Protein 8XDX (pdb70)

Secondary structure (DSSP, 8-state):
-PPP---GGGSPP-EEE---TT--TTHHHHHHHHHHHHHHHT--EEEPPP-SEETTGGG--S-SEEETT-SS-S-BTTBSS-SS--HHHHHHHHHHHHHHT-EEEEEE--SEE---SEEEEETTTEEEEEEB--HHHHHH--HHHHGGG-----BSGGGEEEETTEEPTT------SS-S--SSEEE-TTSHHHHHHHHHHHHIIIIII---EEEETTGGGS-HHHHHHHHHHHHHTSSS--EEEE---SS-HHHHHHHH--TTEEEE-TTTHHHHHHHHTT---TT---SGGGSTTGGGEEEES--TTTS-TT-TT-PPP--S-HHHHHHHHHH-SSSEEEEEHIIIIIT--HHHHHHHHHHHHHT--S-EEE-TT--SSEEEEEE--BTTBTT--EEEEEE-----SEEEEEEE-S-TT-EEEETTSSS-SEEE--TTSEEEEEEE-STTT-EEEEEE--

Solvent-accessible surface area: 17572 Å² total; per-residue (Å²): 128,151,80,13,134,14,66,112,167,114,37,23,34,0,0,3,1,0,0,39,78,77,8,43,82,30,1,1,69,90,0,44,82,46,0,38,57,3,25,110,58,3,4,27,0,0,3,0,1,4,1,4,0,2,64,81,5,54,166,8,8,3,30,18,2,1,0,2,2,0,0,1,65,32,107,12,52,79,23,59,26,8,44,2,8,47,45,125,62,0,49,106,0,6,55,20,1,93,150,62,54,4,77,3,2,2,1,0,2,1,3,4,4,44,16,14,51,32,80,35,124,0,91,84,66,17,117,8,134,0,61,8,96,2,74,0,25,118,51,30,8,38,117,168,79,34,34,170,6,82,47,126,21,104,3,41,44,43,0,0,3,0,15,118,113,109,68,2,52,88,39,139,52,13,73,26,76,77,100,32,20,70,69,14,19,4,4,8,6,48,49,111,50,0,45,7,1,0,38,0,0,0,32,10,0,21,86,68,4,28,5,27,0,0,2,0,14,14,0,3,23,4,9,5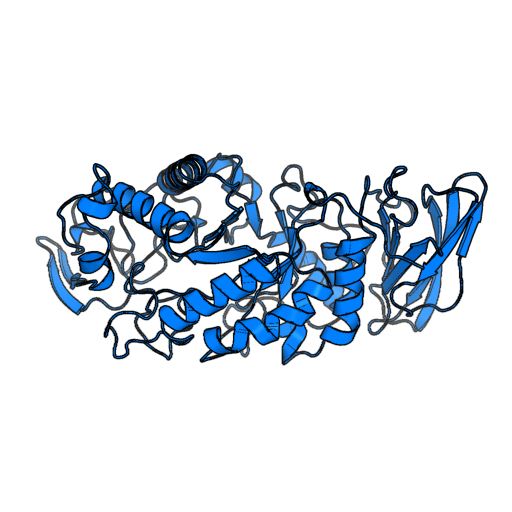,58,6,0,54,74,0,0,47,43,0,17,204,37,13,110,129,109,6,12,0,1,0,14,0,82,18,105,77,2,44,17,1,13,90,42,0,103,14,104,36,3,41,0,4,0,16,50,0,10,120,22,0,40,37,1,11,76,22,78,11,49,0,86,164,28,35,18,6,1,42,32,186,45,75,87,61,0,0,1,4,0,3,6,3,11,1,6,43,84,78,49,79,127,63,36,88,57,6,115,62,9,16,24,0,0,0,0,1,1,0,0,6,69,50,10,13,0,2,0,0,0,31,0,29,71,84,95,48,21,23,102,54,0,26,77,0,0,19,0,8,50,33,10,0,9,12,65,21,56,103,40,125,28,26,53,98,8,2,3,0,10,4,10,55,7,57,115,120,13,114,24,3,0,1,0,1,0,0,0,0,29,99,157,37,52,106,61,62,23,84,3,43,1,71,34,66,116,31,45,1,68,8,38,26,58,40,7,105,50,79,11,95,10,79,80,133,0,87,7,60,0,20,0,19,1,24,51,75,54,0,4,0,0,1,0,15,94,112

InterPro domains:
  IPR006046 Alpha amylase [PR00110] (132-143)
  IPR006046 Alpha amylase [PR00110] (242-253)
  IPR006046 Alpha amylase [PR00110] (330-342)
  IPR006047 Glycosyl hydrolase family 13, catalytic domain [PF00128] (70-385)
  IPR006047 Glycosyl hydrolase family 13, catalytic domain [SM00642] (44-395)
  IPR013780 Glycosyl hydrolase, all-beta [G3DSA:2.60.40.1180] (402-492)
  IPR013783 Immunoglobulin-like fold [G3DSA:2.60.40.10] (493-581)
  IPR013784 Carbohydrate-binding-like fold [SSF49452] (501-575)
  IPR015237 Alpha-amylase C-terminal, prokaryotic [PF09154] (442-489)
  IPR017853 Glycoside hydrolase superfamily [SSF51445] (42-379)

Radius of gyration: 23.75 Å; Cα contacts (8 Å, |Δi|>4): 1101; chains: 1; bounding box: 56×43×73 Å

B-factor: mean 13.72, std 6.31, range [5.95, 37.26]

Nearest PDB structures (foldseek):
  8xc9-assembly1_B  TM=1.000E+00  e=1.778E-98  Alkalimonas delamerensis
  3bcf-assembly1_A  TM=9.339E-01  e=2.684E-58  Halothermothrix orenii H 168
  8jjm-assembly2_B  TM=8.736E-01  e=1.154E-43  Vibrio alginolyticus
  1mxg-assembly1_A  TM=8.152E-01  e=3.024E-30  Pyrococcus woesei
  3qgv-assembly1_A  TM=8.073E-01  e=5.417E-30  Pyrococcus woesei

Organism: Alkalimonas amylolytica (NCBI:txid152573)

Structure (mmCIF, N/CA/C/O backbone):
data_8XDX
#
_entry.id   8XDX
#
_cell.length_a   49.469
_cell.length_b   71.433
_cell.length_c   146.535
_cell.angle_alpha   90.00
_cell.angle_beta   90.00
_cell.angle_gamma   90.00
#
_symmetry.space_group_name_H-M   'P 21 21 21'
#
loop_
_entity.id
_entity.type
_entity.pdbx_description
1 polymer AmyA
2 non-polymer 2-[3-(2-HYDROXY-1,1-DIHYDROXYMETHYL-ETHYLAMINO)-PROPYLAMINO]-2-HYDROXYMETHYL-PROPANE-1,3-DIOL
3 non-polymer 2-AMINO-2-HYDROXYMETHYL-PROPANE-1,3-DIOL
4 water water
#
loop_
_atom_site.group_PDB
_atom_site.id
_atom_site.type_symbol
_atom_site.label_atom_id
_atom_site.label_alt_id
_atom_site.label_comp_id
_atom_site.label_asym_id
_atom_site.label_entity_id
_atom_site.label_seq_id
_atom_site.pdbx_PDB_ins_code
_atom_site.Cartn_x
_atom_site.Cartn_y
_atom_site.Cartn_z
_atom_site.occupancy
_atom_site.B_iso_or_equiv
_atom_site.auth_seq_id
_atom_site.auth_comp_id
_atom_site.auth_asym_id
_atom_site.auth_atom_id
_atom_site.pdbx_PDB_model_num
ATOM 1 N N . SER A 1 32 ? -2.120 27.180 3.328 1.00 26.37 32 SER A N 1
ATOM 2 C CA . SER A 1 32 ? -1.590 28.272 2.521 1.00 27.96 32 SER A CA 1
ATOM 3 C C . SER A 1 32 ? -2.138 28.188 1.106 1.00 27.64 32 SER A C 1
ATOM 4 O O . SER A 1 32 ? -2.732 27.182 0.718 1.00 27.63 32 SER A O 1
ATOM 7 N N . GLU A 1 33 ? -1.935 29.244 0.329 1.00 27.82 33 GLU A N 1
ATOM 8 C CA . GLU A 1 33 ? -2.517 29.305 -1.000 1.00 27.89 33 GLU A CA 1
ATOM 9 C C . GLU A 1 33 ? -1.635 28.593 -2.021 1.00 28.34 33 GLU A C 1
ATOM 10 O O . GLU A 1 33 ? -0.410 28.524 -1.883 1.00 28.04 33 GLU A O 1
ATOM 16 N N . LEU A 1 34 ? -2.282 28.057 -3.051 1.00 28.79 34 LEU A N 1
ATOM 17 C CA . LEU A 1 34 ? -1.567 27.444 -4.155 1.00 25.38 34 LEU A CA 1
ATOM 18 C C . LEU A 1 34 ? -0.783 28.512 -4.915 1.00 20.70 34 LEU A C 1
ATOM 19 O O . LEU A 1 34 ? -1.151 29.692 -4.899 1.00 22.44 34 LEU A O 1
ATOM 24 N N . PRO A 1 35 ? 0.298 28.126 -5.595 1.00 18.35 35 PRO A N 1
ATOM 25 C CA . PRO A 1 35 ? 0.976 29.076 -6.484 1.00 17.33 35 PRO A CA 1
ATOM 26 C C . PRO A 1 35 ? -0.002 29.633 -7.504 1.00 17.93 35 PRO A C 1
ATOM 27 O O . PRO A 1 35 ? -0.798 28.897 -8.091 1.00 17.07 35 PRO A O 1
ATOM 31 N N . GLN A 1 36 ? 0.055 30.948 -7.700 1.00 16.86 36 GLN A N 1
ATOM 32 C CA . GLN A 1 36 ? -0.842 31.656 -8.608 1.00 16.52 36 GLN A CA 1
ATOM 33 C C . GLN A 1 36 ? -0.100 31.887 -9.918 1.00 17.04 36 GLN A C 1
ATOM 34 O O . GLN A 1 36 ? 0.763 32.762 -10.018 1.00 17.41 36 GLN A O 1
ATOM 40 N N . ILE A 1 37 ? -0.434 31.085 -10.923 1.00 14.39 37 ILE A N 1
ATOM 41 C CA . ILE A 1 37 ? 0.224 31.143 -12.221 1.00 15.33 37 ILE A CA 1
ATOM 42 C C . ILE A 1 37 ? -0.491 32.180 -13.078 1.00 16.58 37 ILE A C 1
ATOM 43 O O . ILE A 1 37 ? -1.727 32.152 -13.160 1.00 16.40 37 ILE A O 1
ATOM 48 N N . PRO A 1 38 ? 0.220 33.108 -13.716 1.00 16.39 38 PRO A N 1
ATOM 49 C CA . PRO A 1 38 ? -0.433 34.033 -14.653 1.00 19.06 38 PRO A CA 1
ATOM 50 C C . PRO A 1 38 ? -1.238 33.254 -15.675 1.00 18.98 38 PRO A C 1
ATOM 51 O O . PRO A 1 38 ? -0.761 32.237 -16.201 1.00 18.59 38 PRO A O 1
ATOM 55 N N . PRO A 1 39 ? -2.471 33.685 -15.961 1.00 18.35 39 PRO A N 1
ATOM 56 C CA . PRO A 1 39 ? -3.403 32.820 -16.708 1.00 19.51 39 PRO A CA 1
ATOM 57 C C . PRO A 1 39 ? -2.884 32.320 -18.043 1.00 21.87 39 PRO A C 1
ATOM 58 O O . PRO A 1 39 ? -3.149 31.166 -18.402 1.00 19.08 39 PRO A O 1
ATOM 62 N N . GLN A 1 40 ? -2.157 33.142 -18.795 1.00 18.54 40 GLN A N 1
ATOM 63 C CA . GLN A 1 40 ? -1.678 32.696 -20.096 1.00 21.53 40 GLN A CA 1
ATOM 64 C C . GLN A 1 40 ? -0.413 31.849 -20.010 1.00 19.36 40 GLN A C 1
ATOM 65 O O . GLN A 1 40 ? 0.043 31.346 -21.042 1.00 22.00 40 GLN A O 1
ATOM 71 N N . GLN A 1 41 ? 0.150 31.669 -18.812 1.00 18.25 41 GLN A N 1
ATOM 72 C CA . GLN A 1 41 ? 1.274 30.765 -18.594 1.00 16.86 41 GLN A CA 1
ATOM 73 C C . GLN A 1 41 ? 0.854 29.404 -18.047 1.00 13.87 41 GLN A C 1
ATOM 74 O O . GLN A 1 41 ? 1.701 28.508 -17.945 1.00 14.54 41 GLN A O 1
ATOM 80 N N . VAL A 1 42 ? -0.416 29.233 -17.674 1.00 12.15 42 VAL A N 1
ATOM 81 C CA . VAL A 1 42 ? -0.871 27.951 -17.142 1.00 11.41 42 VAL A CA 1
ATOM 82 C C . VAL A 1 42 ? -0.599 26.830 -18.142 1.00 10.98 42 VAL A C 1
ATOM 83 O O . VAL A 1 42 ? -0.839 26.970 -19.349 1.00 11.63 42 VAL A O 1
ATOM 87 N N . ASN A 1 43 ? -0.082 25.707 -17.639 1.00 9.69 43 ASN A N 1
ATOM 88 C CA . ASN A 1 43 ? 0.162 24.546 -18.487 1.00 9.23 43 ASN A CA 1
ATOM 89 C C . ASN A 1 43 ? -1.142 24.026 -19.088 1.00 8.69 43 ASN A C 1
ATOM 90 O O . ASN A 1 43 ? -2.173 23.963 -18.415 1.00 9.85 43 ASN A O 1
ATOM 95 N N . ASN A 1 44 ? -1.094 23.644 -20.361 1.00 9.19 44 ASN A N 1
ATOM 96 C CA . ASN A 1 44 ? -2.201 22.920 -20.973 1.00 8.64 44 ASN A CA 1
ATOM 97 C C . ASN A 1 44 ? -2.099 21.450 -20.574 1.00 8.46 44 ASN A C 1
ATOM 98 O O . ASN A 1 44 ? -1.031 20.839 -20.687 1.00 8.97 44 ASN A O 1
ATOM 103 N N . THR A 1 45 ? -3.196 20.895 -20.074 1.00 8.10 45 THR A N 1
ATOM 104 C CA . THR A 1 45 ? -3.291 19.473 -19.762 1.00 7.81 45 THR A CA 1
ATOM 105 C C . THR A 1 45 ? -4.568 18.959 -20.400 1.00 8.23 45 THR A C 1
ATOM 106 O O . THR A 1 45 ? -5.663 19.434 -20.074 1.00 8.21 45 THR A O 1
ATOM 110 N N . MET A 1 46 ? -4.426 18.007 -21.313 1.00 8.09 46 MET A N 1
ATOM 111 C CA . MET A 1 46 ? -5.536 17.488 -22.093 1.00 8.44 46 MET A CA 1
ATOM 112 C C . MET A 1 46 ? -6.063 16.186 -21.487 1.00 8.00 46 MET A C 1
ATOM 113 O O . MET A 1 46 ? -5.306 15.386 -20.928 1.00 8.23 46 MET A O 1
ATOM 118 N N . TYR A 1 47 ? -7.375 15.990 -21.587 1.00 7.83 47 TYR A N 1
ATOM 119 C CA . TYR A 1 47 ? -8.032 14.766 -21.145 1.00 7.41 47 TYR A CA 1
ATOM 120 C C . TYR A 1 47 ? -8.736 14.165 -22.352 1.00 7.13 47 TYR A C 1
ATOM 121 O O . TYR A 1 47 ? -9.536 14.846 -23.007 1.00 7.79 47 TYR A O 1
ATOM 130 N N . GLN A 1 48 ? -8.421 12.908 -22.665 1.00 7.14 48 GLN A N 1
ATOM 131 C CA . GLN A 1 48 ? -9.151 12.191 -23.708 1.00 7.99 48 GLN A CA 1
ATOM 132 C C . GLN A 1 48 ? -10.420 11.663 -23.066 1.00 7.73 48 GLN A C 1
ATOM 133 O O . GLN A 1 48 ? -10.366 10.713 -22.277 1.00 7.59 48 GLN A O 1
ATOM 139 N N . ALA A 1 49 ? -11.560 12.264 -23.409 1.00 7.08 49 ALA A N 1
ATOM 140 C CA . ALA A 1 49 ? -12.818 12.056 -22.686 1.00 7.84 49 ALA A CA 1
ATOM 141 C C . ALA A 1 49 ? -13.608 10.858 -23.196 1.00 8.15 49 ALA A C 1
ATOM 142 O O . ALA A 1 49 ? -14.846 10.909 -23.261 1.00 10.00 49 ALA A O 1
ATOM 144 N N . PHE A 1 50 ? -12.930 9.780 -23.586 1.00 8.05 50 PHE A N 1
ATOM 145 C CA . PHE A 1 50 ? -13.582 8.571 -24.066 1.00 7.59 50 PHE A CA 1
ATOM 146 C C . PHE A 1 50 ? -12.542 7.467 -24.174 1.00 8.63 50 PHE A C 1
ATOM 147 O O . PHE A 1 50 ? -11.341 7.685 -23.989 1.00 8.76 50 PHE A O 1
ATOM 155 N N . TYR A 1 51 ? -13.040 6.270 -24.448 1.00 9.60 51 TYR A N 1
ATOM 156 C CA . TYR A 1 51 ? -12.242 5.133 -24.874 1.00 9.09 51 TYR A CA 1
ATOM 157 C C . TYR A 1 51 ? -13.159 4.303 -25.765 1.00 9.33 51 TYR A C 1
ATOM 158 O O . TYR A 1 51 ? -14.294 4.709 -26.041 1.00 9.72 51 TYR A O 1
ATOM 167 N N . TRP A 1 52 ? -12.673 3.157 -26.250 1.00 9.35 52 TRP A N 1
ATOM 168 C CA . TRP A 1 52 ? -13.456 2.445 -27.260 1.00 9.85 52 TRP A CA 1
ATOM 169 C C . TRP A 1 52 ? -14.805 2.004 -26.705 1.00 10.29 52 TRP A C 1
ATOM 170 O O . TRP A 1 52 ? -14.881 1.380 -25.644 1.00 10.60 52 TRP A O 1
ATOM 181 N N . ASP A 1 53 ? -15.875 2.353 -27.428 1.00 9.95 53 ASP A N 1
ATOM 182 C CA . ASP A 1 53 ? -17.265 2.043 -27.093 1.00 10.63 53 ASP A CA 1
ATOM 183 C C . ASP A 1 53 ? -17.758 2.715 -25.817 1.00 10.12 53 ASP A C 1
ATOM 184 O O . ASP A 1 53 ? -18.890 2.448 -25.382 1.00 10.83 53 ASP A O 1
ATOM 189 N N . ALA A 1 54 ? -16.967 3.598 -25.219 1.00 10.13 54 ALA A N 1
ATOM 190 C CA . ALA A 1 54 ? -17.326 4.180 -23.936 1.00 10.08 54 ALA A CA 1
ATOM 191 C C . ALA A 1 54 ? -18.354 5.298 -24.084 1.00 8.59 54 ALA A C 1
ATOM 192 O O . ALA A 1 54 ? -18.474 5.942 -25.132 1.00 9.65 54 ALA A O 1
ATOM 194 N N . TYR A 1 55 ? -19.096 5.515 -23.012 1.00 9.74 55 TYR A N 1
ATOM 195 C CA . TYR A 1 55 ? -19.910 6.702 -22.769 1.00 9.55 55 TYR A CA 1
ATOM 196 C C . TYR A 1 55 ? -20.973 6.978 -23.831 1.00 9.13 55 TYR A C 1
ATOM 197 O O . TYR A 1 55 ? -21.081 8.116 -24.313 1.00 8.99 55 TYR A O 1
ATOM 206 N N . PRO A 1 56 ? -21.834 6.019 -24.170 1.00 9.49 56 PRO A N 1
ATOM 207 C CA . PRO A 1 56 ? -23.039 6.408 -24.908 1.00 9.71 56 PRO A CA 1
ATOM 208 C C . PRO A 1 56 ? -23.783 7.460 -24.093 1.00 10.25 56 PRO A C 1
ATOM 209 O O . PRO A 1 56 ? -23.826 7.399 -22.864 1.00 9.81 56 PRO A O 1
ATOM 213 N N . GLY A 1 57 ? -24.314 8.471 -24.774 1.00 8.70 57 GLY A N 1
ATOM 214 C CA . GLY A 1 57 ? -24.938 9.573 -24.063 1.00 9.36 57 GLY A CA 1
ATOM 215 C C . GLY A 1 57 ? -23.969 10.537 -23.409 1.00 9.50 57 GLY A C 1
ATOM 216 O O . GLY A 1 57 ? -24.362 11.282 -22.503 1.00 9.32 57 GLY A O 1
ATOM 217 N N . LEU A 1 58 ? -22.715 10.567 -23.868 1.00 8.04 58 LEU A N 1
ATOM 218 C CA . LEU A 1 58 ? -21.693 11.394 -23.230 1.00 8.46 58 LEU A CA 1
ATOM 219 C C . LEU A 1 58 ? -22.101 12.858 -23.080 1.00 8.42 58 LEU A C 1
ATOM 220 O O . LEU A 1 58 ? -21.809 13.474 -22.049 1.00 8.48 58 LEU A O 1
ATOM 225 N N . TRP A 1 59 ? -22.723 13.459 -24.101 1.00 8.43 59 TRP A N 1
ATOM 226 C CA . TRP A 1 59 ? -22.875 14.915 -24.062 1.00 8.59 59 TRP A CA 1
ATOM 227 C C . TRP A 1 59 ? -23.629 15.381 -22.818 1.00 8.89 59 TRP A C 1
ATOM 228 O O . TRP A 1 59 ? -23.222 16.357 -22.173 1.00 9.52 59 TRP A O 1
ATOM 239 N N . ALA A 1 60 ? -24.719 14.694 -22.456 1.00 9.21 60 ALA A N 1
ATOM 240 C CA . ALA A 1 60 ? -25.483 15.098 -21.274 1.00 10.06 60 ALA A CA 1
ATOM 241 C C . ALA A 1 60 ? -24.709 14.880 -19.980 1.00 9.33 60 ALA A C 1
ATOM 242 O O . ALA A 1 60 ? -24.989 15.546 -18.976 1.00 10.57 60 ALA A O 1
ATOM 244 N N . ASN A 1 61 ? -23.758 13.956 -19.975 1.00 9.27 61 ASN A N 1
ATOM 245 C CA . ASN A 1 61 ? -22.963 13.661 -18.796 1.00 9.12 61 ASN A CA 1
ATOM 246 C C . ASN A 1 61 ? -21.661 14.447 -18.737 1.00 10.07 61 ASN A C 1
ATOM 247 O O . ASN A 1 61 ? -20.990 14.439 -17.698 1.00 9.17 61 ASN A O 1
ATOM 252 N N . LEU A 1 62 ? -21.293 15.129 -19.812 1.00 9.85 62 LEU A N 1
ATOM 253 C CA . LEU A 1 62 ? -19.982 15.758 -19.896 1.00 9.44 62 LEU A CA 1
ATOM 254 C C . LEU A 1 62 ? -19.791 16.907 -18.907 1.00 10.37 62 LEU A C 1
ATOM 255 O O . LEU A 1 62 ? -18.713 17.006 -18.307 1.00 11.11 62 LEU A O 1
ATOM 260 N N . PRO A 1 63 ? -20.776 17.788 -18.695 1.00 10.46 63 PRO A N 1
ATOM 261 C CA . PRO A 1 63 ? -20.573 18.855 -17.692 1.00 11.90 63 PRO A CA 1
ATOM 262 C C . PRO A 1 63 ? -20.204 18.334 -16.312 1.00 10.55 63 PRO A C 1
ATOM 263 O O . PRO A 1 63 ? -19.280 18.868 -15.678 1.00 11.17 63 PRO A O 1
ATOM 267 N N . ALA A 1 64 ? -20.893 17.301 -15.821 1.00 10.08 64 ALA A N 1
ATOM 268 C CA . ALA A 1 64 ? -20.584 16.795 -14.486 1.00 10.41 64 ALA A CA 1
ATOM 269 C C . ALA A 1 64 ? -19.247 16.064 -14.464 1.00 10.62 64 ALA A C 1
ATOM 270 O O . ALA A 1 64 ? -18.514 16.128 -13.469 1.00 11.19 64 ALA A O 1
ATOM 272 N N . MET A 1 65 ? -18.906 15.369 -15.549 1.00 10.23 65 MET A N 1
ATOM 273 C CA . MET A 1 65 ? -17.598 14.731 -15.634 1.00 10.54 65 MET A CA 1
ATOM 274 C C . MET A 1 65 ? -16.490 15.772 -15.614 1.00 9.77 65 MET A C 1
ATOM 275 O O . MET A 1 65 ? -15.450 15.583 -14.965 1.00 10.74 65 MET A O 1
ATOM 280 N N . ALA A 1 66 ? -16.700 16.889 -16.302 1.00 9.06 66 ALA A N 1
ATOM 281 C CA . ALA A 1 66 ? -15.629 17.856 -16.503 1.00 8.99 66 ALA A CA 1
ATOM 282 C C . ALA A 1 66 ? -15.398 18.763 -15.299 1.00 8.89 66 ALA A C 1
ATOM 283 O O . ALA A 1 66 ? -14.280 19.265 -15.124 1.00 9.65 66 ALA A O 1
ATOM 285 N N . ALA A 1 67 ? -16.420 19.001 -14.474 1.00 9.16 67 ALA A N 1
ATOM 286 C CA . ALA A 1 67 ? -16.268 19.951 -13.370 1.00 9.52 67 ALA A CA 1
ATOM 287 C C . ALA A 1 67 ? -15.118 19.607 -12.429 1.00 8.81 67 ALA A C 1
ATOM 288 O O . ALA A 1 67 ? -14.264 20.479 -12.189 1.00 9.11 67 ALA A O 1
ATOM 290 N N . PRO A 1 68 ? -15.005 18.393 -11.887 1.00 7.90 68 PRO A N 1
ATOM 291 C CA . PRO A 1 68 ? -13.851 18.120 -11.024 1.00 8.98 68 PRO A CA 1
ATOM 292 C C . PRO A 1 68 ? -12.542 18.067 -11.784 1.00 7.76 68 PRO A C 1
ATOM 293 O O . PRO A 1 68 ? -11.499 18.439 -11.225 1.00 8.48 68 PRO A O 1
ATOM 297 N N . LEU A 1 69 ? -12.563 17.623 -13.048 1.00 7.70 69 LEU A N 1
ATOM 298 C CA . LEU A 1 69 ? -11.344 17.631 -13.856 1.00 8.16 69 LEU A CA 1
ATOM 299 C C . LEU A 1 69 ? -10.783 19.045 -14.010 1.00 8.60 69 LEU A C 1
ATOM 300 O O . LEU A 1 69 ? -9.568 19.253 -13.901 1.00 8.31 69 LEU A O 1
ATOM 305 N N . ALA A 1 70 ? -11.648 20.034 -14.240 1.00 8.18 70 ALA A N 1
ATOM 306 C CA . ALA A 1 70 ? -11.190 21.420 -14.279 1.00 8.75 70 ALA A CA 1
ATOM 307 C C . ALA A 1 70 ? -10.549 21.825 -12.956 1.00 8.58 70 ALA A C 1
ATOM 308 O O . ALA A 1 70 ? -9.525 22.515 -12.941 1.00 8.81 70 ALA A O 1
ATOM 310 N N . GLU A 1 71 ? -11.133 21.406 -11.831 1.00 7.93 71 GLU A N 1
ATOM 311 C CA . GLU A 1 71 ? -10.555 21.761 -10.538 1.00 9.11 71 GLU A CA 1
ATOM 312 C C . GLU A 1 71 ? -9.153 21.189 -10.385 1.00 8.20 71 GLU A C 1
ATOM 313 O O . GLU A 1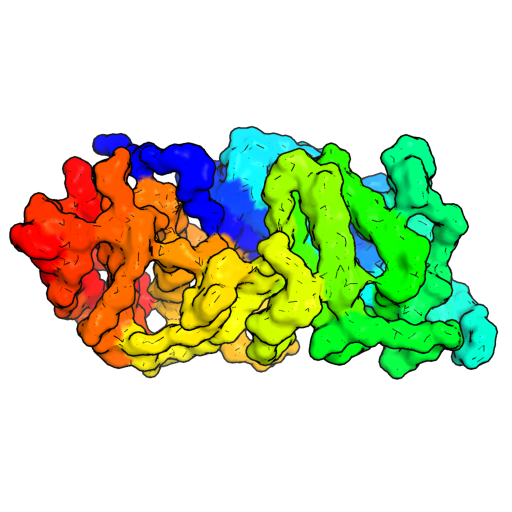 71 ? -8.267 21.846 -9.828 1.00 9.63 71 GLU A O 1
ATOM 319 N N . ARG A 1 72 ? -8.939 19.954 -10.845 1.00 7.26 72 ARG A N 1
ATOM 320 C CA . ARG A 1 72 ? -7.628 19.333 -10.705 1.00 7.72 72 ARG A CA 1
ATOM 321 C C . ARG A 1 72 ? -6.591 19.995 -11.597 1.00 8.98 72 ARG A C 1
ATOM 322 O O . ARG A 1 72 ? -5.396 19.956 -11.279 1.00 9.37 72 ARG A O 1
ATOM 330 N N . GLY A 1 73 ? -7.017 20.576 -12.717 1.00 7.83 73 GLY A N 1
ATOM 331 C CA . GLY A 1 73 ? -6.094 21.227 -13.622 1.00 7.86 73 GLY A CA 1
ATOM 332 C C . GLY A 1 73 ? -6.208 20.855 -15.088 1.00 7.23 73 GLY A C 1
ATOM 333 O O . GLY A 1 73 ? -5.393 21.323 -15.887 1.00 8.72 73 GLY A O 1
ATOM 334 N N . ILE A 1 74 ? -7.189 20.024 -15.469 1.00 8.11 74 ILE A N 1
ATOM 335 C CA . ILE A 1 74 ? -7.437 19.783 -16.889 1.00 8.19 74 ILE A CA 1
ATOM 336 C C . ILE A 1 74 ? -7.889 21.083 -17.534 1.00 7.83 74 ILE A C 1
ATOM 337 O O . ILE A 1 74 ? -8.782 21.770 -17.020 1.00 8.96 74 ILE A O 1
ATOM 342 N N . THR A 1 75 ? -7.281 21.425 -18.680 1.00 7.37 75 THR A N 1
ATOM 343 C CA . THR A 1 75 ? -7.617 22.643 -19.406 1.00 7.88 75 THR A CA 1
ATOM 344 C C . THR A 1 75 ? -8.185 22.395 -20.798 1.00 9.21 75 THR A C 1
ATOM 345 O O . THR A 1 75 ? -8.730 23.328 -21.404 1.00 8.66 75 THR A O 1
ATOM 349 N N . SER A 1 76 ? -8.088 21.174 -21.314 1.00 8.14 76 SER A N 1
ATOM 350 C CA . SER A 1 76 ? -8.623 20.872 -22.628 1.00 7.62 76 SER A CA 1
ATOM 351 C C . SER A 1 76 ? -9.126 19.443 -22.625 1.00 7.61 76 SER A C 1
ATOM 352 O O . SER A 1 76 ? -8.628 18.590 -21.878 1.00 7.59 76 SER A O 1
ATOM 355 N N . MET A 1 77 ? -10.124 19.185 -23.462 1.00 8.61 77 MET A N 1
ATOM 356 C CA . MET A 1 77 ? -10.691 17.854 -23.581 1.00 8.37 77 MET A CA 1
ATOM 357 C C . MET A 1 77 ? -10.811 17.473 -25.044 1.00 9.22 77 MET A C 1
ATOM 358 O O . MET A 1 77 ? -11.399 18.212 -25.846 1.00 10.27 77 MET A O 1
ATOM 363 N N . TRP A 1 78 ? -10.245 16.321 -25.380 1.00 7.95 78 TRP A N 1
ATOM 364 C CA . TRP A 1 78 ? -10.429 15.699 -26.680 1.00 8.01 78 TRP A CA 1
ATOM 365 C C . TRP A 1 78 ? -11.702 14.859 -26.608 1.00 7.91 78 TRP A C 1
ATOM 366 O O . TRP A 1 78 ? -11.775 13.874 -25.862 1.00 8.08 78 TRP A O 1
ATOM 377 N N . LEU A 1 79 ? -12.732 15.296 -27.332 1.00 7.65 79 LEU A N 1
ATOM 378 C CA . LEU A 1 79 ? -14.031 14.638 -27.330 1.00 8.19 79 LEU A CA 1
ATOM 379 C C . LEU A 1 79 ? -14.076 13.598 -28.444 1.00 8.27 79 LEU A C 1
ATOM 380 O O . LEU A 1 79 ? -13.367 13.731 -29.449 1.00 7.88 79 LEU A O 1
ATOM 385 N N . PRO A 1 80 ? -14.875 12.540 -28.301 1.00 8.24 80 PRO A N 1
ATOM 386 C CA . PRO A 1 80 ? -14.953 11.532 -29.365 1.00 8.54 80 PRO A CA 1
ATOM 387 C C . PRO A 1 80 ? -15.482 12.158 -30.642 1.00 7.49 80 PRO A C 1
ATOM 388 O O . PRO A 1 80 ? -16.186 13.180 -30.597 1.00 7.82 80 PRO A O 1
ATOM 392 N N . PRO A 1 81 ? -15.163 11.582 -31.798 1.00 8.24 81 PRO A N 1
ATOM 393 C CA . PRO A 1 81 ? -15.675 12.125 -33.069 1.00 8.51 81 PRO A CA 1
ATOM 394 C C . PRO A 1 81 ? -17.180 12.342 -32.990 1.00 8.47 81 PRO A C 1
ATOM 395 O O . PRO A 1 81 ? -17.930 11.433 -32.637 1.00 10.31 81 PRO A O 1
ATOM 399 N N . ALA A 1 82 ? -17.623 13.559 -33.307 1.00 8.03 82 ALA A N 1
ATOM 400 C CA . ALA A 1 82 ? -18.969 14.001 -32.962 1.00 8.42 82 ALA A CA 1
ATOM 401 C C . ALA A 1 82 ? -19.930 14.018 -34.142 1.00 8.60 82 ALA A C 1
ATOM 402 O O . ALA A 1 82 ? -21.113 14.333 -33.952 1.00 9.08 82 ALA A O 1
ATOM 404 N N . ALA A 1 83 ? -19.457 13.717 -35.345 1.00 8.18 83 ALA A N 1
ATOM 405 C CA . ALA A 1 83 ? -20.303 13.692 -36.523 1.00 7.61 83 ALA A CA 1
ATOM 406 C C . ALA A 1 83 ? -20.931 12.311 -36.713 1.00 7.99 83 ALA A C 1
ATOM 407 O O . ALA A 1 83 ? -20.416 11.289 -36.251 1.00 9.56 83 ALA A O 1
ATOM 409 N N . LYS A 1 84 ? -22.051 12.300 -37.432 1.00 8.27 84 LYS A N 1
ATOM 410 C CA . LYS A 1 84 ? -22.811 11.078 -37.671 1.00 8.13 84 LYS A CA 1
ATOM 411 C C . LYS A 1 84 ? -21.976 10.022 -38.389 1.00 8.54 84 LYS A C 1
ATOM 412 O O . LYS A 1 84 ? -21.372 10.288 -39.434 1.00 8.78 84 LYS A O 1
ATOM 418 N N . GLY A 1 85 ? -21.971 8.810 -37.840 1.00 8.25 85 GLY A N 1
ATOM 419 C CA . GLY A 1 85 ? -21.270 7.698 -38.450 1.00 10.30 85 GLY A CA 1
ATOM 420 C C . GLY A 1 85 ? -22.205 6.688 -39.088 1.00 9.40 85 GLY A C 1
ATOM 421 O O . GLY A 1 85 ? -23.408 6.667 -38.804 1.00 10.02 85 GLY A O 1
ATOM 422 N N . MET A 1 86 ? -21.636 5.833 -39.942 1.00 9.57 86 MET A N 1
ATOM 423 C CA . MET A 1 86 ? -22.435 4.873 -40.701 1.00 9.81 86 MET A CA 1
ATOM 424 C C . MET A 1 86 ? -23.268 3.980 -39.790 1.00 11.15 86 MET A C 1
ATOM 425 O O . MET A 1 86 ? -24.408 3.631 -40.123 1.00 12.21 86 MET A O 1
ATOM 430 N N . ASN A 1 87 ? -22.721 3.597 -38.640 1.00 11.20 87 ASN A N 1
ATOM 431 C CA . ASN A 1 87 ? -23.395 2.668 -37.742 1.00 10.77 87 ASN A CA 1
ATOM 432 C C . ASN A 1 87 ? -24.268 3.359 -36.695 1.00 10.64 87 ASN A C 1
ATOM 433 O O . ASN A 1 87 ? -24.647 2.725 -35.702 1.00 11.80 87 ASN A O 1
ATOM 438 N N . GLY A 1 88 ? -24.615 4.627 -36.906 1.00 10.22 88 GLY A N 1
ATOM 439 C CA . GLY A 1 88 ? -25.616 5.262 -36.058 1.00 10.81 88 GLY A CA 1
ATOM 440 C C . GLY A 1 88 ? -25.169 5.352 -34.610 1.00 10.12 88 GLY A C 1
ATOM 441 O O . GLY A 1 88 ? -24.032 5.738 -34.311 1.00 10.20 88 GLY A O 1
ATOM 442 N N . THR A 1 89 ? -26.072 5.001 -33.683 1.00 10.25 89 THR A N 1
ATOM 443 C CA . THR A 1 89 ? -25.734 5.081 -32.263 1.00 9.63 89 THR A CA 1
ATOM 444 C C . THR A 1 89 ? -24.735 4.019 -31.836 1.00 9.42 89 THR A C 1
ATOM 445 O O . THR A 1 89 ? -24.224 4.097 -30.715 1.00 10.49 89 THR A O 1
ATOM 449 N N . PHE A 1 90 ? -24.449 3.041 -32.691 1.00 10.37 90 PHE A N 1
ATOM 450 C CA . PHE A 1 90 ? -23.451 2.020 -32.411 1.00 11.35 90 PHE A CA 1
ATOM 451 C C . PHE A 1 90 ? -22.063 2.430 -32.883 1.00 11.97 90 PHE A C 1
ATOM 452 O O . PHE A 1 90 ? -21.096 1.692 -32.655 1.00 14.82 90 PHE A O 1
ATOM 460 N N . SER A 1 91 ? -21.942 3.591 -33.519 1.00 10.97 91 SER A N 1
ATOM 461 C CA . SER A 1 91 ? -20.669 4.077 -34.039 1.00 10.48 91 SER A CA 1
ATOM 462 C C . SER A 1 91 ? -19.899 4.847 -32.970 1.00 10.09 91 SER A C 1
ATOM 463 O O . SER A 1 91 ? -20.419 5.806 -32.395 1.00 9.40 91 SER A O 1
ATOM 466 N N . VAL A 1 92 ? -18.643 4.456 -32.737 1.00 9.47 92 VAL A N 1
ATOM 467 C CA . VAL A 1 92 ? -17.746 5.311 -31.959 1.00 9.04 92 VAL A CA 1
ATOM 468 C C . VAL A 1 92 ? -17.551 6.654 -32.654 1.00 9.56 92 VAL A C 1
ATOM 469 O O . VAL A 1 92 ? -17.293 7.671 -31.998 1.00 10.01 92 VAL A O 1
ATOM 473 N N . GLY A 1 93 ? -17.672 6.685 -33.981 1.00 9.56 93 GLY A N 1
ATOM 474 C CA . GLY A 1 93 ? -17.589 7.913 -34.756 1.00 9.93 93 GLY A CA 1
ATOM 475 C C . GLY A 1 93 ? -16.536 7.917 -35.843 1.00 9.82 93 GLY A C 1
ATOM 476 O O . GLY A 1 93 ? -16.467 8.890 -36.607 1.00 11.06 93 GLY A O 1
ATOM 477 N N . TYR A 1 94 ? -15.716 6.879 -35.983 1.00 10.34 94 TYR A N 1
ATOM 478 C CA . TYR A 1 94 ? -14.641 6.917 -36.962 1.00 10.47 94 TYR A CA 1
ATOM 479 C C . TYR A 1 94 ? -15.069 6.451 -38.346 1.00 10.28 94 TYR A C 1
ATOM 480 O O . TYR A 1 94 ? -14.335 6.677 -39.316 1.00 11.88 94 TYR A O 1
ATOM 489 N N . ASP A 1 95 ? -16.244 5.846 -38.455 1.00 9.86 95 ASP A N 1
ATOM 490 C CA . ASP A 1 95 ? -16.831 5.461 -39.738 1.00 9.71 95 ASP A CA 1
ATOM 491 C C . ASP A 1 95 ? -17.736 6.586 -40.249 1.00 9.53 95 ASP A C 1
ATOM 492 O O . ASP A 1 95 ? -18.926 6.408 -40.494 1.00 11.06 95 ASP A O 1
ATOM 497 N N . VAL A 1 96 ? -17.144 7.768 -40.412 1.00 8.92 96 VAL A N 1
ATOM 498 C CA . VAL A 1 96 ? -17.927 8.991 -40.547 1.00 9.07 96 VAL A CA 1
ATOM 499 C C . VAL A 1 96 ? -18.735 8.999 -41.843 1.00 9.19 96 VAL A C 1
ATOM 500 O O . VAL A 1 96 ? -18.241 8.642 -42.926 1.00 9.31 96 VAL A O 1
ATOM 504 N N . TYR A 1 97 ? -19.986 9.440 -41.729 1.00 9.21 97 TYR A N 1
ATOM 505 C CA . TYR A 1 97 ? -20.902 9.602 -42.849 1.00 8.52 97 TYR A CA 1
ATOM 506 C C . TYR A 1 97 ? -21.040 11.064 -43.280 1.00 9.38 97 TYR A C 1
ATOM 507 O O . TYR A 1 97 ? -20.786 11.384 -44.444 1.00 9.27 97 TYR A O 1
ATOM 516 N N . ASP A 1 98 ? -21.394 11.972 -42.358 1.00 8.57 98 ASP A N 1
ATOM 517 C CA . ASP A 1 98 ? -21.711 13.366 -42.694 1.00 8.49 98 ASP A CA 1
ATOM 518 C C . ASP A 1 98 ? -21.076 14.275 -41.647 1.00 8.95 98 ASP A C 1
ATOM 519 O O . ASP A 1 98 ? -21.548 14.336 -40.505 1.00 8.23 98 ASP A O 1
ATOM 524 N N . LEU A 1 99 ? -20.007 14.984 -42.037 1.00 8.58 99 LEU A N 1
ATOM 525 C CA . LEU A 1 99 ? -19.301 15.858 -41.101 1.00 8.22 99 LEU A CA 1
ATOM 526 C C . LEU A 1 99 ? -20.153 17.027 -40.623 1.00 8.30 99 LEU A C 1
ATOM 527 O O . LEU A 1 99 ? -19.839 17.617 -39.583 1.00 8.64 99 LEU A O 1
ATOM 532 N N . TRP A 1 100 ? -21.209 17.377 -41.355 1.00 8.13 100 TRP A N 1
ATOM 533 C CA . TRP A 1 100 ? -22.064 18.503 -41.002 1.00 8.96 100 TRP A CA 1
ATOM 534 C C . TRP A 1 100 ? -23.270 18.092 -40.157 1.00 8.26 100 TRP A C 1
ATOM 535 O O . TRP A 1 100 ? -24.122 18.945 -39.857 1.00 8.77 100 TRP A O 1
ATOM 546 N N . ASP A 1 101 ? -23.369 16.809 -39.786 1.00 8.05 101 ASP A N 1
ATOM 547 C CA . ASP A 1 101 ? -24.446 16.269 -38.950 1.00 8.65 101 ASP A CA 1
ATOM 548 C C . ASP A 1 101 ? -23.843 15.887 -37.601 1.00 7.39 101 ASP A C 1
ATOM 549 O O . ASP A 1 101 ? -23.288 14.797 -37.443 1.00 8.62 101 ASP A O 1
ATOM 554 N N . LEU A 1 102 ? -23.992 16.770 -36.619 1.00 8.14 102 LEU A N 1
ATOM 555 C CA . LEU A 1 102 ? -23.475 16.540 -35.272 1.00 8.17 102 LEU A CA 1
ATOM 556 C C . LEU A 1 102 ? -24.540 15.960 -34.352 1.00 8.88 102 LEU A C 1
ATOM 557 O O . LEU A 1 102 ? -24.556 16.250 -33.151 1.00 10.38 102 LEU A O 1
ATOM 562 N N . GLY A 1 103 ? -25.420 15.120 -34.889 1.00 9.70 103 GLY A N 1
ATOM 563 C CA . GLY A 1 103 ? -26.556 14.633 -34.130 1.00 10.78 103 GLY A CA 1
ATOM 564 C C . GLY A 1 103 ? -27.803 15.454 -34.329 1.00 9.97 103 GLY A C 1
ATOM 565 O O . GLY A 1 103 ? -28.618 15.559 -33.405 1.00 10.52 103 GLY A O 1
ATOM 566 N N . GLU A 1 104 ? -27.971 16.038 -35.516 1.00 10.48 104 GLU A N 1
ATOM 567 C CA . GLU A 1 104 ? -29.030 16.985 -35.826 1.00 11.38 104 GLU A CA 1
ATOM 568 C C . GLU A 1 104 ? -30.017 16.484 -36.878 1.00 11.71 104 GLU A C 1
ATOM 569 O O . GLU A 1 104 ? -31.140 17.001 -36.940 1.00 14.91 104 GLU A O 1
ATOM 575 N N . PHE A 1 105 ? -29.652 15.486 -37.682 1.00 10.71 105 PHE A N 1
ATOM 576 C CA . PHE A 1 105 ? -30.468 15.040 -38.802 1.00 11.81 105 PHE A CA 1
ATOM 577 C C . PHE A 1 105 ? -30.693 13.537 -38.711 1.00 11.24 105 PHE A C 1
ATOM 578 O O . PHE A 1 105 ? -29.851 12.797 -38.197 1.00 10.96 105 PHE A O 1
ATOM 586 N N . ASN A 1 106 ? -31.850 13.088 -39.206 1.00 10.36 106 ASN A N 1
ATOM 587 C CA . ASN A 1 106 ? -32.204 11.671 -39.196 1.00 11.10 106 ASN A CA 1
ATOM 588 C C . ASN A 1 106 ? -31.495 10.990 -40.359 1.00 11.53 106 ASN A C 1
ATOM 589 O O . ASN A 1 106 ? -31.981 10.956 -41.493 1.00 12.71 106 ASN A O 1
ATOM 594 N N . GLN A 1 107 ? -30.315 10.447 -40.071 1.00 9.99 107 GLN A N 1
ATOM 595 C CA . GLN A 1 107 ? -29.498 9.775 -41.069 1.00 10.45 107 GLN A CA 1
ATOM 596 C C . GLN A 1 107 ? -28.810 8.600 -40.406 1.00 10.10 107 GLN A C 1
ATOM 597 O O . GLN A 1 107 ? -28.413 8.689 -39.239 1.00 10.61 107 GLN A O 1
ATOM 603 N N . LYS A 1 108 ? -28.657 7.508 -41.157 1.00 10.89 108 LYS A N 1
ATOM 604 C CA . LYS A 1 108 ? -28.009 6.297 -40.658 1.00 11.65 108 LYS A CA 1
ATOM 605 C C . LYS A 1 108 ? -28.792 5.673 -39.507 1.00 11.58 108 LYS A C 1
ATOM 606 O O . LYS A 1 108 ? -28.214 5.038 -38.619 1.00 13.20 108 LYS A O 1
ATOM 612 N N . GLY A 1 109 ? -30.112 5.870 -39.511 1.00 11.68 109 GLY A N 1
ATOM 613 C CA . GLY A 1 109 ? -31.003 5.196 -38.585 1.00 13.21 109 GLY A CA 1
ATOM 614 C C . GLY A 1 109 ? -31.234 5.898 -37.269 1.00 13.67 109 GLY A C 1
ATOM 615 O O . GLY A 1 109 ? -31.845 5.306 -36.372 1.00 13.61 109 GLY A O 1
ATOM 616 N N . THR A 1 110 ? -30.782 7.142 -37.126 1.00 10.87 110 THR A N 1
ATOM 617 C CA . THR A 1 110 ? -30.877 7.852 -35.860 1.00 10.69 110 THR A CA 1
ATOM 618 C C . THR A 1 110 ? -30.685 9.337 -36.128 1.00 10.91 110 THR A C 1
ATOM 619 O O . THR A 1 110 ? -30.028 9.723 -37.096 1.00 10.87 110 THR A O 1
ATOM 623 N N . THR A 1 111 ? -31.259 10.170 -35.262 1.00 10.05 111 THR A N 1
ATOM 624 C CA . THR A 1 111 ? -30.923 11.590 -35.277 1.00 11.61 111 THR A CA 1
ATOM 625 C C . THR A 1 111 ? -29.692 11.873 -34.414 1.00 10.52 111 THR A C 1
ATOM 626 O O . THR A 1 111 ? -28.674 12.366 -34.915 1.00 10.69 111 THR A O 1
ATOM 630 N N . ALA A 1 112 ? -29.762 11.551 -33.122 1.00 10.08 112 ALA A N 1
ATOM 631 C CA . ALA A 1 112 ? -28.596 11.649 -32.252 1.00 9.01 112 ALA A CA 1
ATOM 632 C C . ALA A 1 112 ? -27.466 10.756 -32.759 1.00 8.78 112 ALA A C 1
ATOM 633 O O . ALA A 1 112 ? -27.697 9.725 -33.393 1.00 9.60 112 ALA A O 1
ATOM 635 N N . THR A 1 113 ? -26.225 11.154 -32.468 1.00 8.64 113 THR A N 1
ATOM 636 C CA . THR A 1 113 ? -25.096 10.237 -32.589 1.00 8.76 113 THR A CA 1
ATOM 637 C C . THR A 1 113 ? -25.098 9.323 -31.368 1.00 9.08 113 THR A C 1
ATOM 638 O O . THR A 1 113 ? -26.004 9.371 -30.530 1.00 9.43 113 THR A O 1
ATOM 642 N N . ARG A 1 114 ? -24.061 8.494 -31.238 1.00 8.19 114 ARG A N 1
ATOM 643 C CA . ARG A 1 114 ? -23.913 7.690 -30.029 1.00 8.36 114 ARG A CA 1
ATOM 644 C C . ARG A 1 114 ? -23.863 8.564 -28.781 1.00 8.18 114 ARG A C 1
ATOM 645 O O . ARG A 1 114 ? -24.273 8.126 -27.697 1.00 8.69 114 ARG A O 1
ATOM 653 N N . TYR A 1 115 ? -23.369 9.798 -28.912 1.00 8.24 115 TYR A N 1
ATOM 654 C CA . TYR A 1 115 ? -23.110 10.646 -27.759 1.00 8.08 115 TYR A CA 1
ATOM 655 C C . TYR A 1 115 ? -24.264 11.569 -27.415 1.00 8.99 115 TYR A C 1
ATOM 656 O O . TYR A 1 115 ? -24.338 12.042 -26.274 1.00 9.09 115 TYR A O 1
ATOM 665 N N . GLY A 1 116 ? -25.166 11.815 -28.349 1.00 9.81 116 GLY A N 1
ATOM 666 C CA . GLY A 1 116 ? -26.346 12.605 -28.094 1.00 9.80 116 GLY A CA 1
ATOM 667 C C . GLY A 1 116 ? -26.703 13.440 -29.299 1.00 10.28 116 GLY A C 1
ATOM 668 O O . GLY A 1 116 ? -26.174 13.253 -30.398 1.00 10.76 116 GLY A O 1
ATOM 669 N N . THR A 1 117 ? -27.629 14.371 -29.079 1.00 10.11 117 THR A N 1
ATOM 670 C CA . THR A 1 117 ? -28.062 15.301 -30.110 1.00 10.08 117 THR A CA 1
ATOM 671 C C . THR A 1 117 ? -27.101 16.478 -30.186 1.00 10.65 117 THR A C 1
ATOM 672 O O . THR A 1 117 ? -26.283 16.712 -29.289 1.00 11.22 117 THR A O 1
ATOM 676 N N . ARG A 1 118 ? -27.209 17.238 -31.277 1.00 10.33 118 ARG A N 1
ATOM 677 C CA . ARG A 1 118 ? -26.401 18.442 -31.387 1.00 11.55 118 ARG A CA 1
ATOM 678 C C . ARG A 1 118 ? -26.732 19.420 -30.270 1.00 10.75 118 ARG A C 1
ATOM 679 O O . ARG A 1 118 ? -25.838 20.081 -29.735 1.00 11.54 118 ARG A O 1
ATOM 687 N N . GLN A 1 119 ? -28.010 19.528 -29.903 1.00 11.17 119 GLN A N 1
ATOM 688 C CA . GLN A 1 119 ? -28.368 20.442 -28.824 1.00 12.25 119 GLN A CA 1
ATOM 689 C C . GLN A 1 119 ? -27.659 20.066 -27.532 1.00 10.66 119 GLN A C 1
ATOM 690 O O . GLN A 1 119 ? -27.151 20.940 -26.815 1.00 12.05 119 GLN A O 1
ATOM 696 N N . GLN A 1 120 ? -27.596 18.768 -27.229 1.00 10.54 120 GLN A N 1
ATOM 697 C CA . GLN A 1 120 ? -26.877 18.332 -26.038 1.00 10.04 120 GLN A CA 1
ATOM 698 C C . GLN A 1 120 ? -25.388 18.638 -26.141 1.00 8.55 120 GLN A C 1
ATOM 699 O O . GLN A 1 120 ? -24.761 19.021 -25.145 1.00 10.03 120 GLN A O 1
ATOM 705 N N . LEU A 1 121 ? -24.806 18.482 -27.336 1.00 9.18 121 LEU A N 1
ATOM 706 C CA . LEU A 1 121 ? -23.403 18.841 -27.525 1.00 8.42 121 LEU A CA 1
ATOM 707 C C . LEU A 1 121 ? -23.187 20.335 -27.304 1.00 9.74 121 LEU A C 1
ATOM 708 O O . LEU A 1 121 ? -22.222 20.740 -26.644 1.00 9.27 121 LEU A O 1
ATOM 713 N N . GLN A 1 122 ? -24.079 21.169 -27.848 1.00 10.12 122 GLN A N 1
ATOM 714 C CA . GLN A 1 122 ? -23.953 22.609 -27.644 1.00 10.76 122 GLN A CA 1
ATOM 715 C C . GLN A 1 122 ? -24.033 22.966 -26.167 1.00 10.38 122 GLN A C 1
ATOM 716 O O . GLN A 1 122 ? -23.275 23.818 -25.688 1.00 11.76 122 GLN A O 1
ATOM 722 N N . GLN A 1 123 ? -24.942 22.323 -25.429 1.00 11.17 123 GLN A N 1
ATOM 723 C CA . GLN A 1 123 ? -25.024 22.548 -23.990 1.00 12.31 123 GLN A CA 1
ATOM 724 C C . GLN A 1 123 ? -23.722 22.155 -23.306 1.00 11.19 123 GLN A C 1
ATOM 725 O O . GLN A 1 123 ? -23.238 22.861 -22.410 1.00 11.99 123 GLN A O 1
ATOM 731 N N . ALA A 1 124 ? -23.134 21.030 -23.721 1.00 9.82 124 ALA A N 1
ATOM 732 C CA . ALA A 1 124 ? -21.876 20.595 -23.125 1.00 10.11 124 ALA A CA 1
ATOM 733 C C . ALA A 1 124 ? -20.762 21.595 -23.406 1.00 10.02 124 ALA A C 1
ATOM 734 O O . ALA A 1 124 ? -19.974 21.926 -22.510 1.00 9.44 124 ALA A O 1
ATOM 736 N N . LEU A 1 125 ? -20.690 22.105 -24.642 1.00 9.66 125 LEU A N 1
ATOM 737 C CA . LEU A 1 125 ? -19.640 23.063 -24.985 1.00 9.80 125 LEU A CA 1
ATOM 738 C C . LEU A 1 125 ? -19.760 24.335 -24.158 1.00 10.28 125 LEU A C 1
ATOM 739 O O . LEU A 1 125 ? -18.751 24.877 -23.693 1.00 10.99 125 LEU A O 1
ATOM 744 N N . SER A 1 126 ? -20.989 24.824 -23.955 1.00 11.76 126 SER A N 1
ATOM 745 C CA . SER A 1 126 ? -21.185 26.006 -23.120 1.00 12.45 126 SER A CA 1
ATOM 746 C C . SER A 1 126 ? -20.732 25.746 -21.692 1.00 12.30 126 SER A C 1
ATOM 747 O O . SER A 1 126 ? -20.097 26.605 -21.067 1.00 12.94 126 SER A O 1
ATOM 750 N N . ALA A 1 127 ? -21.043 24.560 -21.164 1.00 11.67 127 ALA A N 1
ATOM 751 C CA . ALA A 1 127 ? -20.602 24.208 -19.819 1.00 11.99 127 ALA A CA 1
ATOM 752 C C . ALA A 1 127 ? -19.080 24.141 -19.739 1.00 12.20 127 ALA A C 1
ATOM 753 O O . ALA A 1 127 ? -18.477 24.635 -18.776 1.00 11.87 127 ALA A O 1
ATOM 755 N N . LEU A 1 128 ? -18.438 23.536 -20.744 1.00 9.53 128 LEU A N 1
ATOM 756 C CA . LEU A 1 128 ? -16.980 23.486 -20.750 1.00 10.30 128 LEU A CA 1
ATOM 757 C C . LEU A 1 128 ? -16.382 24.885 -20.800 1.00 10.67 128 LEU A C 1
ATOM 758 O O . LEU A 1 128 ? -15.396 25.167 -20.107 1.00 11.14 128 LEU A O 1
ATOM 763 N N . ASP A 1 129 ? -16.958 25.770 -21.623 1.00 10.80 129 ASP A N 1
ATOM 764 C CA . ASP A 1 129 ? -16.508 27.159 -21.672 1.00 12.07 129 ASP A CA 1
ATOM 765 C C . ASP A 1 129 ? -16.537 27.785 -20.286 1.00 11.56 129 ASP A C 1
ATOM 766 O O . ASP A 1 129 ? -15.588 28.456 -19.874 1.00 13.28 129 ASP A O 1
ATOM 771 N N . GLN A 1 130 ? -17.628 27.569 -19.549 1.00 12.31 130 GLN A N 1
ATOM 772 C CA . GLN A 1 130 ? -17.746 28.155 -18.218 1.00 12.74 130 GLN A CA 1
ATOM 773 C C . GLN A 1 130 ? -16.722 27.577 -17.251 1.00 12.64 130 GLN A C 1
ATOM 774 O O . GLN A 1 130 ? -16.318 28.257 -16.301 1.00 14.41 130 GLN A O 1
ATOM 780 N N . LEU A 1 131 ? -16.294 26.336 -17.468 1.00 11.48 131 LEU A N 1
ATOM 781 C CA . LEU A 1 131 ? -15.276 25.712 -16.636 1.00 11.23 131 LEU A CA 1
ATOM 782 C C . LEU A 1 131 ? -13.864 26.085 -17.058 1.00 12.11 131 LEU A C 1
ATOM 783 O O . LEU A 1 131 ? -12.914 25.708 -16.363 1.00 14.40 131 LEU A O 1
ATOM 788 N N . GLY A 1 132 ? -13.700 26.796 -18.173 1.00 11.65 132 GLY A N 1
ATOM 789 C CA . GLY A 1 132 ? -12.376 27.087 -18.686 1.00 13.37 132 GLY A CA 1
ATOM 790 C C . GLY A 1 132 ? -11.712 25.943 -19.423 1.00 13.46 132 GLY A C 1
ATOM 791 O O . GLY A 1 132 ? -10.480 25.899 -19.491 1.00 15.52 132 GLY A O 1
ATOM 792 N N . ILE A 1 133 ? -12.487 25.008 -19.969 1.00 10.41 133 ILE A N 1
ATOM 793 C CA . ILE A 1 133 ? -11.957 23.856 -20.690 1.00 10.58 133 ILE A CA 1
ATOM 794 C C . ILE A 1 133 ? -12.229 24.048 -22.177 1.00 11.00 133 ILE A C 1
ATOM 795 O O . ILE A 1 133 ? -13.378 24.257 -22.587 1.00 11.39 133 ILE A O 1
ATOM 800 N N . GLN A 1 134 ? -11.171 23.983 -22.977 1.00 9.53 134 GLN A N 1
ATOM 801 C CA . GLN A 1 134 ? -11.295 23.997 -24.427 1.00 10.37 134 GLN A CA 1
ATOM 802 C C . GLN A 1 134 ? -11.612 22.594 -24.928 1.00 9.68 134 GLN A C 1
ATOM 803 O O . GLN A 1 134 ? -11.069 21.607 -24.432 1.00 10.37 134 GLN A O 1
ATOM 809 N N . ALA A 1 135 ? -12.494 22.505 -25.919 1.00 9.02 135 ALA A N 1
ATOM 810 C CA . ALA A 1 135 ? -12.905 21.226 -26.481 1.00 8.69 135 ALA A CA 1
ATOM 811 C C . ALA A 1 135 ? -12.297 21.045 -27.866 1.00 10.00 135 ALA A C 1
ATOM 812 O O . ALA A 1 135 ? -12.337 21.963 -28.698 1.00 9.87 135 ALA A O 1
ATOM 814 N N . TYR A 1 136 ? -11.759 19.861 -28.122 1.00 8.91 136 TYR A N 1
ATOM 815 C CA . TYR A 1 136 ? -11.146 19.549 -29.404 1.00 9.04 136 TYR A CA 1
ATOM 816 C C . TYR A 1 136 ? -11.983 18.520 -30.153 1.00 8.34 136 TYR A C 1
ATOM 817 O O . TYR A 1 136 ? -12.427 17.519 -29.577 1.00 9.13 136 TYR A O 1
ATOM 826 N N . PHE A 1 137 ? -12.188 18.784 -31.447 1.00 8.72 137 PHE A N 1
ATOM 827 C CA . PHE A 1 137 ? -13.018 17.971 -32.328 1.00 8.43 137 PHE A CA 1
ATOM 828 C C . PHE A 1 137 ? -12.155 16.913 -33.006 1.00 7.96 137 PHE A C 1
ATOM 829 O O . PHE A 1 137 ? -11.122 17.239 -33.602 1.00 8.65 137 PHE A O 1
ATOM 837 N N . ASP A 1 138 ? -12.586 15.652 -32.930 1.00 7.88 138 ASP A N 1
ATOM 838 C CA . ASP A 1 138 ? -11.875 14.537 -33.552 1.00 8.15 138 ASP A CA 1
ATOM 839 C C . ASP A 1 138 ? -12.401 14.418 -34.983 1.00 9.55 138 ASP A C 1
ATOM 840 O O . ASP A 1 138 ? -13.474 13.855 -35.219 1.00 9.22 138 ASP A O 1
ATOM 845 N N . VAL A 1 139 ? -11.658 14.974 -35.945 1.00 9.06 139 VAL A N 1
ATOM 846 C CA . VAL A 1 139 ? -12.111 15.066 -37.333 1.00 9.51 139 VAL A CA 1
ATOM 847 C C . VAL A 1 139 ? -11.554 13.904 -38.138 1.00 10.23 139 VAL A C 1
ATOM 848 O O . VAL A 1 139 ? -10.339 13.657 -38.136 1.00 9.82 139 VAL A O 1
ATOM 852 N N . VAL A 1 140 ? -12.442 13.217 -38.852 1.00 10.07 140 VAL A N 1
ATOM 853 C CA . VAL A 1 140 ? -12.103 12.119 -39.743 1.00 10.09 140 VAL A CA 1
ATOM 854 C C . VAL A 1 140 ? -12.228 12.661 -41.165 1.00 9.86 140 VAL A C 1
ATOM 855 O O . VAL A 1 140 ? -13.333 12.738 -41.721 1.00 9.76 140 VAL A O 1
ATOM 859 N N . PHE A 1 141 ? -11.098 13.054 -41.752 1.00 10.02 141 PHE A N 1
ATOM 860 C CA . PHE A 1 141 ? -11.073 13.547 -43.125 1.00 9.00 141 PHE A CA 1
ATOM 861 C C . PHE A 1 141 ? -10.801 12.455 -44.154 1.00 9.66 141 PHE A C 1
ATOM 862 O O . PHE A 1 141 ? -11.132 12.633 -45.331 1.00 9.94 141 PHE A O 1
ATOM 870 N N . ASN A 1 142 ? -10.179 11.343 -43.769 1.00 10.00 142 ASN A N 1
ATOM 871 C CA . ASN A 1 142 ? -9.560 10.497 -44.786 1.00 9.36 142 ASN A CA 1
ATOM 872 C C . ASN A 1 142 ? -10.580 9.856 -45.724 1.00 9.82 142 ASN A C 1
ATOM 873 O O . ASN A 1 142 ? -10.342 9.746 -46.936 1.00 10.15 142 ASN A O 1
ATOM 878 N N . HIS A 1 143 ? -11.713 9.417 -45.187 1.00 10.04 143 HIS A N 1
ATOM 879 C CA . HIS A 1 143 ? -12.658 8.622 -45.957 1.00 10.20 143 HIS A CA 1
ATOM 880 C C . HIS A 1 143 ? -14.072 8.915 -45.480 1.00 10.04 143 HIS A C 1
ATOM 881 O O . HIS A 1 143 ? -14.288 9.552 -44.443 1.00 10.91 143 HIS A O 1
ATOM 888 N N . ARG A 1 144 ? -15.038 8.410 -46.242 1.00 9.02 144 ARG A N 1
ATOM 889 C CA . ARG A 1 144 ? -16.422 8.334 -45.809 1.00 9.50 144 ARG A CA 1
ATOM 890 C C . ARG A 1 144 ? -16.889 6.888 -45.857 1.00 9.96 144 ARG A C 1
ATOM 891 O O . ARG A 1 144 ? -16.362 6.064 -46.619 1.00 10.35 144 ARG A O 1
ATOM 899 N N . MET A 1 145 ? -17.885 6.599 -45.029 1.00 9.06 145 MET A N 1
ATOM 900 C CA A MET A 1 145 ? -18.545 5.305 -45.006 0.55 10.69 145 MET A CA 1
ATOM 901 C CA B MET A 1 145 ? -18.545 5.306 -45.016 0.45 10.70 145 MET A CA 1
ATOM 902 C C . MET A 1 145 ? -20.050 5.509 -44.978 1.00 10.94 145 MET A C 1
ATOM 903 O O . MET A 1 145 ? -20.547 6.511 -44.458 1.00 11.12 145 MET A O 1
ATOM 912 N N . GLY A 1 146 ? -20.769 4.548 -45.549 1.00 11.06 146 GLY A N 1
ATOM 913 C CA . GLY A 1 146 ? -22.218 4.551 -45.474 1.00 11.53 146 GLY A CA 1
ATOM 914 C C . GLY A 1 146 ? -22.940 5.276 -46.590 1.00 11.03 146 GLY A C 1
ATOM 915 O O . GLY A 1 146 ? -23.968 5.909 -46.343 1.00 11.50 146 GLY A O 1
ATOM 916 N N . ALA A 1 147 ? -22.436 5.182 -47.823 1.00 12.01 147 ALA A N 1
ATOM 917 C CA . ALA A 1 147 ? -23.107 5.802 -48.958 1.00 11.29 147 ALA A CA 1
ATOM 918 C C . ALA A 1 147 ? -24.564 5.368 -49.009 1.00 13.86 147 ALA A C 1
ATOM 919 O O . ALA A 1 147 ? -24.900 4.227 -48.685 1.00 14.20 147 ALA A O 1
ATOM 921 N N . ASP A 1 148 ? -25.429 6.290 -49.421 1.00 13.97 148 ASP A N 1
ATOM 922 C CA . ASP A 1 148 ? -26.856 5.998 -49.465 1.00 15.28 148 ASP A CA 1
ATOM 923 C C . ASP A 1 148 ? -27.244 5.148 -50.662 1.00 15.73 148 ASP A C 1
ATOM 924 O O . ASP A 1 148 ? -28.257 4.440 -50.603 1.00 19.71 148 ASP A O 1
ATOM 929 N N . ALA A 1 149 ? -26.470 5.190 -51.743 1.00 15.60 149 ALA A N 1
ATOM 930 C CA . ALA A 1 149 ? -26.854 4.467 -52.946 1.00 15.46 149 ALA A CA 1
ATOM 931 C C . ALA A 1 149 ? -25.620 4.177 -53.784 1.00 19.49 149 ALA A C 1
ATOM 932 O O . ALA A 1 149 ? -24.590 4.851 -53.673 1.00 16.58 149 ALA A O 1
ATOM 934 N N . GLN A 1 150 ? -25.756 3.169 -54.641 1.00 18.98 150 GLN A N 1
ATOM 935 C CA . GLN A 1 150 ? -24.728 2.815 -55.598 1.00 17.53 150 GLN A CA 1
ATOM 936 C C . GLN A 1 150 ? -24.860 3.672 -56.847 1.00 17.45 150 GLN A C 1
ATOM 937 O O . GLN A 1 150 ? -25.950 4.129 -57.203 1.00 20.99 150 GLN A O 1
ATOM 943 N N . GLU A 1 151 ? -23.729 3.889 -57.511 1.00 16.93 151 GLU A N 1
ATOM 944 C CA . GLU A 1 151 ? -23.679 4.536 -58.810 1.00 20.06 151 GLU A CA 1
ATOM 945 C C . GLU A 1 151 ? -22.894 3.646 -59.755 1.00 18.89 151 GLU A C 1
ATOM 946 O O . GLU A 1 151 ? -22.003 2.906 -59.333 1.00 18.37 151 GLU A O 1
ATOM 952 N N . HIS A 1 152 ? -23.198 3.752 -61.044 1.00 19.40 152 HIS A N 1
ATOM 953 C CA . HIS A 1 152 ? -22.333 3.192 -62.070 1.00 20.00 152 HIS A CA 1
ATOM 954 C C . HIS A 1 152 ? -21.356 4.277 -62.506 1.00 19.20 152 HIS A C 1
ATOM 955 O O . HIS A 1 152 ? -21.759 5.295 -63.078 1.00 21.87 152 HIS A O 1
ATOM 962 N N . ILE A 1 153 ? -20.077 4.065 -62.224 1.00 17.46 153 ILE A N 1
ATOM 963 C CA . ILE A 1 153 ? -19.023 4.995 -62.614 1.00 18.08 153 ILE A CA 1
ATOM 964 C C . ILE A 1 153 ? -18.610 4.654 -64.045 1.00 20.46 153 ILE A C 1
ATOM 965 O O . ILE A 1 153 ? -18.141 3.529 -64.287 1.00 17.18 153 ILE A O 1
ATOM 970 N N . PRO A 1 154 ? -18.772 5.566 -65.004 1.00 20.47 154 PRO A N 1
ATOM 971 C CA . PRO A 1 154 ? -18.410 5.253 -66.394 1.00 20.70 154 PRO A CA 1
ATOM 972 C C . PRO A 1 154 ? -16.947 4.849 -66.515 1.00 20.75 154 PRO A C 1
ATOM 973 O O . PRO A 1 154 ? -16.047 5.543 -66.037 1.00 21.80 154 PRO A O 1
ATOM 977 N N . GLY A 1 155 ? -16.719 3.707 -67.154 1.00 21.77 155 GLY A N 1
ATOM 978 C CA . GLY A 1 155 ? -15.380 3.179 -67.309 1.00 22.82 155 GLY A CA 1
ATOM 979 C C . GLY A 1 155 ? -14.833 2.459 -66.100 1.00 21.51 155 GLY A C 1
ATOM 980 O O . GLY A 1 155 ? -13.651 2.094 -66.100 1.00 26.46 155 GLY A O 1
ATOM 981 N N . PHE A 1 156 ? -15.653 2.231 -65.073 1.00 19.19 156 PHE A N 1
ATOM 982 C CA . PHE A 1 156 ? -15.164 1.616 -63.846 1.00 17.38 156 PHE A CA 1
ATOM 983 C C . PHE A 1 156 ? -16.119 0.546 -63.337 1.00 19.32 156 PHE A C 1
ATOM 984 O O . PHE A 1 156 ? -15.687 -0.564 -63.002 1.00 21.61 156 PHE A O 1
ATOM 992 N N . GLY A 1 157 ? -17.402 0.878 -63.239 1.00 16.82 157 GLY A N 1
ATOM 993 C CA . GLY A 1 157 ? -18.400 -0.040 -62.730 1.00 18.88 157 GLY A CA 1
ATOM 994 C C . GLY A 1 157 ? -19.083 0.505 -61.491 1.00 18.57 157 GLY A C 1
ATOM 995 O O . GLY A 1 157 ? -18.988 1.693 -61.160 1.00 17.49 157 GLY A O 1
ATOM 996 N N . LEU A 1 158 ? -19.771 -0.391 -60.786 1.00 18.13 158 LEU A N 1
ATOM 997 C CA . LEU A 1 158 ? -20.576 0.005 -59.635 1.00 18.70 158 LEU A CA 1
ATOM 998 C C . LEU A 1 158 ? -19.696 0.363 -58.443 1.00 20.86 158 LEU A C 1
ATOM 999 O O . LEU A 1 158 ? -18.648 -0.249 -58.210 1.00 20.25 158 LEU A O 1
ATOM 1004 N N . ALA A 1 159 ? -20.145 1.354 -57.674 1.00 18.62 159 ALA A N 1
ATOM 1005 C CA . ALA A 1 159 ? -19.467 1.761 -56.452 1.00 17.37 159 ALA A CA 1
ATOM 1006 C C . ALA A 1 159 ? -20.486 2.381 -55.509 1.00 15.87 159 ALA A C 1
ATOM 1007 O O . ALA A 1 159 ? -21.504 2.921 -55.944 1.00 17.08 159 ALA A O 1
ATOM 1009 N N . TRP A 1 160 ? -20.201 2.307 -54.207 1.00 16.69 160 TRP A N 1
ATOM 1010 C CA . TRP A 1 160 ? -21.084 2.889 -53.192 1.00 14.36 160 TRP A CA 1
ATOM 1011 C C . TRP A 1 160 ? -20.602 4.310 -52.913 1.00 13.53 160 TRP A C 1
ATOM 1012 O O . TRP A 1 160 ? -19.847 4.579 -51.974 1.00 14.85 160 TRP A O 1
ATOM 1023 N N . THR A 1 161 ? -21.067 5.242 -53.752 1.00 12.45 161 THR A N 1
ATOM 1024 C CA . THR A 1 161 ? -20.501 6.581 -53.779 1.00 12.87 161 THR A CA 1
ATOM 1025 C C . THR A 1 161 ? -21.511 7.717 -53.713 1.00 12.38 161 THR A C 1
ATOM 1026 O O . THR A 1 161 ? -21.095 8.880 -53.693 1.00 12.96 161 THR A O 1
ATOM 1030 N N . GLU A 1 162 ? -22.812 7.441 -53.701 1.00 13.28 162 GLU A N 1
ATOM 1031 C CA . GLU A 1 162 ? -23.799 8.514 -53.641 1.00 12.60 162 GLU A CA 1
ATOM 1032 C C . GLU A 1 162 ? -24.111 8.830 -52.181 1.00 12.62 162 GLU A C 1
ATOM 1033 O O . GLU A 1 162 ? -24.709 8.015 -51.474 1.00 13.93 162 GLU A O 1
ATOM 1039 N N . TYR A 1 163 ? -23.716 10.021 -51.740 1.00 11.68 163 TYR A N 1
ATOM 1040 C CA . TYR A 1 163 ? -23.903 10.475 -50.365 1.00 11.25 163 TYR A CA 1
ATOM 1041 C C . TYR A 1 163 ? -24.840 11.674 -50.368 1.00 12.38 163 TYR A C 1
ATOM 1042 O O . TYR A 1 163 ? -24.539 12.695 -50.993 1.00 13.93 163 TYR A O 1
ATOM 1051 N N . HIS A 1 164 ? -25.942 11.571 -49.625 1.00 11.54 164 HIS A N 1
ATOM 1052 C CA . HIS A 1 164 ? -26.964 12.617 -49.615 1.00 11.98 164 HIS A CA 1
ATOM 1053 C C . HIS A 1 164 ? -26.607 13.779 -48.689 1.00 10.73 164 HIS A C 1
ATOM 1054 O O . HIS A 1 164 ? -26.761 14.945 -49.067 1.00 13.15 164 HIS A O 1
ATOM 1061 N N . LEU A 1 165 ? -26.178 13.485 -47.456 1.00 10.93 165 LEU A N 1
ATOM 1062 C CA . LEU A 1 165 ? -25.562 14.465 -46.550 1.00 11.45 165 LEU A CA 1
ATOM 1063 C C . LEU A 1 165 ? -26.511 15.624 -46.217 1.00 10.54 165 LEU A C 1
ATOM 1064 O O . LEU A 1 165 ? -26.314 16.772 -46.627 1.00 11.18 165 LEU A O 1
ATOM 1069 N N . GLN A 1 166 ? -27.526 15.300 -45.409 1.00 10.66 166 GLN A N 1
ATOM 1070 C CA . GLN A 1 166 ? -28.518 16.306 -45.024 1.00 12.14 166 GLN A CA 1
ATOM 1071 C C . GLN A 1 166 ? -27.911 17.471 -44.250 1.00 11.71 166 GLN A C 1
ATOM 1072 O O . GLN A 1 166 ? -28.405 18.599 -44.349 1.00 12.34 166 GLN A O 1
ATOM 1078 N N . GLY A 1 167 ? -26.879 17.226 -43.438 1.00 11.56 167 GLY A N 1
ATOM 1079 C CA . GLY A 1 167 ? -26.277 18.326 -42.696 1.00 12.19 167 GLY A CA 1
ATOM 1080 C C . GLY A 1 167 ? -25.603 19.324 -43.612 1.00 10.83 167 GLY A C 1
ATOM 1081 O O . GLY A 1 167 ? -25.640 20.536 -43.383 1.00 10.50 167 GLY A O 1
ATOM 1082 N N . ARG A 1 168 ? -24.982 18.820 -44.670 1.00 11.47 168 ARG A N 1
ATOM 1083 C CA . ARG A 1 168 ? -24.386 19.670 -45.684 1.00 12.83 168 ARG A CA 1
ATOM 1084 C C . ARG A 1 168 ? -25.444 20.514 -46.390 1.00 13.54 168 ARG A C 1
ATOM 1085 O O . ARG A 1 168 ? -25.253 21.717 -46.604 1.00 12.48 168 ARG A O 1
ATOM 1093 N N . GLN A 1 169 ? -26.582 19.907 -46.741 1.00 14.49 169 GLN A N 1
ATOM 1094 C CA . GLN A 1 169 ? -27.664 20.665 -47.366 1.00 14.40 169 GLN A CA 1
ATOM 1095 C C . GLN A 1 169 ? -28.105 21.828 -46.487 1.00 14.37 169 GLN A C 1
ATOM 1096 O O . GLN A 1 169 ? -28.372 22.928 -46.985 1.00 15.35 169 GLN A O 1
ATOM 1102 N N . ALA A 1 170 ? -28.168 21.608 -45.171 1.00 12.45 170 ALA A N 1
ATOM 1103 C CA . ALA A 1 170 ? -28.659 22.632 -44.253 1.00 12.41 170 ALA A CA 1
ATOM 1104 C C . ALA A 1 170 ? -27.624 23.716 -43.976 1.00 12.41 170 ALA A C 1
ATOM 1105 O O . ALA A 1 170 ? -27.973 24.897 -43.876 1.00 14.97 170 ALA A O 1
ATOM 1107 N N . HIS A 1 171 ? -26.350 23.342 -43.823 1.00 10.24 171 HIS A N 1
ATOM 1108 C CA . HIS A 1 171 ? -25.356 24.265 -43.290 1.00 10.73 171 HIS A CA 1
ATOM 1109 C C . HIS A 1 171 ? -24.323 24.742 -44.293 1.00 10.07 171 HIS A C 1
ATOM 1110 O O . HIS A 1 171 ? -23.734 25.802 -44.079 1.00 10.78 171 HIS A O 1
ATOM 1117 N N . TYR A 1 172 ? -24.056 23.988 -45.352 1.00 9.27 172 TYR A N 1
ATOM 1118 C CA . TYR A 1 172 ? -23.072 24.415 -46.349 1.00 10.02 172 TYR A CA 1
ATOM 1119 C C . TYR A 1 172 ? -23.819 25.198 -47.423 1.00 10.18 172 TYR A C 1
ATOM 1120 O O . TYR A 1 172 ? -24.282 24.642 -48.421 1.00 10.14 172 TYR A O 1
ATOM 1129 N N . THR A 1 173 ? -23.936 26.511 -47.208 1.00 10.81 173 THR A N 1
ATOM 1130 C CA . THR A 1 173 ? -24.701 27.407 -48.066 1.00 10.39 173 THR A CA 1
ATOM 1131 C C . THR A 1 173 ? -23.886 28.660 -48.369 1.00 10.68 173 THR A C 1
ATOM 1132 O O . THR A 1 173 ? -22.966 29.024 -47.634 1.00 9.69 173 THR A O 1
ATOM 1136 N N . GLN A 1 174 ? -24.255 29.344 -49.457 1.00 10.95 174 GLN A N 1
ATOM 1137 C CA . GLN A 1 174 ? -23.624 30.624 -49.763 1.00 11.15 174 GLN A CA 1
ATOM 1138 C C . GLN A 1 174 ? -23.967 31.677 -48.717 1.00 10.32 174 GLN A C 1
ATOM 1139 O O . GLN A 1 174 ? -23.130 32.522 -48.384 1.00 11.14 174 GLN A O 1
ATOM 1145 N N . GLN A 1 175 ? -25.190 31.632 -48.188 1.00 11.05 175 GLN A N 1
ATOM 1146 C CA . GLN A 1 175 ? -25.589 32.557 -47.130 1.00 10.99 175 GLN A CA 1
ATOM 1147 C C . GLN A 1 175 ? -24.623 32.499 -45.952 1.00 10.81 175 GLN A C 1
ATOM 1148 O O . GLN A 1 175 ? -24.292 33.532 -45.358 1.00 11.58 175 GLN A O 1
ATOM 1154 N N . ASN A 1 176 ? -24.137 31.301 -45.616 1.00 10.56 176 ASN A N 1
ATOM 1155 C CA . ASN A 1 176 ? -23.189 31.169 -44.513 1.00 11.56 176 ASN A CA 1
ATOM 1156 C C . ASN A 1 176 ? -21.757 31.480 -44.929 1.00 11.53 176 ASN A C 1
ATOM 1157 O O . ASN A 1 176 ? -21.039 32.167 -44.196 1.00 13.26 176 ASN A O 1
ATOM 1162 N N . TRP A 1 177 ? -21.316 30.988 -46.094 1.00 9.46 177 TRP A N 1
ATOM 1163 C CA . TRP A 1 177 ? -19.887 30.875 -46.378 1.00 9.19 177 TRP A CA 1
ATOM 1164 C C . TRP A 1 177 ? -19.388 31.704 -47.552 1.00 9.65 177 TRP A C 1
ATOM 1165 O O . TRP A 1 177 ? -18.185 31.665 -47.834 1.00 9.99 177 TRP A O 1
ATOM 1176 N N . GLY A 1 178 ? -20.259 32.450 -48.231 1.00 10.13 178 GLY A N 1
ATOM 1177 C CA . GLY A 1 178 ? -19.803 33.304 -49.318 1.00 9.82 178 GLY A CA 1
ATOM 1178 C C . GLY A 1 178 ? -19.047 32.509 -50.367 1.00 9.53 178 GLY A C 1
ATOM 1179 O O . GLY A 1 178 ? -19.503 31.460 -50.833 1.00 10.67 178 GLY A O 1
ATOM 1180 N N . TYR A 1 179 ? -17.856 32.999 -50.725 1.00 9.59 179 TYR A N 1
ATOM 1181 C CA . TYR A 1 179 ? -17.124 32.423 -51.848 1.00 9.48 179 TYR A CA 1
ATOM 1182 C C . TYR A 1 179 ? -16.659 30.993 -51.597 1.00 8.89 179 TYR A C 1
ATOM 1183 O O . TYR A 1 179 ? -16.306 30.304 -52.556 1.00 9.59 179 TYR A O 1
ATOM 1192 N N . LEU A 1 180 ? -16.644 30.531 -50.341 1.00 8.49 180 LEU A N 1
ATOM 1193 C CA . LEU A 1 180 ? -16.282 29.145 -50.068 1.00 8.04 180 LEU A CA 1
ATOM 1194 C C . LEU A 1 180 ? -17.363 28.159 -50.482 1.00 8.88 180 LEU A C 1
ATOM 1195 O O . LEU A 1 180 ? -17.087 26.953 -50.530 1.00 9.05 180 LEU A O 1
ATOM 1200 N N . TRP A 1 181 ? -18.572 28.630 -50.789 1.00 9.43 181 TRP A N 1
ATOM 1201 C CA . TRP A 1 181 ? -19.647 27.734 -51.181 1.00 8.91 181 TRP A CA 1
ATOM 1202 C C . TRP A 1 181 ? -19.577 27.412 -52.667 1.00 9.91 181 TRP A C 1
ATOM 1203 O O . TRP A 1 181 ? -19.428 28.307 -53.509 1.00 11.48 181 TRP A O 1
ATOM 1214 N N . HIS A 1 182 ? -19.707 26.123 -52.978 1.00 10.04 182 HIS A N 1
ATOM 1215 C CA . HIS A 1 182 ? -19.823 25.626 -54.340 1.00 9.84 182 HIS A CA 1
ATOM 1216 C C . HIS A 1 182 ? -21.006 24.678 -54.415 1.00 12.53 182 HIS A C 1
ATOM 1217 O O . HIS A 1 182 ? -21.261 23.914 -53.480 1.00 10.82 182 HIS A O 1
ATOM 1224 N N . ASP A 1 183 ? -21.727 24.739 -55.533 1.00 12.36 183 ASP A N 1
ATOM 1225 C CA . ASP A 1 183 ? -22.880 23.876 -55.789 1.00 12.64 183 ASP A CA 1
ATOM 1226 C C . ASP A 1 183 ? -22.353 22.584 -56.401 1.00 12.72 183 ASP A C 1
ATOM 1227 O O . ASP A 1 183 ? -22.026 22.539 -57.587 1.00 13.92 183 ASP A O 1
ATOM 1232 N N . PHE A 1 184 ? -22.241 21.535 -55.587 1.00 12.15 184 PHE A N 1
ATOM 1233 C CA . PHE A 1 184 ? -21.856 20.223 -56.095 1.00 12.88 184 PHE A CA 1
ATOM 1234 C C . PHE A 1 184 ? -22.376 19.145 -55.154 1.00 13.83 184 PHE A C 1
ATOM 1235 O O . PHE A 1 184 ? -22.615 19.397 -53.972 1.00 13.77 184 PHE A O 1
ATOM 1243 N N . ASP A 1 185 ? -22.569 17.948 -55.701 1.00 15.03 185 ASP A N 1
ATOM 1244 C CA . ASP A 1 185 ? -23.016 16.793 -54.936 1.00 15.96 185 ASP A CA 1
ATOM 1245 C C . ASP A 1 185 ? -21.827 15.906 -54.595 1.00 12.13 185 ASP A C 1
ATOM 1246 O O . ASP A 1 185 ? -20.878 15.789 -55.372 1.00 13.90 185 ASP A O 1
ATOM 1251 N N . TRP A 1 186 ? -21.896 15.253 -53.433 1.00 12.41 186 TRP A N 1
ATOM 1252 C CA . TRP A 1 186 ? -20.908 14.233 -53.085 1.00 12.05 186 TRP A CA 1
ATOM 1253 C C . TRP A 1 186 ? -21.330 12.923 -53.729 1.00 12.19 186 TRP A C 1
ATOM 1254 O O . TRP A 1 186 ? -22.087 12.134 -53.159 1.00 13.22 186 TRP A O 1
ATOM 1265 N N . ASN A 1 187 ? -20.865 12.719 -54.959 1.00 11.90 187 ASN A N 1
ATOM 1266 C CA . ASN A 1 187 ? -20.962 11.431 -55.630 1.00 12.15 187 ASN A CA 1
ATOM 1267 C C . ASN A 1 187 ? -19.546 10.922 -55.858 1.00 11.83 187 ASN A C 1
ATOM 1268 O O . ASN A 1 187 ? -18.610 11.388 -55.197 1.00 11.48 187 ASN A O 1
ATOM 1273 N N . TRP A 1 188 ? -19.357 9.993 -56.799 1.00 11.13 188 TRP A N 1
ATOM 1274 C CA . TRP A 1 188 ? -18.033 9.404 -56.970 1.00 11.72 188 TRP A CA 1
ATOM 1275 C C . TRP A 1 188 ? -16.968 10.451 -57.260 1.00 10.31 188 TRP A C 1
ATOM 1276 O O . TRP A 1 188 ? -15.801 10.252 -56.914 1.00 11.36 188 TRP A O 1
ATOM 1287 N N . THR A 1 189 ? -17.347 11.582 -57.864 1.00 10.99 189 THR A N 1
ATOM 1288 C CA . THR A 1 189 ? -16.355 12.584 -58.231 1.00 10.87 189 THR A CA 1
ATOM 1289 C C . THR A 1 189 ? -15.799 13.329 -57.025 1.00 10.62 189 THR A C 1
ATOM 1290 O O . THR A 1 189 ? -14.851 14.105 -57.191 1.00 11.28 189 THR A O 1
ATOM 1294 N N . ALA A 1 190 ? -16.360 13.125 -55.833 1.00 10.09 190 ALA A N 1
ATOM 1295 C CA . ALA A 1 190 ? -15.777 13.687 -54.622 1.00 10.21 190 ALA A CA 1
ATOM 1296 C C . ALA A 1 190 ? -14.721 12.778 -54.005 1.00 10.34 190 ALA A C 1
ATOM 1297 O O . ALA A 1 190 ? -14.108 13.158 -53.000 1.00 10.34 190 ALA A O 1
ATOM 1299 N N . PHE A 1 191 ? -14.477 11.605 -54.599 1.00 9.87 191 PHE A N 1
ATOM 1300 C CA . PHE A 1 191 ? -13.646 10.569 -54.005 1.00 9.67 191 PHE A CA 1
ATOM 1301 C C . PHE A 1 191 ? -12.551 10.143 -54.975 1.00 9.73 191 PHE A C 1
ATOM 1302 O O . PHE A 1 191 ? -12.723 10.188 -56.197 1.00 11.20 191 PHE A O 1
ATOM 1310 N N . ASN A 1 192 ? -11.420 9.711 -54.412 1.00 10.02 192 ASN A N 1
ATOM 1311 C CA . ASN A 1 192 ? -10.320 9.192 -55.221 1.00 9.14 192 ASN A CA 1
ATOM 1312 C C . ASN A 1 192 ? -10.584 7.768 -55.684 1.00 10.65 192 ASN A C 1
ATOM 1313 O O . ASN A 1 192 ? -10.165 7.387 -56.784 1.00 11.01 192 ASN A O 1
ATOM 1318 N N . GLY A 1 193 ? -11.233 6.971 -54.851 1.00 10.25 193 GLY A N 1
ATOM 1319 C CA . GLY A 1 193 ? -11.388 5.562 -55.140 1.00 10.85 193 GLY A CA 1
ATOM 1320 C C . GLY A 1 193 ? -11.780 4.799 -53.892 1.00 11.26 193 GLY A C 1
ATOM 1321 O O . GLY A 1 193 ? -12.061 5.380 -52.837 1.00 11.97 193 GLY A O 1
ATOM 1322 N N . SER A 1 194 ? -11.800 3.476 -54.044 1.00 12.66 194 SER A N 1
ATOM 1323 C CA . SER A 1 194 ? -12.167 2.582 -52.958 1.00 13.00 194 SER A CA 1
ATOM 1324 C C . SER A 1 194 ? -11.555 1.219 -53.246 1.00 13.81 194 SER A C 1
ATOM 1325 O O . SER A 1 194 ? -11.235 0.897 -54.390 1.00 15.40 194 SER A O 1
ATOM 1328 N N . ASP A 1 195 ? -11.389 0.433 -52.186 1.00 15.56 195 ASP A N 1
ATOM 1329 C CA . ASP A 1 195 ? -10.787 -0.900 -52.272 1.00 17.71 195 ASP A CA 1
ATOM 1330 C C . ASP A 1 195 ? -9.524 -0.902 -53.137 1.00 17.87 195 ASP A C 1
ATOM 1331 O O . ASP A 1 195 ? -9.350 -1.728 -54.037 1.00 18.99 195 ASP A O 1
ATOM 1336 N N . ASN A 1 196 ? -8.645 0.067 -52.874 1.00 18.47 196 ASN A N 1
ATOM 1337 C CA . ASN A 1 196 ? -7.317 0.151 -53.485 1.00 18.03 196 ASN A CA 1
ATOM 1338 C C . ASN A 1 196 ? -7.345 0.380 -54.993 1.00 17.82 196 ASN A C 1
ATOM 1339 O O . ASN A 1 196 ? -6.366 0.078 -55.684 1.00 21.79 196 ASN A O 1
ATOM 1344 N N . GLN A 1 197 ? -8.437 0.912 -55.533 1.00 15.58 197 GLN A N 1
ATOM 1345 C CA . GLN A 1 197 ? -8.522 1.236 -56.951 1.00 15.80 197 GLN A CA 1
ATOM 1346 C C . GLN A 1 197 ? -8.931 2.689 -57.104 1.00 13.21 197 GLN A C 1
ATOM 1347 O O . GLN A 1 197 ? -9.854 3.149 -56.429 1.00 14.16 197 GLN A O 1
ATOM 1353 N N . LEU A 1 198 ? -8.259 3.390 -58.011 1.00 12.71 198 LEU A N 1
ATOM 1354 C CA . LEU A 1 198 ? -8.608 4.766 -58.342 1.00 12.89 198 LEU A CA 1
ATOM 1355 C C . LEU A 1 198 ? -9.800 4.816 -59.291 1.00 14.89 198 LEU A C 1
ATOM 1356 O O . LEU A 1 198 ? -9.887 4.039 -60.250 1.00 15.17 198 LEU A O 1
ATOM 1361 N N . TYR A 1 199 ? -10.715 5.746 -59.028 1.00 12.52 199 TYR A N 1
ATOM 1362 C CA . TYR A 1 199 ? -11.767 6.047 -59.977 1.00 11.64 199 TYR A CA 1
ATOM 1363 C C . TYR A 1 199 ? -11.187 6.813 -61.170 1.00 13.65 199 TYR A C 1
ATOM 1364 O O . TYR A 1 199 ? -10.078 7.356 -61.095 1.00 13.66 199 TYR A O 1
ATOM 1373 N N . PRO A 1 200 ? -11.909 6.849 -62.292 1.00 15.63 200 PRO A N 1
ATOM 1374 C CA . PRO A 1 200 ? -11.340 7.430 -63.516 1.00 15.95 200 PRO A CA 1
ATOM 1375 C C . PRO A 1 200 ? -10.933 8.884 -63.328 1.00 14.25 200 PRO A C 1
ATOM 1376 O O . PRO A 1 200 ? -11.690 9.702 -62.799 1.00 17.12 200 PRO A O 1
ATOM 1380 N N . GLY A 1 201 ? -9.717 9.199 -63.769 1.00 16.02 201 GLY A N 1
ATOM 1381 C CA . GLY A 1 201 ? -9.195 10.545 -63.692 1.00 16.48 201 GLY A CA 1
ATOM 1382 C C . GLY A 1 201 ? -8.630 10.947 -62.346 1.00 14.34 201 GLY A C 1
ATOM 1383 O O . GLY A 1 201 ? -8.111 12.065 -62.223 1.00 19.97 201 GLY A O 1
ATOM 1384 N N . LYS A 1 202 ? -8.715 10.088 -61.338 1.00 13.82 202 LYS A N 1
ATOM 1385 C CA . LYS A 1 202 ? -8.302 10.443 -59.988 1.00 13.42 202 LYS A CA 1
ATOM 1386 C C . LYS A 1 202 ? -6.860 10.023 -59.727 1.00 15.20 202 LYS A C 1
ATOM 1387 O O . LYS A 1 202 ? -6.293 9.177 -60.422 1.00 14.60 202 LYS A O 1
ATOM 1393 N N . TRP A 1 203 ? -6.260 10.649 -58.719 1.00 12.72 203 TRP A N 1
ATOM 1394 C CA . TRP A 1 203 ? -4.994 10.203 -58.158 1.00 12.96 203 TRP A CA 1
ATOM 1395 C C . TRP A 1 203 ? -5.097 10.303 -56.641 1.00 13.01 203 TRP A C 1
ATOM 1396 O O . TRP A 1 203 ? -5.954 11.014 -56.110 1.00 12.30 203 TRP A O 1
ATOM 1407 N N . TRP A 1 204 ? -4.221 9.576 -55.941 1.00 12.35 204 TRP A N 1
ATOM 1408 C CA . TRP A 1 204 ? -4.346 9.439 -54.493 1.00 12.12 204 TRP A CA 1
ATOM 1409 C C . TRP A 1 204 ? -3.909 10.678 -53.722 1.00 11.84 204 TRP A C 1
ATOM 1410 O O . TRP A 1 204 ? -4.164 10.750 -52.511 1.00 13.02 204 TRP A O 1
ATOM 1421 N N . GLY A 1 205 ? -3.253 11.629 -54.369 1.00 12.27 205 GLY A N 1
ATOM 1422 C CA . GLY A 1 205 ? -2.687 12.761 -53.666 1.00 11.86 205 GLY A CA 1
ATOM 1423 C C . GLY A 1 205 ? -1.294 12.479 -53.151 1.00 13.05 205 GLY A C 1
ATOM 1424 O O . GLY A 1 205 ? -0.734 11.386 -53.293 1.00 13.71 205 GLY A O 1
ATOM 1425 N N . ASN A 1 206 ? -0.719 13.506 -52.542 1.00 12.12 206 ASN A N 1
ATOM 1426 C CA . ASN A 1 206 ? 0.611 13.434 -51.949 1.00 13.17 206 ASN A CA 1
ATOM 1427 C C . ASN A 1 206 ? 0.426 13.118 -50.467 1.00 12.99 206 ASN A C 1
ATOM 1428 O O . ASN A 1 206 ? 0.135 14.008 -49.664 1.00 12.97 206 ASN A O 1
ATOM 1433 N N . THR A 1 207 ? 0.563 11.845 -50.107 1.00 12.99 207 THR A N 1
ATOM 1434 C CA . THR A 1 207 ? 0.353 11.386 -48.740 1.00 13.72 207 THR A CA 1
ATOM 1435 C C . THR A 1 207 ? 1.669 10.894 -48.145 1.00 14.49 207 THR A C 1
ATOM 1436 O O . THR A 1 207 ? 2.504 10.312 -48.848 1.00 14.56 207 THR A O 1
ATOM 1440 N N . PHE A 1 208 ? 1.859 11.147 -46.848 1.00 13.15 208 PHE A N 1
ATOM 1441 C CA . PHE A 1 208 ? 3.109 10.771 -46.194 1.00 13.60 208 PHE A CA 1
ATOM 1442 C C . PHE A 1 208 ? 3.205 9.261 -46.010 1.00 15.67 208 PHE A C 1
ATOM 1443 O O . PHE A 1 208 ? 4.255 8.659 -46.272 1.00 17.39 208 PHE A O 1
ATOM 1451 N N . HIS A 1 209 ? 2.128 8.634 -45.546 1.00 13.06 209 HIS A N 1
ATOM 1452 C CA . HIS A 1 209 ? 2.005 7.185 -45.504 1.00 14.52 209 HIS A CA 1
ATOM 1453 C C . HIS A 1 209 ? 1.206 6.734 -46.725 1.00 16.31 209 HIS A C 1
ATOM 1454 O O . HIS A 1 209 ? 0.931 7.527 -47.632 1.00 15.95 209 HIS A O 1
ATOM 1461 N N . PHE A 1 210 ? 0.821 5.456 -46.766 1.00 16.34 210 PHE A N 1
ATOM 1462 C CA . PHE A 1 210 ? 0.050 4.976 -47.908 1.00 15.68 210 PHE A CA 1
ATOM 1463 C C . PHE A 1 210 ? -1.327 5.644 -47.936 1.00 14.14 210 PHE A C 1
ATOM 1464 O O . PHE A 1 210 ? -1.897 5.954 -46.886 1.00 15.20 210 PHE A O 1
ATOM 1472 N N . PRO A 1 211 ? -1.864 5.914 -49.126 1.00 13.48 211 PRO A N 1
ATOM 1473 C CA . PRO A 1 211 ? -3.078 6.742 -49.205 1.00 13.27 211 PRO A CA 1
ATOM 1474 C C . PRO A 1 211 ? -4.371 6.030 -48.845 1.00 13.81 211 PRO A C 1
ATOM 1475 O O . PRO A 1 211 ? -5.231 6.616 -48.178 1.00 13.72 211 PRO A O 1
ATOM 1479 N N . TYR A 1 212 ? -4.544 4.783 -49.283 1.00 14.10 212 TYR A N 1
ATOM 1480 C CA . TYR A 1 212 ? -5.829 4.120 -49.124 1.00 13.55 212 TYR A CA 1
ATOM 1481 C C . TYR A 1 212 ? -5.869 3.337 -47.818 1.00 16.87 212 TYR A C 1
ATOM 1482 O O . TYR A 1 212 ? -5.039 2.449 -47.589 1.00 18.97 212 TYR A O 1
ATOM 1491 N N . LEU A 1 213 ? -6.854 3.650 -46.979 1.00 14.91 213 LEU A N 1
ATOM 1492 C CA . LEU A 1 213 ? -7.062 2.967 -45.710 1.00 17.65 213 LEU A CA 1
ATOM 1493 C C . LEU A 1 213 ? -8.330 2.123 -45.737 1.00 20.41 213 LEU A C 1
ATOM 1494 O O . LEU A 1 213 ? -8.267 0.904 -45.553 1.00 21.09 213 LEU A O 1
ATOM 1499 N N . MET A 1 214 ? -9.481 2.740 -45.994 1.00 17.50 214 MET A N 1
ATOM 1500 C CA . MET A 1 214 ? -10.768 2.055 -45.998 1.00 17.32 214 MET A CA 1
ATOM 1501 C C . MET A 1 214 ? -11.802 2.996 -46.602 1.00 16.42 214 MET A C 1
ATOM 1502 O O . MET A 1 214 ? -11.520 4.167 -46.869 1.00 15.62 214 MET A O 1
ATOM 1507 N N . GLY A 1 215 ? -13.002 2.465 -46.820 1.00 15.64 215 GLY A N 1
ATOM 1508 C CA . GLY A 1 215 ? -14.152 3.222 -47.284 1.00 14.25 215 GLY A CA 1
ATOM 1509 C C . GLY A 1 215 ? -13.919 3.921 -48.610 1.00 12.67 215 GLY A C 1
ATOM 1510 O O . GLY A 1 215 ? -13.142 3.481 -49.464 1.00 13.09 215 GLY A O 1
ATOM 1511 N N . GLU A 1 216 ? -14.611 5.043 -48.782 1.00 11.23 216 GLU A N 1
ATOM 1512 C CA A GLU A 1 216 ? -14.462 5.883 -49.964 0.53 11.85 216 GLU A CA 1
ATOM 1513 C CA B GLU A 1 216 ? -14.466 5.888 -49.961 0.47 11.84 216 GLU A CA 1
ATOM 1514 C C . GLU A 1 216 ? -13.459 6.982 -49.625 1.00 10.05 216 GLU A C 1
ATOM 1515 O O . GLU A 1 216 ? -13.726 7.835 -48.773 1.00 11.05 216 GLU A O 1
ATOM 1526 N N . ASP A 1 217 ? -12.298 6.943 -50.278 1.00 8.92 217 ASP A N 1
ATOM 1527 C CA . ASP A 1 217 ? -11.202 7.860 -49.977 1.00 9.16 217 ASP A CA 1
ATOM 1528 C C . ASP A 1 217 ? -11.518 9.240 -50.546 1.00 9.40 217 ASP A C 1
ATOM 1529 O O . ASP A 1 217 ? -11.802 9.366 -51.737 1.00 9.93 217 ASP A O 1
ATOM 1534 N N . VAL A 1 218 ? -11.477 10.282 -49.705 1.00 8.77 218 VAL A N 1
ATOM 1535 C CA . VAL A 1 218 ? -11.927 11.612 -50.129 1.00 8.13 218 VAL A CA 1
ATOM 1536 C C . VAL A 1 218 ? -10.863 12.278 -50.996 1.00 7.97 218 VAL A C 1
ATOM 1537 O O . VAL A 1 218 ? -9.669 12.243 -50.688 1.00 8.35 218 VAL A O 1
ATOM 1541 N N . ASP A 1 219 ? -11.299 12.918 -52.083 1.00 8.99 219 ASP A N 1
ATOM 1542 C CA . ASP A 1 219 ? -10.388 13.586 -53.015 1.00 9.12 219 ASP A CA 1
ATOM 1543 C C . ASP A 1 219 ? -10.103 15.014 -52.557 1.00 9.18 219 ASP A C 1
ATOM 1544 O O . ASP A 1 219 ? -10.789 15.958 -52.950 1.00 9.35 219 ASP A O 1
ATOM 1549 N N . TYR A 1 220 ? -9.036 15.179 -51.776 1.00 8.89 220 TYR A N 1
ATOM 1550 C CA . TYR A 1 220 ? -8.586 16.506 -51.356 1.00 8.94 220 TYR A CA 1
ATOM 1551 C C . TYR A 1 220 ? -7.724 17.192 -52.394 1.00 10.35 220 TYR A C 1
ATOM 1552 O O . TYR A 1 220 ? -7.130 18.234 -52.101 1.00 11.57 220 TYR A O 1
ATOM 1561 N N . ASN A 1 221 ? -7.658 16.642 -53.597 1.00 9.87 221 ASN A N 1
ATOM 1562 C CA . ASN A 1 221 ? -7.093 17.363 -54.721 1.00 11.24 221 ASN A CA 1
ATOM 1563 C C . ASN A 1 221 ? -8.167 18.056 -55.540 1.00 11.08 221 ASN A C 1
ATOM 1564 O O . ASN A 1 221 ? -7.842 18.787 -56.480 1.00 13.74 221 ASN A O 1
ATOM 1569 N N . ARG A 1 222 ? -9.434 17.870 -55.183 1.00 9.93 222 ARG A N 1
ATOM 1570 C CA . ARG A 1 222 ? -10.536 18.542 -55.853 1.00 9.32 222 ARG A CA 1
ATOM 1571 C C . ARG A 1 222 ? -10.804 19.880 -55.171 1.00 9.50 222 ARG A C 1
ATOM 1572 O O . ARG A 1 222 ? -11.079 19.932 -53.963 1.00 9.54 222 ARG A O 1
ATOM 1580 N N . PHE A 1 223 ? -10.734 20.956 -55.955 1.00 10.24 223 PHE A N 1
ATOM 1581 C CA . PHE A 1 223 ? -10.847 22.307 -55.413 1.00 9.94 223 PHE A CA 1
ATOM 1582 C C . PHE A 1 223 ? -12.109 22.488 -54.572 1.00 9.33 223 PHE A C 1
ATOM 1583 O O . PHE A 1 223 ? -12.062 23.041 -53.464 1.00 8.52 223 PHE A O 1
ATOM 1591 N N . GLU A 1 224 ? -13.256 22.030 -55.076 1.00 9.20 224 GLU A N 1
ATOM 1592 C CA . GLU A 1 224 ? -14.512 22.286 -54.374 1.00 9.17 224 GLU A CA 1
ATOM 1593 C C . GLU A 1 224 ? -14.570 21.571 -53.030 1.00 9.04 224 GLU A C 1
ATOM 1594 O O . GLU A 1 224 ? -15.138 22.100 -52.070 1.00 8.74 224 GLU A O 1
ATOM 1600 N N . VAL A 1 225 ? -13.967 20.385 -52.936 1.00 8.83 225 VAL A N 1
ATOM 1601 C CA . VAL A 1 225 ? -13.890 19.678 -51.661 1.00 7.93 225 VAL A CA 1
ATOM 1602 C C . VAL A 1 225 ? -12.985 20.429 -50.687 1.00 7.98 225 VAL A C 1
ATOM 1603 O O . VAL A 1 225 ? -13.327 20.608 -49.510 1.00 8.58 225 VAL A O 1
ATOM 1607 N N . GLN A 1 226 ? -11.821 20.883 -51.159 1.00 8.01 226 GLN A N 1
ATOM 1608 C CA . GLN A 1 226 ? -10.938 21.697 -50.323 1.00 8.90 226 GLN A CA 1
ATOM 1609 C C . GLN A 1 226 ? -11.680 22.896 -49.742 1.00 8.99 226 GLN A C 1
ATOM 1610 O O . GLN A 1 226 ? -11.574 23.200 -48.546 1.00 9.02 226 GLN A O 1
ATOM 1616 N N . GLN A 1 227 ? -12.436 23.598 -50.585 1.00 7.66 227 GLN A N 1
ATOM 1617 C CA . GLN A 1 227 ? -13.088 24.828 -50.148 1.00 9.60 227 GLN A CA 1
ATOM 1618 C C . GLN A 1 227 ? -14.221 24.534 -49.171 1.00 7.22 227 GLN A C 1
ATOM 1619 O O . GLN A 1 227 ? -14.372 25.231 -48.158 1.00 8.04 227 GLN A O 1
ATOM 1625 N N . GLU A 1 228 ? -14.998 23.480 -49.431 1.00 9.14 228 GLU A N 1
ATOM 1626 C CA . GLU A 1 228 ? -16.025 23.086 -48.476 1.00 7.46 228 GLU A CA 1
ATOM 1627 C C . GLU A 1 228 ? -15.426 22.784 -47.107 1.00 7.86 228 GLU A C 1
ATOM 1628 O O . GLU A 1 228 ? -15.993 23.165 -46.075 1.00 7.75 228 GLU A O 1
ATOM 1634 N N . MET A 1 229 ? -14.276 22.109 -47.074 1.00 7.41 229 MET A N 1
ATOM 1635 C CA . MET A 1 229 ? -13.671 21.774 -45.789 1.00 8.24 229 MET A CA 1
ATOM 1636 C C . MET A 1 229 ? -13.177 23.008 -45.052 1.00 8.07 229 MET A C 1
ATOM 1637 O O . MET A 1 229 ? -13.241 23.049 -43.817 1.00 8.02 229 MET A O 1
ATOM 1642 N N . LYS A 1 230 ? -12.692 24.019 -45.778 1.00 8.17 230 LYS A N 1
ATOM 1643 C CA . LYS A 1 230 ? -12.356 25.286 -45.135 1.00 8.84 230 LYS A CA 1
ATOM 1644 C C . LYS A 1 230 ? -13.574 25.881 -44.446 1.00 7.22 230 LYS A C 1
ATOM 1645 O O . LYS A 1 230 ? -13.487 26.342 -43.300 1.00 8.36 230 LYS A O 1
ATOM 1651 N N . ALA A 1 231 ? -14.718 25.873 -45.129 1.00 7.57 231 ALA A N 1
ATOM 1652 C CA . ALA A 1 231 ? -15.942 26.379 -44.522 1.00 7.93 231 ALA A CA 1
ATOM 1653 C C . ALA A 1 231 ? -16.326 25.547 -43.307 1.00 8.41 231 ALA A C 1
ATOM 1654 O O . ALA A 1 231 ? -16.722 26.096 -42.272 1.00 8.24 231 ALA A O 1
ATOM 1656 N N . TRP A 1 232 ? -16.205 24.220 -43.414 1.00 8.25 232 TRP A N 1
ATOM 1657 C CA . TRP A 1 232 ? 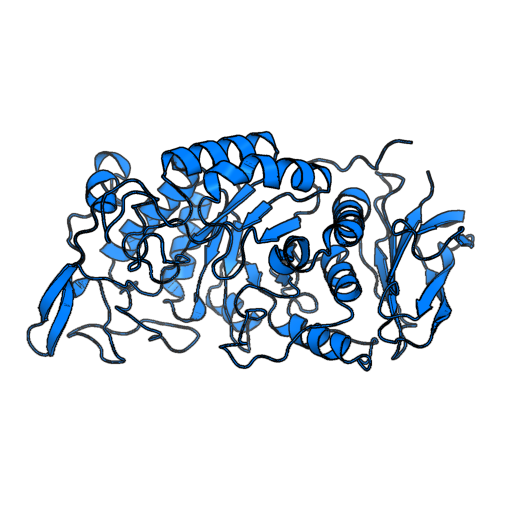-16.552 23.343 -42.296 1.00 8.22 232 TRP A CA 1
ATOM 1658 C C . TRP A 1 232 ? -15.677 23.626 -41.078 1.00 7.78 232 TRP A C 1
ATOM 1659 O O . TRP A 1 232 ? -16.167 23.646 -39.940 1.00 7.75 232 TRP A O 1
ATOM 1670 N N . GLY A 1 233 ? -14.381 23.862 -41.292 1.00 7.90 233 GLY A N 1
ATOM 1671 C CA . GLY A 1 233 ? -13.501 24.169 -40.172 1.00 8.12 233 GLY A CA 1
ATOM 1672 C C . GLY A 1 233 ? -13.889 25.453 -39.463 1.00 9.34 233 GLY A C 1
ATOM 1673 O O . GLY A 1 233 ? -13.886 25.522 -38.226 1.00 9.53 233 GLY A O 1
ATOM 1674 N N . GLU A 1 234 ? -14.209 26.494 -40.237 1.00 9.55 234 GLU A N 1
ATOM 1675 C CA . GLU A 1 234 ? -14.722 27.727 -39.651 1.00 8.85 234 GLU A CA 1
ATOM 1676 C C . GLU A 1 234 ? -16.001 27.464 -38.866 1.00 8.99 234 GLU A C 1
ATOM 1677 O O . GLU A 1 234 ? -16.201 28.019 -37.779 1.00 9.17 234 GLU A O 1
ATOM 1683 N N . TRP A 1 235 ? -16.881 26.621 -39.406 1.00 8.29 235 TRP A N 1
ATOM 1684 C CA . TRP A 1 235 ? -18.128 26.301 -38.722 1.00 8.45 235 TRP A CA 1
ATOM 1685 C C . TRP A 1 235 ? -17.858 25.666 -37.362 1.00 9.29 235 TRP A C 1
ATOM 1686 O O . TRP A 1 235 ? -18.436 26.071 -36.348 1.00 9.20 235 TRP A O 1
ATOM 1697 N N . ILE A 1 236 ? -16.969 24.670 -37.321 1.00 8.83 236 ILE A N 1
ATOM 1698 C CA . ILE A 1 236 ? -16.701 23.937 -36.083 1.00 8.46 236 ILE A CA 1
ATOM 1699 C C . ILE A 1 236 ? -16.170 24.870 -34.999 1.00 8.78 236 ILE A C 1
ATOM 1700 O O . ILE A 1 236 ? -16.564 24.773 -33.828 1.00 9.35 236 ILE A O 1
ATOM 1705 N N . ILE A 1 237 ? -15.272 25.783 -35.360 1.00 9.33 237 ILE A N 1
ATOM 1706 C CA . ILE A 1 237 ? -14.686 26.681 -34.361 1.00 9.80 237 ILE A CA 1
ATOM 1707 C C . ILE A 1 237 ? -15.612 27.857 -34.070 1.00 10.50 237 ILE A C 1
ATOM 1708 O O . ILE A 1 237 ? -15.971 28.117 -32.915 1.00 12.02 237 ILE A O 1
ATOM 1713 N N . ASN A 1 238 ? -15.987 28.607 -35.114 1.00 11.15 238 ASN A N 1
ATOM 1714 C CA . ASN A 1 238 ? -16.638 29.898 -34.906 1.00 11.13 238 ASN A CA 1
ATOM 1715 C C . ASN A 1 238 ? -18.138 29.789 -34.681 1.00 11.24 238 ASN A C 1
ATOM 1716 O O . ASN A 1 238 ? -18.720 30.672 -34.041 1.00 14.01 238 ASN A O 1
ATOM 1721 N N . SER A 1 239 ? -18.793 28.769 -35.227 1.00 10.03 239 SER A N 1
ATOM 1722 C CA . SER A 1 239 ? -20.228 28.600 -35.033 1.00 12.54 239 SER A CA 1
ATOM 1723 C C . SER A 1 239 ? -20.535 27.586 -33.942 1.00 11.03 239 SER A C 1
ATOM 1724 O O . SER A 1 239 ? -21.256 27.895 -32.987 1.00 12.74 239 SER A O 1
ATOM 1727 N N . VAL A 1 240 ? -19.984 26.378 -34.055 1.00 10.40 240 VAL A N 1
ATOM 1728 C CA . VAL A 1 240 ? -20.318 25.319 -33.109 1.00 10.08 240 VAL A CA 1
ATOM 1729 C C . VAL A 1 240 ? -19.664 25.573 -31.755 1.00 10.52 240 VAL A C 1
ATOM 1730 O O . VAL A 1 240 ? -20.297 25.398 -30.705 1.00 11.21 240 VAL A O 1
ATOM 1734 N N . GLY A 1 241 ? -18.413 26.004 -31.745 1.00 10.38 241 GLY A N 1
ATOM 1735 C CA . GLY A 1 241 ? -17.754 26.412 -30.525 1.00 10.72 241 GLY A CA 1
ATOM 1736 C C . GLY A 1 241 ? -16.653 25.510 -30.018 1.00 10.19 241 GLY A C 1
ATOM 1737 O O . GLY A 1 241 ? -16.301 25.608 -28.832 1.00 11.46 241 GLY A O 1
ATOM 1738 N N . PHE A 1 242 ? -16.104 24.633 -30.856 1.00 9.55 242 PHE A N 1
ATOM 1739 C CA . PHE A 1 242 ? -14.892 23.916 -30.489 1.00 8.85 242 PHE A CA 1
ATOM 1740 C C . PHE A 1 242 ? -13.695 24.871 -30.520 1.00 9.00 242 PHE A C 1
ATOM 1741 O O . PHE A 1 242 ? -13.773 25.998 -31.025 1.00 10.38 242 PHE A O 1
ATOM 1749 N N . SER A 1 243 ? -12.571 24.403 -29.971 1.00 9.60 243 SER A N 1
ATOM 1750 C CA . SER A 1 243 ? -11.359 25.196 -29.828 1.00 9.67 243 SER A CA 1
ATOM 1751 C C . SER A 1 243 ? -10.158 24.576 -30.524 1.00 9.48 243 SER A C 1
ATOM 1752 O O . SER A 1 243 ? -9.055 25.136 -30.460 1.00 10.29 243 SER A O 1
ATOM 1755 N N . GLY A 1 244 ? -10.331 23.439 -31.178 1.00 8.98 244 GLY A N 1
ATOM 1756 C CA . GLY A 1 244 ? -9.211 22.790 -31.832 1.00 9.28 244 GLY A CA 1
ATOM 1757 C C . GLY A 1 244 ? -9.648 21.468 -32.419 1.00 8.46 244 GLY A C 1
ATOM 1758 O O . GLY A 1 244 ? -10.829 21.099 -32.367 1.00 8.20 244 GLY A O 1
ATOM 1759 N N . PHE A 1 245 ? -8.669 20.759 -32.987 1.00 8.58 245 PHE A N 1
ATOM 1760 C CA . PHE A 1 245 ? -8.929 19.527 -33.719 1.00 8.10 245 PHE A CA 1
ATOM 1761 C C . PHE A 1 245 ? -7.887 18.473 -33.397 1.00 7.94 245 PHE A C 1
ATOM 1762 O O . PHE A 1 245 ? -6.690 18.769 -33.311 1.00 9.47 245 PHE A O 1
ATOM 1770 N N . ARG A 1 246 ? -8.352 17.238 -33.270 1.00 8.09 246 ARG A N 1
ATOM 1771 C CA . ARG A 1 246 ? -7.501 16.061 -33.324 1.00 8.27 246 ARG A CA 1
ATOM 1772 C C . ARG A 1 246 ? -7.756 15.439 -34.693 1.00 8.59 246 ARG A C 1
ATOM 1773 O O . ARG A 1 246 ? -8.907 15.146 -35.038 1.00 9.73 246 ARG A O 1
ATOM 1781 N N . MET A 1 247 ? -6.704 15.280 -35.486 1.00 7.82 247 MET A N 1
ATOM 1782 C CA . MET A 1 247 ? -6.840 14.949 -36.904 1.00 8.57 247 MET A CA 1
ATOM 1783 C C . MET A 1 247 ? -6.557 13.464 -37.108 1.00 8.60 247 MET A C 1
ATOM 1784 O O . MET A 1 247 ? -5.402 13.029 -37.138 1.00 8.92 247 MET A O 1
ATOM 1789 N N . ASP A 1 248 ? -7.636 12.703 -37.273 1.00 9.16 248 ASP A N 1
ATOM 1790 C CA . ASP A 1 248 ? -7.585 11.258 -37.385 1.00 9.23 248 ASP A CA 1
ATOM 1791 C C . ASP A 1 248 ? -6.856 10.818 -38.651 1.00 10.48 248 ASP A C 1
ATOM 1792 O O . ASP A 1 248 ? -7.077 11.368 -39.733 1.00 9.93 248 ASP A O 1
ATOM 1797 N N . ALA A 1 249 ? -5.995 9.803 -38.516 1.00 10.50 249 ALA A N 1
ATOM 1798 C CA . ALA A 1 249 ? -5.407 9.086 -39.658 1.00 9.96 249 ALA A CA 1
ATOM 1799 C C . ALA A 1 249 ? -4.780 10.034 -40.675 1.00 10.63 249 ALA A C 1
ATOM 1800 O O . ALA A 1 249 ? -4.808 9.785 -41.885 1.00 10.40 249 ALA A O 1
ATOM 1802 N N . ILE A 1 250 ? -4.195 11.130 -40.194 1.00 9.74 250 ILE A N 1
ATOM 1803 C CA . ILE A 1 250 ? -3.923 12.257 -41.078 1.00 8.49 250 ILE A CA 1
ATOM 1804 C C . ILE A 1 250 ? -2.738 12.017 -42.005 1.00 9.51 250 ILE A C 1
ATOM 1805 O O . ILE A 1 250 ? -2.638 12.673 -43.049 1.00 9.06 250 ILE A O 1
ATOM 1810 N N . ALA A 1 251 ? -1.845 11.082 -41.675 1.00 9.17 251 ALA A N 1
ATOM 1811 C CA . ALA A 1 251 ? -0.762 10.760 -42.594 1.00 10.79 251 ALA A CA 1
ATOM 1812 C C . ALA A 1 251 ? -1.236 10.010 -43.832 1.00 12.10 251 ALA A C 1
ATOM 1813 O O . ALA A 1 251 ? -0.437 9.803 -44.754 1.00 12.74 251 ALA A O 1
ATOM 1815 N N . HIS A 1 252 ? -2.502 9.600 -43.879 1.00 10.70 252 HIS A N 1
ATOM 1816 C CA . HIS A 1 252 ? -3.093 9.019 -45.079 1.00 11.07 252 HIS A CA 1
ATOM 1817 C C . HIS A 1 252 ? -3.773 10.064 -45.956 1.00 11.69 252 HIS A C 1
ATOM 1818 O O . HIS A 1 252 ? -4.309 9.715 -47.016 1.00 11.94 252 HIS A O 1
ATOM 1825 N N . VAL A 1 253 ? -3.757 11.331 -45.538 1.00 10.12 253 VAL A N 1
ATOM 1826 C CA . VAL A 1 253 ? -4.469 12.418 -46.202 1.00 9.62 253 VAL A CA 1
ATOM 1827 C C . VAL A 1 253 ? -3.458 13.327 -46.887 1.00 9.83 253 VAL A C 1
ATOM 1828 O O . VAL A 1 253 ? -2.373 13.577 -46.351 1.00 10.45 253 VAL A O 1
ATOM 1832 N N . ASP A 1 254 ? -3.827 13.842 -48.061 1.00 8.86 254 ASP A N 1
ATOM 1833 C CA . ASP A 1 254 ? -2.961 14.745 -48.816 1.00 9.51 254 ASP A CA 1
ATOM 1834 C C . ASP A 1 254 ? -2.332 15.812 -47.922 1.00 8.99 254 ASP A C 1
ATOM 1835 O O . ASP A 1 254 ? -3.030 16.568 -47.231 1.00 9.66 254 ASP A O 1
ATOM 1840 N N . THR A 1 255 ? -0.999 15.883 -47.976 1.00 10.06 255 THR A N 1
ATOM 1841 C CA . THR A 1 255 ? -0.228 16.734 -47.075 1.00 10.64 255 THR A CA 1
ATOM 1842 C C . THR A 1 255 ? -0.438 18.209 -47.387 1.00 9.93 255 THR A C 1
ATOM 1843 O O . THR A 1 255 ? -0.467 19.049 -46.475 1.00 11.04 255 THR A O 1
ATOM 1847 N N . ASP A 1 256 ? -0.576 18.545 -48.669 1.00 10.03 256 ASP A N 1
ATOM 1848 C CA . ASP A 1 256 ? -0.766 19.940 -49.044 1.00 10.02 256 ASP A CA 1
ATOM 1849 C C . ASP A 1 256 ? -2.139 20.449 -48.625 1.00 10.44 256 ASP A C 1
ATOM 1850 O O . ASP A 1 256 ? -2.261 21.587 -48.155 1.00 9.63 256 ASP A O 1
ATOM 1855 N N . PHE A 1 257 ? -3.183 19.634 -48.799 1.00 9.21 257 PHE A N 1
ATOM 1856 C CA . PHE A 1 257 ? -4.485 20.008 -48.260 1.00 9.81 257 PHE A CA 1
ATOM 1857 C C . PHE A 1 257 ? -4.408 20.195 -46.753 1.00 9.02 257 PHE A C 1
ATOM 1858 O O . PHE A 1 257 ? -4.960 21.160 -46.212 1.00 9.26 257 PHE A O 1
ATOM 1866 N N . THR A 1 258 ? -3.739 19.272 -46.055 1.00 8.61 258 THR A N 1
ATOM 1867 C CA . THR A 1 258 ? -3.636 19.371 -44.604 1.00 9.44 258 THR A CA 1
ATOM 1868 C C . THR A 1 258 ? -3.056 20.717 -44.190 1.00 8.63 258 THR A C 1
ATOM 1869 O O . THR A 1 258 ? -3.621 21.411 -43.338 1.00 8.57 258 THR A O 1
ATOM 1873 N N . ARG A 1 259 ? -1.932 21.108 -44.802 1.00 8.90 259 ARG A N 1
ATOM 1874 C CA . ARG A 1 259 ? -1.302 22.382 -44.478 1.00 9.93 259 ARG A CA 1
ATOM 1875 C C . ARG A 1 259 ? -2.229 23.551 -44.770 1.00 9.11 259 ARG A C 1
ATOM 1876 O O . ARG A 1 259 ? -2.391 24.455 -43.940 1.00 8.92 259 ARG A O 1
ATOM 1884 N N . ASP A 1 260 ? -2.814 23.567 -45.969 1.00 8.37 260 ASP A N 1
ATOM 1885 C CA . ASP A 1 260 ? -3.603 24.717 -46.387 1.00 9.15 260 ASP A CA 1
ATOM 1886 C C . ASP A 1 260 ? -4.877 24.847 -45.564 1.00 8.73 260 ASP A C 1
ATOM 1887 O O . ASP A 1 260 ? -5.310 25.966 -45.261 1.00 8.60 260 ASP A O 1
ATOM 1892 N N . TRP A 1 261 ? -5.486 23.716 -45.192 1.00 8.30 261 TRP A N 1
ATOM 1893 C CA . TRP A 1 261 ? -6.673 23.748 -44.344 1.00 7.05 261 TRP A CA 1
ATOM 1894 C C . TRP A 1 261 ? -6.344 24.278 -42.954 1.00 8.11 261 TRP A C 1
ATOM 1895 O O . TRP A 1 261 ? -7.046 25.153 -42.435 1.00 7.79 261 TRP A O 1
ATOM 1906 N N . ILE A 1 262 ? -5.273 23.764 -42.340 1.00 8.06 262 ILE A N 1
ATOM 1907 C CA . ILE A 1 262 ? -4.870 24.253 -41.024 1.00 9.10 262 ILE A CA 1
ATOM 1908 C C . ILE A 1 262 ? -4.606 25.751 -41.070 1.00 8.17 262 ILE A C 1
ATOM 1909 O O . ILE A 1 262 ? -5.080 26.513 -40.214 1.00 8.29 262 ILE A O 1
ATOM 1914 N N . ASN A 1 263 ? -3.836 26.196 -42.070 1.00 8.41 263 ASN A N 1
ATOM 1915 C CA . ASN A 1 263 ? -3.492 27.613 -42.154 1.00 9.59 263 ASN A CA 1
ATOM 1916 C C . ASN A 1 263 ? -4.732 28.473 -42.369 1.00 8.85 263 ASN A C 1
ATOM 1917 O O . ASN A 1 263 ? -4.856 29.566 -41.795 1.00 9.46 263 ASN A O 1
ATOM 1922 N N . HIS A 1 264 ? -5.674 27.990 -43.182 1.00 8.22 264 HIS A N 1
ATOM 1923 C CA . HIS A 1 264 ? -6.909 28.736 -43.381 1.00 9.30 264 HIS A CA 1
ATOM 1924 C C . HIS A 1 264 ? -7.673 28.877 -42.075 1.00 9.34 264 HIS A C 1
ATOM 1925 O O . HIS A 1 264 ? -8.087 29.980 -41.693 1.00 9.25 264 HIS A O 1
ATOM 1932 N N . VAL A 1 265 ? -7.920 27.752 -41.405 1.00 8.74 265 VAL A N 1
ATOM 1933 C CA . VAL A 1 265 ? -8.731 27.776 -40.197 1.00 8.59 265 VAL A CA 1
ATOM 1934 C C . VAL A 1 265 ? -8.071 28.634 -39.127 1.00 9.58 265 VAL A C 1
ATOM 1935 O O . VAL A 1 265 ? -8.741 29.417 -38.446 1.00 9.49 265 VAL A O 1
ATOM 1939 N N . GLN A 1 266 ? -6.760 28.522 -38.978 1.00 9.92 266 GLN A N 1
ATOM 1940 C CA . GLN A 1 266 ? -6.066 29.325 -37.977 1.00 9.82 266 GLN A CA 1
ATOM 1941 C C . GLN A 1 266 ? -6.260 30.819 -38.217 1.00 9.88 266 GLN A C 1
ATOM 1942 O O . GLN A 1 266 ? -6.498 31.590 -37.294 1.00 11.10 266 GLN A O 1
ATOM 1948 N N . TRP A 1 267 ? -6.178 31.228 -39.469 1.00 9.44 267 TRP A N 1
ATOM 1949 C CA . TRP A 1 267 ? -6.283 32.651 -39.754 1.00 10.44 267 TRP A CA 1
ATOM 1950 C C . TRP A 1 267 ? -7.720 33.169 -39.773 1.00 12.34 267 TRP A C 1
ATOM 1951 O O . TRP A 1 267 ? -7.940 34.356 -39.615 1.00 18.82 267 TRP A O 1
ATOM 1962 N N . ALA A 1 268 ? -8.690 32.272 -39.892 1.00 11.05 268 ALA A N 1
ATOM 1963 C CA . ALA A 1 268 ? -10.101 32.660 -39.873 1.00 12.13 268 ALA A CA 1
ATOM 1964 C C . ALA A 1 268 ? -10.701 32.654 -38.475 1.00 11.82 268 ALA A C 1
ATOM 1965 O O . ALA A 1 268 ? -11.894 32.860 -38.316 1.00 13.27 268 ALA A O 1
ATOM 1967 N N . THR A 1 269 ? -9.882 32.410 -37.466 1.00 10.49 269 THR A N 1
ATOM 1968 C CA . THR A 1 269 ? -10.363 32.316 -36.096 1.00 12.88 269 THR A CA 1
ATOM 1969 C C . THR A 1 269 ? -9.613 33.294 -35.214 1.00 13.75 269 THR A C 1
ATOM 1970 O O . THR A 1 269 ? -8.406 33.453 -35.352 1.00 13.34 269 THR A O 1
ATOM 1974 N N . SER A 1 270 ? -10.323 33.921 -34.282 1.00 16.94 270 SER A N 1
ATOM 1975 C CA . SER A 1 270 ? -9.724 34.970 -33.460 1.00 16.89 270 SER A CA 1
ATOM 1976 C C . SER A 1 270 ? -8.725 34.405 -32.459 1.00 17.88 270 SER A C 1
ATOM 1977 O O . SER A 1 270 ? -7.705 35.041 -32.171 1.00 21.17 270 SER A O 1
ATOM 1980 N N . GLU A 1 271 ? -8.992 33.219 -31.929 1.00 17.98 271 GLU A N 1
ATOM 1981 C CA . GLU A 1 271 ? -8.126 32.593 -30.943 1.00 19.87 271 GLU A CA 1
ATOM 1982 C C . GLU A 1 271 ? -7.140 31.649 -31.624 1.00 17.59 271 GLU A C 1
ATOM 1983 O O . GLU A 1 271 ? -7.283 31.290 -32.796 1.00 15.20 271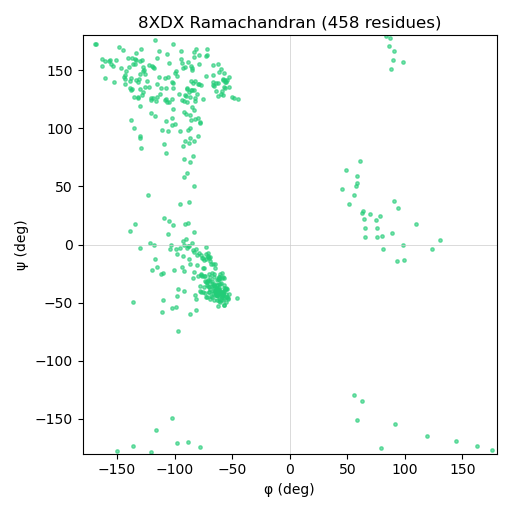 GLU A O 1
ATOM 1989 N N . ASP A 1 272 ? -6.128 31.241 -30.860 1.00 16.56 272 ASP A N 1
ATOM 1990 C CA . ASP A 1 272 ? -5.142 30.276 -31.332 1.00 14.46 272 ASP A CA 1
ATOM 1991 C C . ASP A 1 272 ? -5.756 28.883 -31.255 1.00 15.58 272 ASP A C 1
ATOM 1992 O O . ASP A 1 272 ? -5.886 28.308 -30.168 1.00 17.99 272 ASP A O 1
ATOM 1997 N N . VAL A 1 273 ? -6.116 28.340 -32.409 1.00 11.41 273 VAL A N 1
ATOM 1998 C CA . VAL A 1 273 ? -6.746 27.032 -32.503 1.00 11.60 273 VAL A CA 1
ATOM 1999 C C . VAL A 1 273 ? -5.682 25.953 -32.363 1.00 11.00 273 VAL A C 1
ATOM 2000 O O . VAL A 1 273 ? -4.584 26.063 -32.915 1.00 10.27 273 VAL A O 1
ATOM 2004 N N . PHE A 1 274 ? -6.011 24.910 -31.607 1.00 10.08 274 PHE A N 1
ATOM 2005 C CA . PHE A 1 274 ? -5.117 23.787 -31.345 1.00 8.39 274 PHE A CA 1
ATOM 2006 C C . PHE A 1 274 ? -5.313 22.738 -32.431 1.00 9.39 274 PHE A C 1
ATOM 2007 O O . PHE A 1 274 ? -6.449 22.408 -32.780 1.00 10.22 274 PHE A O 1
ATOM 2015 N N . PHE A 1 275 ? -4.218 22.220 -32.976 1.00 8.04 275 PHE A N 1
ATOM 2016 C CA . PHE A 1 275 ? -4.297 21.140 -33.952 1.00 8.67 275 PHE A CA 1
ATOM 2017 C C . PHE A 1 275 ? -3.302 20.066 -33.546 1.00 8.66 275 PHE A C 1
ATOM 2018 O O . PHE A 1 275 ? -2.114 20.363 -33.373 1.00 9.03 275 PHE A O 1
ATOM 2026 N N . VAL A 1 276 ? -3.760 18.821 -33.429 1.00 8.48 276 VAL A N 1
ATOM 2027 C CA . VAL A 1 276 ? -2.857 17.699 -33.185 1.00 8.29 276 VAL A CA 1
ATOM 2028 C C . VAL A 1 276 ? -3.107 16.598 -34.209 1.00 8.07 276 VAL A C 1
ATOM 2029 O O . VAL A 1 276 ? -4.249 16.156 -34.389 1.00 8.69 276 VAL A O 1
ATOM 2033 N N . ALA A 1 277 ? -2.038 16.149 -34.861 1.00 8.83 277 ALA A N 1
ATOM 2034 C CA . ALA A 1 277 ? -2.109 15.080 -35.845 1.00 7.88 277 ALA A CA 1
ATOM 2035 C C . ALA A 1 277 ? -2.019 13.716 -35.174 1.00 8.35 277 ALA A C 1
ATOM 2036 O O . ALA A 1 277 ? -1.134 13.483 -34.344 1.00 9.74 277 ALA A O 1
ATOM 2038 N N . GLU A 1 278 ? -2.917 12.801 -35.555 1.00 8.72 278 GLU A N 1
ATOM 2039 C CA . GLU A 1 278 ? -2.672 11.376 -35.352 1.00 9.42 278 GLU A CA 1
ATOM 2040 C C . GLU A 1 278 ? -1.903 10.907 -36.579 1.00 10.84 278 GLU A C 1
ATOM 2041 O O . GLU A 1 278 ? -2.482 10.478 -37.580 1.00 10.26 278 GLU A O 1
ATOM 2047 N N . ALA A 1 279 ? -0.584 11.028 -36.514 1.00 10.68 279 ALA A N 1
ATOM 2048 C CA . ALA A 1 279 ? 0.322 10.576 -37.564 1.00 10.48 279 ALA A CA 1
ATOM 2049 C C . ALA A 1 279 ? 1.029 9.354 -36.993 1.00 11.04 279 ALA A C 1
ATOM 2050 O O . ALA A 1 279 ? 2.105 9.450 -36.398 1.00 11.51 279 ALA A O 1
ATOM 2052 N N . TRP A 1 280 ? 0.399 8.198 -37.161 1.00 12.01 280 TRP A N 1
ATOM 2053 C CA . TRP A 1 280 ? 0.893 6.954 -36.582 1.00 13.28 280 TRP A CA 1
ATOM 2054 C C . TRP A 1 280 ? 1.902 6.347 -37.556 1.00 13.77 280 TRP A C 1
ATOM 2055 O O . TRP A 1 280 ? 1.650 5.360 -38.245 1.00 17.10 280 TRP A O 1
ATOM 2066 N N . VAL A 1 281 ? 3.056 7.012 -37.637 1.00 14.70 281 VAL A N 1
ATOM 2067 C CA . VAL A 1 281 ? 4.116 6.666 -38.575 1.00 15.15 281 VAL A CA 1
ATOM 2068 C C . VAL A 1 281 ? 5.425 6.545 -37.807 1.00 17.34 281 VAL A C 1
ATOM 2069 O O . VAL A 1 281 ? 5.531 6.940 -36.646 1.00 18.93 281 VAL A O 1
ATOM 2073 N N . SER A 1 282 ? 6.435 5.999 -38.482 1.00 18.45 282 SER A N 1
ATOM 2074 C CA . SER A 1 282 ? 7.731 5.827 -37.833 1.00 21.28 282 SER A CA 1
ATOM 2075 C C . SER A 1 282 ? 8.483 7.150 -37.704 1.00 21.29 282 SER A C 1
ATOM 2076 O O . SER A 1 282 ? 9.103 7.415 -36.667 1.00 26.74 282 SER A O 1
ATOM 2079 N N . ASP A 1 283 ? 8.436 8.000 -38.731 1.00 16.42 283 ASP A N 1
ATOM 2080 C CA . ASP A 1 283 ? 9.178 9.263 -38.742 1.00 15.20 283 ASP A CA 1
ATOM 2081 C C . ASP A 1 283 ? 8.198 10.420 -38.554 1.00 13.10 283 ASP A C 1
ATOM 2082 O O . ASP A 1 283 ? 7.859 11.140 -39.497 1.00 11.85 283 ASP A O 1
ATOM 2087 N N . ILE A 1 284 ? 7.784 10.629 -37.304 1.00 12.85 284 ILE A N 1
ATOM 2088 C CA . ILE A 1 284 ? 6.800 11.666 -37.009 1.00 13.02 284 ILE A CA 1
ATOM 2089 C C . ILE A 1 284 ? 7.390 13.062 -37.213 1.00 12.80 284 ILE A C 1
ATOM 2090 O O . ILE A 1 284 ? 6.711 13.970 -37.710 1.00 13.31 284 ILE A O 1
ATOM 2095 N N . ASN A 1 285 ? 8.663 13.259 -36.849 1.00 12.87 285 ASN A N 1
ATOM 2096 C CA . ASN A 1 285 ? 9.333 14.521 -37.162 1.00 15.85 285 ASN A CA 1
ATOM 2097 C C . ASN A 1 285 ? 9.322 14.791 -38.661 1.00 13.09 285 ASN A C 1
ATOM 2098 O O . ASN A 1 285 ? 9.089 15.928 -39.093 1.00 14.53 285 ASN A O 1
ATOM 2103 N N . GLY A 1 286 ? 9.592 13.758 -39.464 1.00 13.44 286 GLY A N 1
ATOM 2104 C CA . GLY A 1 286 ? 9.551 13.921 -40.907 1.00 12.26 286 GLY A CA 1
ATOM 2105 C C . GLY A 1 286 ? 8.162 14.271 -41.406 1.00 11.90 286 GLY A C 1
ATOM 2106 O O . GLY A 1 286 ? 8.008 15.070 -42.332 1.00 12.60 286 GLY A O 1
ATOM 2107 N N . TYR A 1 287 ? 7.131 13.680 -40.796 1.00 10.82 287 TYR A N 1
ATOM 2108 C CA . TYR A 1 287 ? 5.767 14.038 -41.167 1.00 11.24 287 TYR A CA 1
ATOM 2109 C C . TYR A 1 287 ? 5.508 15.517 -40.900 1.00 10.82 287 TYR A C 1
ATOM 2110 O O . TYR A 1 287 ? 4.998 16.236 -41.768 1.00 11.83 287 TYR A O 1
ATOM 2119 N N . LEU A 1 288 ? 5.871 15.995 -39.706 1.00 11.57 288 LEU A N 1
ATOM 2120 C CA . LEU A 1 288 ? 5.671 17.408 -39.392 1.00 13.23 288 LEU A CA 1
ATOM 2121 C C . LEU A 1 288 ? 6.460 18.304 -40.341 1.00 14.79 288 LEU A C 1
ATOM 2122 O O . LEU A 1 288 ? 5.961 19.351 -40.777 1.00 14.32 288 LEU A O 1
ATOM 2127 N N . ASP A 1 289 ? 7.682 17.898 -40.694 1.00 13.86 289 ASP A N 1
ATOM 2128 C CA . ASP A 1 289 ? 8.473 18.677 -41.645 1.00 15.27 289 ASP A CA 1
ATOM 2129 C C . ASP A 1 289 ? 7.801 18.737 -43.011 1.00 14.31 289 ASP A C 1
ATOM 2130 O O . ASP A 1 289 ? 7.882 19.758 -43.706 1.00 15.57 289 ASP A O 1
ATOM 2135 N N . ALA A 1 290 ? 7.128 17.658 -43.413 1.00 12.26 290 ALA A N 1
ATOM 2136 C CA . ALA A 1 290 ? 6.478 17.627 -44.718 1.00 12.17 290 ALA A CA 1
ATOM 2137 C C . ALA A 1 290 ? 5.232 18.507 -44.750 1.00 13.91 290 ALA A C 1
ATOM 2138 O O . ALA A 1 290 ? 5.013 19.247 -45.714 1.00 14.88 290 ALA A O 1
ATOM 2140 N N . VAL A 1 291 ? 4.385 18.424 -43.719 1.00 11.96 291 VAL A N 1
ATOM 2141 C CA . VAL A 1 291 ? 3.211 19.296 -43.668 1.00 12.26 291 VAL A CA 1
ATOM 2142 C C . VAL A 1 291 ? 3.635 20.755 -43.581 1.00 13.10 291 VAL A C 1
ATOM 2143 O O . VAL A 1 291 ? 3.035 21.628 -44.221 1.00 13.26 291 VAL A O 1
ATOM 2147 N N . ASN A 1 292 ? 4.666 21.041 -42.791 1.00 11.78 292 ASN A N 1
ATOM 2148 C CA . ASN A 1 292 ? 5.300 22.355 -42.767 1.00 12.37 292 ASN A CA 1
ATOM 2149 C C . ASN A 1 292 ? 4.314 23.473 -42.408 1.00 12.44 292 ASN A C 1
ATOM 2150 O O . ASN A 1 292 ? 4.113 24.429 -43.163 1.00 13.82 292 ASN A O 1
ATOM 2155 N N . THR A 1 293 ? 3.707 23.358 -41.226 1.00 11.91 293 THR A N 1
ATOM 2156 C CA . THR A 1 293 ? 2.953 24.485 -40.678 1.00 11.81 293 THR A CA 1
ATOM 2157 C C . THR A 1 293 ? 3.238 24.595 -39.183 1.00 11.70 293 THR A C 1
ATOM 2158 O O . THR A 1 293 ? 3.221 23.569 -38.471 1.00 12.17 293 THR A O 1
ATOM 2162 N N . PRO A 1 294 ? 3.493 25.802 -38.669 1.00 10.57 294 PRO A N 1
ATOM 2163 C CA . PRO A 1 294 ? 3.796 25.934 -37.236 1.00 11.20 294 PRO A CA 1
ATOM 2164 C C . PRO A 1 294 ? 2.635 25.564 -36.335 1.00 10.98 294 PRO A C 1
ATOM 2165 O O . PRO A 1 294 ? 2.852 25.327 -35.137 1.00 12.44 294 PRO A O 1
ATOM 2169 N N . HIS A 1 295 ? 1.408 25.505 -36.860 1.00 10.30 295 HIS A N 1
ATOM 2170 C CA . HIS A 1 295 ? 0.231 25.300 -36.021 1.00 10.91 295 HIS A CA 1
ATOM 2171 C C . HIS A 1 295 ? -0.002 23.845 -35.637 1.00 10.70 295 HIS A C 1
ATOM 2172 O O . HIS A 1 295 ? -0.860 23.584 -34.788 1.00 12.25 295 HIS A O 1
ATOM 2179 N N . LEU A 1 296 ? 0.726 22.901 -36.219 1.00 9.81 296 LEU A N 1
ATOM 2180 C CA . LEU A 1 296 ? 0.395 21.489 -36.095 1.00 9.15 296 LEU A CA 1
ATOM 2181 C C . LEU A 1 296 ? 1.299 20.795 -35.081 1.00 10.43 296 LEU A C 1
ATOM 2182 O O . LEU A 1 296 ? 2.530 20.851 -35.185 1.00 10.80 296 LEU A O 1
ATOM 2187 N N . ARG A 1 297 ? 0.680 20.143 -34.104 1.00 9.41 297 ARG A N 1
ATOM 2188 C CA . ARG A 1 297 ? 1.351 19.239 -33.181 1.00 9.10 297 ARG A CA 1
ATOM 2189 C C . ARG A 1 297 ? 1.093 17.800 -33.615 1.00 8.66 297 ARG A C 1
ATOM 2190 O O . ARG A 1 297 ? 0.293 17.542 -34.510 1.00 8.29 297 ARG A O 1
ATOM 2198 N N . ALA A 1 298 ? 1.769 16.847 -32.970 1.00 8.45 298 ALA A N 1
ATOM 2199 C CA . ALA A 1 298 ? 1.576 15.438 -33.290 1.00 8.15 298 ALA A CA 1
ATOM 2200 C C . ALA A 1 298 ? 1.657 14.595 -32.028 1.00 8.81 298 ALA A C 1
ATOM 2201 O O . ALA A 1 298 ? 2.429 14.894 -31.113 1.00 7.90 298 ALA A O 1
ATOM 2203 N N . PHE A 1 299 ? 0.869 13.522 -31.994 1.00 7.78 299 PHE A N 1
ATOM 2204 C CA . PHE A 1 299 ? 0.945 12.588 -30.884 1.00 8.36 299 PHE A CA 1
ATOM 2205 C C . PHE A 1 299 ? 2.293 11.878 -30.884 1.00 8.51 299 PHE A C 1
ATOM 2206 O O . PHE A 1 299 ? 2.811 11.470 -31.930 1.00 9.12 299 PHE A O 1
ATOM 2214 N N . ASP A 1 300 ? 2.839 11.700 -29.686 1.00 9.24 300 ASP A N 1
ATOM 2215 C CA . ASP A 1 300 ? 4.191 11.172 -29.505 1.00 9.45 300 ASP A CA 1
ATOM 2216 C C . ASP A 1 300 ? 4.134 9.651 -29.357 1.00 9.80 300 ASP A C 1
ATOM 2217 O O . ASP A 1 300 ? 4.309 9.087 -28.279 1.00 9.40 300 ASP A O 1
ATOM 2222 N N . PHE A 1 301 ? 3.889 8.975 -30.483 1.00 8.87 301 PHE A N 1
ATOM 2223 C CA . PHE A 1 301 ? 3.806 7.517 -30.443 1.00 9.86 301 PHE A CA 1
ATOM 2224 C C . PHE A 1 301 ? 5.124 6.872 -30.023 1.00 9.91 301 PHE A C 1
ATOM 2225 O O . PHE A 1 301 ? 5.124 5.839 -29.342 1.00 10.24 301 PHE A O 1
ATOM 2233 N N . ASN A 1 302 ? 6.253 7.452 -30.414 1.00 10.19 302 ASN A N 1
ATOM 2234 C CA . ASN A 1 302 ? 7.518 6.779 -30.145 1.00 12.51 302 ASN A CA 1
ATOM 2235 C C . ASN A 1 302 ? 7.878 6.799 -28.667 1.00 10.93 302 ASN A C 1
ATOM 2236 O O . ASN A 1 302 ? 8.507 5.854 -28.183 1.00 12.52 302 ASN A O 1
ATOM 2241 N N . LEU A 1 303 ? 7.465 7.835 -27.931 1.00 9.90 303 LEU A N 1
ATOM 2242 C CA . LEU A 1 303 ? 7.713 7.849 -26.491 1.00 9.15 303 LEU A CA 1
ATOM 2243 C C . LEU A 1 303 ? 7.054 6.660 -25.804 1.00 9.79 303 LEU A C 1
ATOM 2244 O O . LEU A 1 303 ? 7.585 6.138 -24.815 1.00 10.11 303 LEU A O 1
ATOM 2249 N N . ARG A 1 304 ? 5.902 6.207 -26.312 1.00 9.72 304 ARG A N 1
ATOM 2250 C CA . ARG A 1 304 ? 5.191 5.109 -25.661 1.00 9.86 304 ARG A CA 1
ATOM 2251 C C . ARG A 1 304 ? 6.022 3.835 -25.606 1.00 10.38 304 ARG A C 1
ATOM 2252 O O . ARG A 1 304 ? 5.805 2.999 -24.727 1.00 10.74 304 ARG A O 1
ATOM 2260 N N . GLU A 1 305 ? 6.978 3.669 -26.526 1.00 10.77 305 GLU A N 1
ATOM 2261 C CA . GLU A 1 305 ? 7.868 2.514 -26.457 1.00 12.97 305 GLU A CA 1
ATOM 2262 C C . GLU A 1 305 ? 8.572 2.444 -25.104 1.00 10.81 305 GLU A C 1
ATOM 2263 O O . GLU A 1 305 ? 8.772 1.355 -24.552 1.00 11.65 305 GLU A O 1
ATOM 2269 N N . ASP A 1 306 ? 8.942 3.604 -24.549 1.00 10.02 306 ASP A N 1
ATOM 2270 C CA . ASP A 1 306 ? 9.562 3.612 -23.228 1.00 10.13 306 ASP A CA 1
ATOM 2271 C C . ASP A 1 306 ? 8.591 3.188 -22.136 1.00 9.11 306 ASP A C 1
ATOM 2272 O O . ASP A 1 306 ? 9.021 2.621 -21.128 1.00 8.68 306 ASP A O 1
ATOM 2277 N N . PHE A 1 307 ? 7.294 3.481 -22.293 1.00 9.20 307 PHE A N 1
ATOM 2278 C CA . PHE A 1 307 ? 6.323 3.053 -21.290 1.00 8.40 307 PHE A CA 1
ATOM 2279 C C . PHE A 1 307 ? 6.053 1.559 -21.368 1.00 8.42 307 PHE A C 1
ATOM 2280 O O . PHE A 1 307 ? 5.765 0.933 -20.345 1.00 9.58 307 PHE A O 1
ATOM 2288 N N . VAL A 1 308 ? 6.141 0.977 -22.568 1.00 8.59 308 VAL A N 1
ATOM 2289 C CA . VAL A 1 308 ? 6.101 -0.478 -22.690 1.00 9.31 308 VAL A CA 1
ATOM 2290 C C . VAL A 1 308 ? 7.273 -1.103 -21.937 1.00 9.44 308 VAL A C 1
ATOM 2291 O O . VAL A 1 308 ? 7.106 -2.049 -21.159 1.00 10.09 308 VAL A O 1
ATOM 2295 N N . ALA A 1 309 ? 8.475 -0.567 -22.142 1.00 9.34 309 ALA A N 1
ATOM 2296 C CA . ALA A 1 309 ? 9.624 -1.063 -21.393 1.00 9.18 309 ALA A CA 1
ATOM 2297 C C . ALA A 1 309 ? 9.440 -0.851 -19.894 1.00 9.13 309 ALA A C 1
ATOM 2298 O O . ALA A 1 309 ? 9.713 -1.750 -19.087 1.00 8.61 309 ALA A O 1
ATOM 2300 N N . LEU A 1 310 ? 8.965 0.336 -19.500 1.00 8.62 310 LEU A N 1
ATOM 2301 C CA . LEU A 1 310 ? 8.720 0.615 -18.088 1.00 8.25 310 LEU A CA 1
ATOM 2302 C C . LEU A 1 310 ? 7.781 -0.415 -17.475 1.00 9.55 310 LEU A C 1
ATOM 2303 O O . LEU A 1 310 ? 8.005 -0.888 -16.353 1.00 9.15 310 LEU A O 1
ATOM 2308 N N . SER A 1 311 ? 6.728 -0.783 -18.208 1.00 9.13 311 SER A N 1
ATOM 2309 C CA . SER A 1 311 ? 5.719 -1.692 -17.682 1.00 10.30 311 SER A CA 1
ATOM 2310 C C . SER A 1 311 ? 6.313 -3.053 -17.329 1.00 10.41 311 SER A C 1
ATOM 2311 O O . SER A 1 311 ? 5.821 -3.730 -16.421 1.00 10.96 311 SER A O 1
ATOM 2314 N N . SER A 1 312 ? 7.390 -3.449 -18.010 1.00 11.13 312 SER A 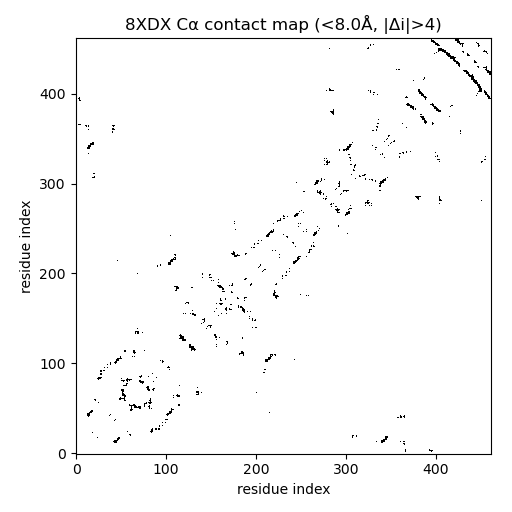N 1
ATOM 2315 C CA . SER A 1 312 ? 8.054 -4.728 -17.777 1.00 11.19 312 SER A CA 1
ATOM 2316 C C . SER A 1 312 ? 8.781 -4.807 -16.441 1.00 11.43 312 SER A C 1
ATOM 2317 O O . SER A 1 312 ? 9.167 -5.911 -16.039 1.00 12.56 312 SER A O 1
ATOM 2320 N N . GLY A 1 313 ? 8.999 -3.687 -15.756 1.00 9.58 313 GLY A N 1
ATOM 2321 C CA . GLY A 1 313 ? 9.772 -3.723 -14.532 1.00 10.86 313 GLY A CA 1
ATOM 2322 C C . GLY A 1 313 ? 11.256 -3.857 -14.759 1.00 10.10 313 GLY A C 1
ATOM 2323 O O . GLY A 1 313 ? 11.992 -4.160 -13.814 1.00 10.58 313 GLY A O 1
ATOM 2324 N N . SER A 1 314 ? 11.717 -3.633 -15.992 1.00 9.77 314 SER A N 1
ATOM 2325 C CA . SER A 1 314 ? 13.122 -3.806 -16.331 1.00 9.28 314 SER A CA 1
ATOM 2326 C C . SER A 1 314 ? 13.642 -2.692 -17.237 1.00 9.53 314 SER A C 1
ATOM 2327 O O . SER A 1 314 ? 14.748 -2.826 -17.776 1.00 9.71 314 SER A O 1
ATOM 2330 N N . LYS A 1 315 ? 12.887 -1.609 -17.429 1.00 8.96 315 LYS A N 1
ATOM 2331 C CA . LYS A 1 315 ? 13.369 -0.523 -18.276 1.00 8.83 315 LYS A CA 1
ATOM 2332 C C . LYS A 1 315 ? 14.697 0.011 -17.760 1.00 8.37 315 LYS A C 1
ATOM 2333 O O . LYS A 1 315 ? 14.915 0.121 -16.548 1.00 8.89 315 LYS A O 1
ATOM 2339 N N . ASP A 1 316 ? 15.586 0.353 -18.690 1.00 10.41 316 ASP A N 1
ATOM 2340 C CA . ASP A 1 316 ? 16.773 1.126 -18.353 1.00 9.78 316 ASP A CA 1
ATOM 2341 C C . ASP A 1 316 ? 16.315 2.576 -18.201 1.00 8.34 316 ASP A C 1
ATOM 2342 O O . ASP A 1 316 ? 16.043 3.260 -19.192 1.00 9.00 316 ASP A O 1
ATOM 2347 N N . MET A 1 317 ? 16.221 3.039 -16.946 1.00 8.11 317 MET A N 1
ATOM 2348 C CA . MET A 1 317 ? 15.641 4.343 -16.624 1.00 8.30 317 MET A CA 1
ATOM 2349 C C . MET A 1 317 ? 16.528 5.517 -17.007 1.00 9.43 317 MET A C 1
ATOM 2350 O O . MET A 1 317 ? 16.123 6.675 -16.829 1.00 8.42 317 MET A O 1
ATOM 2355 N N . ARG A 1 318 ? 17.724 5.259 -17.539 1.00 8.52 318 ARG A N 1
ATOM 2356 C CA . ARG A 1 318 ? 18.656 6.341 -17.820 1.00 10.06 318 ARG A CA 1
ATOM 2357 C C . ARG A 1 318 ? 18.243 7.158 -19.031 1.00 12.01 318 ARG A C 1
ATOM 2358 O O . ARG A 1 318 ? 18.600 8.336 -19.113 1.00 12.50 318 ARG A O 1
ATOM 2366 N N . TRP A 1 319 ? 17.513 6.572 -19.980 1.00 11.53 319 TRP A N 1
ATOM 2367 C CA . TRP A 1 319 ? 17.258 7.280 -21.228 1.00 15.02 319 TRP A CA 1
ATOM 2368 C C . TRP A 1 319 ? 15.835 7.077 -21.711 1.00 15.23 319 TRP A C 1
ATOM 2369 O O . TRP A 1 319 ? 15.202 6.050 -21.448 1.00 14.02 319 TRP A O 1
ATOM 2380 N N . TRP A 1 320 ? 15.361 8.076 -22.452 1.00 14.53 320 TRP A N 1
ATOM 2381 C CA . TRP A 1 320 ? 13.990 8.156 -22.925 1.00 13.01 320 TRP A CA 1
ATOM 2382 C C . TRP A 1 320 ? 14.014 8.756 -24.319 1.00 13.56 320 TRP A C 1
ATOM 2383 O O . TRP A 1 320 ? 14.761 9.704 -24.580 1.00 15.36 320 TRP A O 1
ATOM 2394 N N . GLY A 1 321 ? 13.204 8.203 -25.207 1.00 12.57 321 GLY A N 1
ATOM 2395 C CA . GLY A 1 321 ? 13.128 8.665 -26.573 1.00 13.19 321 GLY A CA 1
ATOM 2396 C C . GLY A 1 321 ? 11.904 9.516 -26.818 1.00 12.27 321 GLY A C 1
ATOM 2397 O O . GLY A 1 321 ? 11.412 10.220 -25.926 1.00 14.70 321 GLY A O 1
ATOM 2398 N N . GLY A 1 322 ? 11.402 9.456 -28.043 1.00 12.82 322 GLY A N 1
ATOM 2399 C CA . GLY A 1 322 ? 10.168 10.127 -28.383 1.00 13.83 322 GLY A CA 1
ATOM 2400 C C . GLY A 1 322 ? 10.354 11.546 -28.891 1.00 11.70 322 GLY A C 1
ATOM 2401 O O . GLY A 1 322 ? 11.412 12.175 -28.771 1.00 12.59 322 GLY A O 1
ATOM 2402 N N . LEU A 1 323 ? 9.263 12.051 -29.470 1.00 11.79 323 LEU A N 1
ATOM 2403 C CA . LEU A 1 323 ? 9.221 13.412 -29.989 1.00 12.10 323 LEU A CA 1
ATOM 2404 C C . LEU A 1 323 ? 9.476 14.446 -28.901 1.00 11.32 323 LEU A C 1
ATOM 2405 O O . LEU A 1 323 ? 10.052 15.506 -29.173 1.00 13.17 323 LEU A O 1
ATOM 2410 N N . VAL A 1 324 ? 9.028 14.176 -27.672 1.00 12.28 324 VAL A N 1
ATOM 2411 C CA . VAL A 1 324 ? 9.217 15.118 -26.574 1.00 11.48 324 VAL A CA 1
ATOM 2412 C C . VAL A 1 324 ? 10.670 15.221 -26.143 1.00 13.01 324 VAL A C 1
ATOM 2413 O O . VAL A 1 324 ? 11.020 16.135 -25.388 1.00 15.08 324 VAL A O 1
ATOM 2417 N N . ASN A 1 325 ? 11.528 14.316 -26.605 1.00 13.34 325 ASN A N 1
ATOM 2418 C CA . ASN A 1 325 ? 12.955 14.405 -26.333 1.00 14.98 325 ASN A CA 1
ATOM 2419 C C . ASN A 1 325 ? 13.751 14.771 -27.581 1.00 16.89 325 ASN A C 1
ATOM 2420 O O . ASN A 1 325 ? 14.959 14.514 -27.642 1.00 19.45 325 ASN A O 1
ATOM 2425 N N . SER A 1 326 ? 13.098 15.395 -28.559 1.00 15.23 326 SER A N 1
ATOM 2426 C CA . SER A 1 326 ? 13.681 15.768 -29.844 1.00 17.41 326 SER A CA 1
ATOM 2427 C C . SER A 1 326 ? 13.596 17.280 -30.036 1.00 20.70 326 SER A C 1
ATOM 2428 O O . SER A 1 326 ? 13.104 18.018 -29.176 1.00 19.25 326 SER A O 1
ATOM 2431 N N . GLN A 1 327 ? 14.071 17.734 -31.203 1.00 22.64 327 GLN A N 1
ATOM 2432 C CA . GLN A 1 327 ? 13.990 19.148 -31.557 1.00 23.45 327 GLN A CA 1
ATOM 2433 C C . GLN A 1 327 ? 12.552 19.614 -31.727 1.00 20.51 327 GLN A C 1
ATOM 2434 O O . GLN A 1 327 ? 12.279 20.814 -31.606 1.00 26.31 327 GLN A O 1
ATOM 2440 N N . HIS A 1 328 ? 11.634 18.705 -32.056 1.00 19.90 328 HIS A N 1
ATOM 2441 C CA . HIS A 1 328 ? 10.229 19.038 -32.238 1.00 23.46 328 HIS A CA 1
ATOM 2442 C C . HIS A 1 328 ? 9.439 18.955 -30.940 1.00 17.85 328 HIS A C 1
ATOM 2443 O O . HIS A 1 328 ? 8.209 18.868 -30.985 1.00 19.27 328 HIS A O 1
ATOM 2450 N N . ARG A 1 329 ? 10.114 18.982 -29.786 1.00 15.87 329 ARG A N 1
ATOM 2451 C CA . ARG A 1 329 ? 9.429 18.680 -28.531 1.00 14.50 329 ARG A CA 1
ATOM 2452 C C . ARG A 1 329 ? 8.299 19.659 -28.230 1.00 13.12 329 ARG A C 1
ATOM 2453 O O . ARG A 1 329 ? 7.317 19.277 -27.586 1.00 13.86 329 ARG A O 1
ATOM 2461 N N . ASP A 1 330 ? 8.403 20.911 -28.687 1.00 13.93 330 ASP A N 1
ATOM 2462 C CA . ASP A 1 330 ? 7.315 21.859 -28.470 1.00 16.29 330 ASP A CA 1
ATOM 2463 C C . ASP A 1 330 ? 6.072 21.530 -29.283 1.00 16.42 330 ASP A C 1
ATOM 2464 O O . ASP A 1 330 ? 5.014 22.117 -29.030 1.00 19.37 330 ASP A O 1
ATOM 2469 N N . ARG A 1 331 ? 6.168 20.607 -30.231 1.00 12.80 331 ARG A N 1
ATOM 2470 C CA . ARG A 1 331 ? 5.019 20.178 -31.009 1.00 13.47 331 ARG A CA 1
ATOM 2471 C C . ARG A 1 331 ? 4.517 18.801 -30.602 1.00 12.78 331 ARG A C 1
ATOM 2472 O O . ARG A 1 331 ? 3.657 18.246 -31.285 1.00 11.59 331 ARG A O 1
ATOM 2480 N N . ALA A 1 332 ? 5.029 18.237 -29.509 1.00 10.54 332 ALA A N 1
ATOM 2481 C CA . ALA A 1 332 ? 4.629 16.909 -29.073 1.00 8.99 332 ALA A CA 1
ATOM 2482 C C . ALA A 1 332 ? 3.371 16.978 -28.217 1.00 9.55 332 ALA A C 1
ATOM 2483 O O . ALA A 1 332 ? 3.206 17.884 -27.391 1.00 9.60 332 ALA A O 1
ATOM 2485 N N . VAL A 1 333 ? 2.485 16.012 -28.422 1.00 8.94 333 VAL A N 1
ATOM 2486 C CA . VAL A 1 333 ? 1.376 15.750 -27.519 1.00 7.82 333 VAL A CA 1
ATOM 2487 C C . VAL A 1 333 ? 1.606 14.346 -26.986 1.00 7.84 333 VAL A C 1
ATOM 2488 O O . VAL A 1 333 ? 1.534 13.360 -27.737 1.00 8.31 333 VAL A O 1
ATOM 2492 N N . THR A 1 334 ? 1.938 14.257 -25.704 1.00 8.30 334 THR A N 1
ATOM 2493 C CA . THR A 1 334 ? 2.390 13.013 -25.106 1.00 7.32 334 THR A CA 1
ATOM 2494 C C . THR A 1 334 ? 1.212 12.275 -24.476 1.00 8.26 334 THR A C 1
ATOM 2495 O O . THR A 1 334 ? 0.194 12.872 -24.119 1.00 8.36 334 THR A O 1
ATOM 2499 N N . PHE A 1 335 ? 1.364 10.959 -24.348 1.00 8.20 335 PHE A N 1
ATOM 2500 C CA . PHE A 1 335 ? 0.295 10.114 -23.833 1.00 8.33 335 PHE A CA 1
ATOM 2501 C C . PHE A 1 335 ? 0.882 8.773 -23.423 1.00 7.55 335 PHE A C 1
ATOM 2502 O O . PHE A 1 335 ? 1.958 8.378 -23.884 1.00 8.87 335 PHE A O 1
ATOM 2510 N N . VAL A 1 336 ? 0.154 8.072 -22.562 1.00 7.81 336 VAL A N 1
ATOM 2511 C CA . VAL A 1 336 ? 0.520 6.728 -22.144 1.00 8.11 336 VAL A CA 1
ATOM 2512 C C . VAL A 1 336 ? -0.241 5.670 -22.933 1.00 8.81 336 VAL A C 1
ATOM 2513 O O . VAL A 1 336 ? 0.345 4.687 -23.390 1.00 9.04 336 VAL A O 1
ATOM 2517 N N . ASP A 1 337 ? -1.541 5.868 -23.122 1.00 8.70 337 ASP A N 1
ATOM 2518 C CA . ASP A 1 337 ? -2.356 4.956 -23.908 1.00 8.74 337 ASP A CA 1
ATOM 2519 C C . ASP A 1 337 ? -3.496 5.756 -24.516 1.00 9.45 337 ASP A C 1
ATOM 2520 O O . ASP A 1 337 ? -3.849 6.840 -24.033 1.00 8.44 337 ASP A O 1
ATOM 2525 N N . ASN A 1 338 ? -4.071 5.204 -25.584 1.00 8.08 338 ASN A N 1
ATOM 2526 C CA . ASN A 1 338 ? -5.292 5.726 -26.187 1.00 8.81 338 ASN A CA 1
ATOM 2527 C C . ASN A 1 338 ? -6.211 4.546 -26.496 1.00 8.85 338 ASN A C 1
ATOM 2528 O O . ASN A 1 338 ? -5.930 3.402 -26.134 1.00 8.83 338 ASN A O 1
ATOM 2533 N N . HIS A 1 339 ? -7.322 4.831 -27.177 1.00 8.42 339 HIS A N 1
ATOM 2534 C CA . HIS A 1 339 ? -8.347 3.839 -27.488 1.00 10.15 339 HIS A CA 1
ATOM 2535 C C . HIS A 1 339 ? -7.909 2.822 -28.530 1.00 11.13 339 HIS A C 1
ATOM 2536 O O . HIS A 1 339 ? -8.645 1.858 -28.771 1.00 12.64 339 HIS A O 1
ATOM 2543 N N . ASP A 1 340 ? -6.770 3.034 -29.185 1.00 9.29 340 ASP A N 1
ATOM 2544 C CA . ASP A 1 340 ? -6.191 2.060 -30.102 1.00 10.04 340 ASP A CA 1
ATOM 2545 C C . ASP A 1 340 ? -5.125 1.209 -29.436 1.00 11.21 340 ASP A C 1
ATOM 2546 O O . ASP A 1 340 ? -5.022 0.015 -29.721 1.00 11.89 340 ASP A O 1
ATOM 2551 N N . THR A 1 341 ? -4.317 1.799 -28.559 1.00 10.72 341 THR A N 1
ATOM 2552 C CA . THR A 1 341 ? -3.230 1.069 -27.919 1.00 11.08 341 THR A CA 1
ATOM 2553 C C . THR A 1 341 ? -3.674 0.342 -26.658 1.00 11.92 341 THR A C 1
ATOM 2554 O O . THR A 1 341 ? -2.949 -0.533 -26.166 1.00 14.54 341 THR A O 1
ATOM 2558 N N . SER A 1 342 ? -4.826 0.705 -26.105 1.00 11.14 342 SER A N 1
ATOM 2559 C CA . SER A 1 342 ? -5.402 0.047 -24.936 1.00 11.37 342 SER A CA 1
ATOM 2560 C C . SER A 1 342 ? -6.880 -0.164 -25.229 1.00 12.31 342 SER A C 1
ATOM 2561 O O . SER A 1 342 ? -7.692 0.757 -25.102 1.00 11.24 342 SER A O 1
ATOM 2564 N N . ARG A 1 343 ? -7.233 -1.381 -25.620 1.00 12.36 343 ARG A N 1
ATOM 2565 C CA . ARG A 1 343 ? -8.610 -1.689 -25.959 1.00 13.86 343 ARG A CA 1
ATOM 2566 C C . ARG A 1 343 ? -8.830 -3.164 -25.693 1.00 11.73 343 ARG A C 1
ATOM 2567 O O . ARG A 1 343 ? -7.945 -3.980 -25.966 1.00 14.00 343 ARG A O 1
ATOM 2575 N N . ALA A 1 344 ? -9.995 -3.498 -25.142 1.00 14.95 344 ALA A N 1
ATOM 2576 C CA . ALA A 1 344 ? -10.347 -4.895 -24.934 1.00 15.77 344 ALA A CA 1
ATOM 2577 C C . ALA A 1 344 ? -10.082 -5.687 -26.209 1.00 16.79 344 ALA A C 1
ATOM 2578 O O . ALA A 1 344 ? -10.522 -5.305 -27.297 1.00 15.74 344 ALA A O 1
ATOM 2580 N N . GLY A 1 345 ? -9.300 -6.760 -26.080 1.00 16.38 345 GLY A N 1
ATOM 2581 C CA . GLY A 1 345 ? -8.980 -7.604 -27.210 1.00 17.75 345 GLY A CA 1
ATOM 2582 C C . GLY A 1 345 ? -7.696 -7.273 -27.947 1.00 18.20 345 GLY A C 1
ATOM 2583 O O . GLY A 1 345 ? -7.240 -8.101 -28.748 1.00 18.91 345 GLY A O 1
ATOM 2584 N N . ASN A 1 346 ? -7.107 -6.099 -27.718 1.00 15.64 346 ASN A N 1
ATOM 2585 C CA . ASN A 1 346 ? -5.869 -5.682 -28.372 1.00 13.53 346 ASN A CA 1
ATOM 2586 C C . ASN A 1 346 ? -5.912 -5.887 -29.890 1.00 15.88 346 ASN A C 1
ATOM 2587 O O . ASN A 1 346 ? -5.117 -6.653 -30.442 1.00 13.89 346 ASN A O 1
ATOM 2592 N N . PRO A 1 347 ? -6.803 -5.181 -30.596 1.00 15.93 347 PRO A N 1
ATOM 2593 C CA . PRO A 1 347 ? -7.047 -5.508 -32.013 1.00 16.93 347 PRO A CA 1
ATOM 2594 C C . PRO A 1 347 ? -5.902 -5.159 -32.939 1.00 16.94 347 PRO A C 1
ATOM 2595 O O . PRO A 1 347 ? -5.803 -5.750 -34.024 1.00 17.67 347 PRO A O 1
ATOM 2599 N N . TYR A 1 348 ? -5.062 -4.195 -32.577 1.00 14.98 348 TYR A N 1
ATOM 2600 C CA . TYR A 1 348 ? -3.909 -3.813 -33.375 1.00 15.72 348 TYR A CA 1
ATOM 2601 C C . TYR A 1 348 ? -2.670 -4.633 -33.048 1.00 12.13 348 TYR A C 1
ATOM 2602 O O . TYR A 1 348 ? -1.626 -4.408 -33.662 1.00 14.28 348 TYR A O 1
ATOM 2611 N N . GLY A 1 349 ? -2.752 -5.560 -32.097 1.00 11.80 349 GLY A N 1
ATOM 2612 C CA . GLY A 1 349 ? -1.595 -6.364 -31.754 1.00 10.52 349 GLY A CA 1
ATOM 2613 C C . GLY A 1 349 ? -0.414 -5.523 -31.320 1.00 10.68 349 GLY A C 1
ATOM 2614 O O . GLY A 1 349 ? 0.694 -5.681 -31.834 1.00 12.38 349 GLY A O 1
ATOM 2615 N N . MET A 1 350 ? -0.652 -4.606 -30.390 1.00 11.76 350 MET A N 1
ATOM 2616 C CA . MET A 1 350 ? 0.325 -3.647 -29.890 1.00 13.59 350 MET A CA 1
ATOM 2617 C C . MET A 1 350 ? 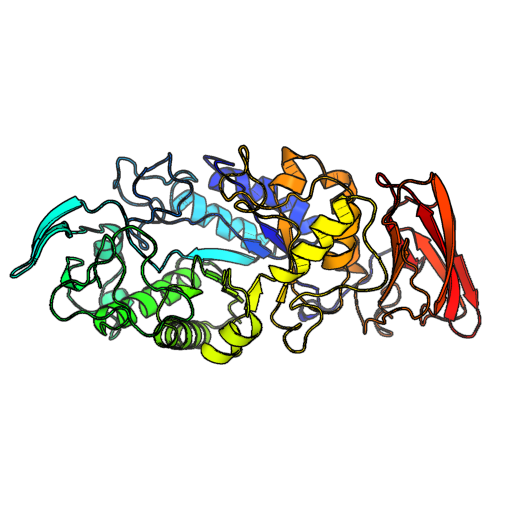0.872 -4.091 -28.547 1.00 10.67 350 MET A C 1
ATOM 2618 O O . MET A 1 350 ? 0.106 -4.542 -27.689 1.00 10.97 350 MET A O 1
ATOM 2623 N N . PRO A 1 351 ? 2.176 -3.941 -28.305 1.00 11.71 351 PRO A N 1
ATOM 2624 C CA . PRO A 1 351 ? 2.680 -4.143 -26.944 1.00 10.81 351 PRO A CA 1
ATOM 2625 C C . PRO A 1 351 ? 1.943 -3.246 -25.958 1.00 11.08 351 PRO A C 1
ATOM 2626 O O . PRO A 1 351 ? 1.621 -2.089 -26.247 1.00 10.58 351 PRO A O 1
ATOM 2630 N N . GLN A 1 352 ? 1.659 -3.809 -24.796 1.00 11.55 352 GLN A N 1
ATOM 2631 C CA . GLN A 1 352 ? 0.769 -3.211 -23.815 1.00 11.16 352 GLN A CA 1
ATOM 2632 C C . GLN A 1 352 ? 1.539 -2.487 -22.715 1.00 11.17 352 GLN A C 1
ATOM 2633 O O . GLN A 1 352 ? 2.662 -2.856 -22.360 1.00 12.72 352 GLN A O 1
ATOM 2639 N N . VAL A 1 353 ? 0.915 -1.442 -22.178 1.00 10.97 353 VAL A N 1
ATOM 2640 C CA . VAL A 1 353 ? 1.398 -0.764 -20.981 1.00 10.84 353 VAL A CA 1
ATOM 2641 C C . VAL A 1 353 ? 0.442 -1.153 -19.865 1.00 11.85 353 VAL A C 1
ATOM 2642 O O . VAL A 1 353 ? -0.704 -0.692 -19.836 1.00 12.86 353 VAL A O 1
ATOM 2646 N N . ILE A 1 354 ? 0.896 -2.015 -18.962 1.00 11.08 354 ILE A N 1
ATOM 2647 C CA . ILE A 1 354 ? 0.060 -2.600 -17.921 1.00 12.23 354 ILE A CA 1
ATOM 2648 C C . ILE A 1 354 ? 0.420 -2.058 -16.542 1.00 11.93 354 ILE A C 1
ATOM 2649 O O . ILE A 1 354 ? -0.457 -1.673 -15.769 1.00 14.78 354 ILE A O 1
ATOM 2654 N N . ASN A 1 355 ? 1.708 -2.041 -16.212 1.00 11.09 355 ASN A N 1
ATOM 2655 C CA . ASN A 1 355 ? 2.205 -1.678 -14.893 1.00 10.42 355 ASN A CA 1
ATOM 2656 C C . ASN A 1 355 ? 2.991 -0.381 -14.977 1.00 9.83 355 ASN A C 1
ATOM 2657 O O . ASN A 1 355 ? 3.348 0.078 -16.061 1.00 9.67 355 ASN A O 1
ATOM 2662 N N . TYR A 1 356 ? 3.262 0.203 -13.802 1.00 9.13 356 TYR A N 1
ATOM 2663 C CA . TYR A 1 356 ? 4.050 1.436 -13.690 1.00 9.26 356 TYR A CA 1
ATOM 2664 C C . TYR A 1 356 ? 3.368 2.611 -14.385 1.00 9.02 356 TYR A C 1
ATOM 2665 O O . TYR A 1 356 ? 4.031 3.544 -14.838 1.00 8.65 356 TYR A O 1
ATOM 2674 N N . LYS A 1 357 ? 2.032 2.583 -14.496 1.00 8.46 357 LYS A N 1
ATOM 2675 C CA . LYS A 1 357 ? 1.365 3.630 -15.266 1.00 9.46 357 LYS A CA 1
ATOM 2676 C C . LYS A 1 357 ? 1.402 4.985 -14.564 1.00 8.22 357 LYS A C 1
ATOM 2677 O O . LYS A 1 357 ? 1.409 6.021 -15.237 1.00 8.45 357 LYS A O 1
ATOM 2683 N N . ASN A 1 358 ? 1.392 5.008 -13.226 1.00 8.57 358 ASN A N 1
ATOM 2684 C CA . ASN A 1 358 ? 1.499 6.295 -12.545 1.00 7.19 358 ASN A CA 1
ATOM 2685 C C . ASN A 1 358 ? 2.849 6.931 -12.823 1.00 7.71 358 ASN A C 1
ATOM 2686 O O . ASN A 1 358 ? 2.937 8.143 -13.054 1.00 7.86 358 ASN A O 1
ATOM 2691 N N . GLN A 1 359 ? 3.911 6.111 -12.825 1.00 7.38 359 GLN A N 1
ATOM 2692 C CA . GLN A 1 359 ? 5.240 6.589 -13.182 1.00 7.50 359 GLN A CA 1
ATOM 2693 C C . GLN A 1 359 ? 5.261 7.164 -14.593 1.00 6.89 359 GLN A C 1
ATOM 2694 O O . GLN A 1 359 ? 5.853 8.219 -14.830 1.00 7.02 359 GLN A O 1
ATOM 2700 N N . ALA A 1 360 ? 4.612 6.484 -15.546 1.00 8.19 360 ALA A N 1
ATOM 2701 C CA . ALA A 1 360 ? 4.555 7.000 -16.912 1.00 8.23 360 ALA A CA 1
ATOM 2702 C C . ALA A 1 360 ? 3.830 8.338 -16.963 1.00 7.53 360 ALA A C 1
ATOM 2703 O O . ALA A 1 360 ? 4.275 9.276 -17.640 1.00 7.99 360 ALA A O 1
ATOM 2705 N N . TYR A 1 361 ? 2.713 8.447 -16.235 1.00 6.89 361 TYR A N 1
ATOM 2706 C CA . TYR A 1 361 ? 1.978 9.707 -16.200 1.00 6.90 361 TYR A CA 1
ATOM 2707 C C . TYR A 1 361 ? 2.798 10.816 -15.551 1.00 6.99 361 TYR A C 1
ATOM 2708 O O . TYR A 1 361 ? 2.766 11.962 -16.008 1.00 7.49 361 TYR A O 1
ATOM 2717 N N . ALA A 1 362 ? 3.537 10.501 -14.477 1.00 7.45 362 ALA A N 1
ATOM 2718 C CA . ALA A 1 362 ? 4.389 11.519 -13.870 1.00 7.93 362 ALA A CA 1
ATOM 2719 C C . ALA A 1 362 ? 5.410 12.024 -14.875 1.00 8.07 362 ALA A C 1
ATOM 2720 O O . ALA A 1 362 ? 5.649 13.232 -14.983 1.00 8.89 362 ALA A O 1
ATOM 2722 N N . TYR A 1 363 ? 5.986 11.107 -15.659 1.00 7.85 363 TYR A N 1
ATOM 2723 C CA . TYR A 1 363 ? 6.943 11.507 -16.680 1.00 7.94 363 TYR A CA 1
ATOM 2724 C C . TYR A 1 363 ? 6.326 12.506 -17.651 1.00 7.87 363 TYR A C 1
ATOM 2725 O O . TYR A 1 363 ? 6.881 13.581 -17.873 1.00 9.10 363 TYR A O 1
ATOM 2734 N N . ILE A 1 364 ? 5.163 12.181 -18.229 1.00 7.76 364 ILE A N 1
ATOM 2735 C CA . ILE A 1 364 ? 4.604 13.081 -19.244 1.00 8.89 364 ILE A CA 1
ATOM 2736 C C . ILE A 1 364 ? 4.040 14.359 -18.636 1.00 7.58 364 ILE A C 1
ATOM 2737 O O . ILE A 1 364 ? 4.071 15.420 -19.271 1.00 7.69 364 ILE A O 1
ATOM 2742 N N . LEU A 1 365 ? 3.505 14.295 -17.415 1.00 7.18 365 LEU A N 1
ATOM 2743 C CA . LEU A 1 365 ? 2.795 15.449 -16.876 1.00 7.70 365 LEU A CA 1
ATOM 2744 C C . LEU A 1 365 ? 3.727 16.544 -16.397 1.00 7.99 365 LEU A C 1
ATOM 2745 O O . LEU A 1 365 ? 3.341 17.716 -16.369 1.00 8.06 365 LEU A O 1
ATOM 2750 N N . LEU A 1 366 ? 4.938 16.202 -15.989 1.00 7.37 366 LEU A N 1
ATOM 2751 C CA . LEU A 1 366 ? 5.795 17.186 -15.351 1.00 8.55 366 LEU A CA 1
ATOM 2752 C C . LEU A 1 366 ? 6.883 17.721 -16.282 1.00 9.90 366 LEU A C 1
ATOM 2753 O O . LEU A 1 366 ? 7.633 18.614 -15.871 1.00 10.78 366 LEU A O 1
ATOM 2758 N N . ARG A 1 367 ? 6.927 17.226 -17.530 1.00 10.79 367 ARG A N 1
ATOM 2759 C CA . ARG A 1 367 ? 7.867 17.668 -18.562 1.00 13.55 367 ARG A CA 1
ATOM 2760 C C . ARG A 1 367 ? 7.733 19.157 -18.833 1.00 10.52 367 ARG A C 1
ATOM 2761 O O . ARG A 1 367 ? 6.623 19.675 -18.930 1.00 10.43 367 ARG A O 1
ATOM 2769 N N . GLU A 1 368 ? 8.873 19.826 -19.075 1.00 10.01 368 GLU A N 1
ATOM 2770 C CA . GLU A 1 368 ? 8.821 21.220 -19.515 1.00 10.78 368 GLU A CA 1
ATOM 2771 C C . GLU A 1 368 ? 8.093 21.362 -20.850 1.00 11.24 368 GLU A C 1
ATOM 2772 O O . GLU A 1 368 ? 7.358 22.333 -21.061 1.00 12.46 368 GLU A O 1
ATOM 2778 N N . HIS A 1 369 ? 8.277 20.410 -21.755 1.00 11.03 369 HIS A N 1
ATOM 2779 C CA . HIS A 1 369 ? 7.730 20.503 -23.100 1.00 12.37 369 HIS A CA 1
ATOM 2780 C C . HIS A 1 369 ? 6.687 19.420 -23.355 1.00 12.28 369 HIS A C 1
ATOM 2781 O O . HIS A 1 369 ? 6.630 18.395 -22.667 1.00 12.97 369 HIS A O 1
ATOM 2788 N N . GLY A 1 370 ? 5.867 19.672 -24.366 1.00 12.90 370 GLY A N 1
ATOM 2789 C CA . GLY A 1 370 ? 4.810 18.759 -24.764 1.00 12.81 370 GLY A CA 1
ATOM 2790 C C . GLY A 1 370 ? 3.529 19.011 -23.999 1.00 12.84 370 GLY A C 1
ATOM 2791 O O . GLY A 1 370 ? 3.527 19.482 -22.861 1.00 16.00 370 GLY A O 1
ATOM 2792 N N . VAL A 1 371 ? 2.411 18.707 -24.642 1.00 9.62 371 VAL A N 1
ATOM 2793 C CA . VAL A 1 371 ? 1.107 18.745 -23.991 1.00 9.28 371 VAL A CA 1
ATOM 2794 C C . VAL A 1 371 ? 0.726 17.308 -23.652 1.00 9.21 371 VAL A C 1
ATOM 2795 O O . VAL A 1 371 ? 0.596 16.484 -24.570 1.00 9.20 371 VAL A O 1
ATOM 2799 N N . PRO A 1 372 ? 0.574 16.962 -22.381 1.00 7.57 372 PRO A N 1
ATOM 2800 C CA . PRO A 1 372 ? 0.245 15.584 -22.014 1.00 8.08 372 PRO A CA 1
ATOM 2801 C C . PRO A 1 372 ? -1.253 15.329 -22.046 1.00 7.81 372 PRO A C 1
ATOM 2802 O O . PRO A 1 372 ? -2.075 16.230 -21.859 1.00 9.09 372 PRO A O 1
ATOM 2806 N N . THR A 1 373 ? -1.595 14.062 -22.274 1.00 7.84 373 THR A N 1
ATOM 2807 C CA . THR A 1 373 ? -2.977 13.607 -22.366 1.00 8.11 373 THR A CA 1
ATOM 2808 C C . THR A 1 373 ? -3.240 12.594 -21.267 1.00 8.03 373 THR A C 1
ATOM 2809 O O . THR A 1 373 ? -2.534 11.585 -21.174 1.00 9.51 373 THR A O 1
ATOM 2813 N N . VAL A 1 374 ? -4.277 12.842 -20.471 1.00 7.59 374 VAL A N 1
ATOM 2814 C CA . VAL A 1 374 ? -4.773 11.869 -19.502 1.00 7.83 374 VAL A CA 1
ATOM 2815 C C . VAL A 1 374 ? -5.889 11.072 -20.177 1.00 7.69 374 VAL A C 1
ATOM 2816 O O . VAL A 1 374 ? -6.854 11.651 -20.680 1.00 7.78 374 VAL A O 1
ATOM 2820 N N . PHE A 1 375 ? -5.756 9.745 -20.199 1.00 7.07 375 PHE A N 1
ATOM 2821 C CA . PHE A 1 375 ? -6.688 8.874 -20.916 1.00 7.12 375 PHE A CA 1
ATOM 2822 C C . PHE A 1 375 ? -7.840 8.450 -20.007 1.00 7.41 375 PHE A C 1
ATOM 2823 O O . PHE A 1 375 ? -7.613 7.923 -18.919 1.00 7.10 375 PHE A O 1
ATOM 2831 N N . ALA A 1 376 ? -9.077 8.646 -20.469 1.00 7.62 376 ALA A N 1
ATOM 2832 C CA . ALA A 1 376 ? -10.241 8.293 -19.656 1.00 7.50 376 ALA A CA 1
ATOM 2833 C C . ALA A 1 376 ? -10.239 6.834 -19.231 1.00 7.71 376 ALA A C 1
ATOM 2834 O O . ALA A 1 376 ? -10.727 6.516 -18.144 1.00 8.21 376 ALA A O 1
ATOM 2836 N N . ARG A 1 377 ? -9.745 5.920 -20.067 1.00 8.13 377 ARG A N 1
ATOM 2837 C CA . ARG A 1 377 ? -9.776 4.524 -19.648 1.00 8.69 377 ARG A CA 1
ATOM 2838 C C . ARG A 1 377 ? -8.914 4.308 -18.411 1.00 8.30 377 ARG A C 1
ATOM 2839 O O . ARG A 1 377 ? -9.280 3.534 -17.516 1.00 8.26 377 ARG A O 1
ATOM 2847 N N . ASP A 1 378 ? -7.762 4.981 -18.346 1.00 7.68 378 ASP A N 1
ATOM 2848 C CA . ASP A 1 378 ? -6.896 4.885 -17.175 1.00 8.07 378 ASP A CA 1
ATOM 2849 C C . ASP A 1 378 ? -7.544 5.558 -15.974 1.00 8.76 378 ASP A C 1
ATOM 2850 O O . ASP A 1 378 ? -7.564 4.999 -14.871 1.00 8.62 378 ASP A O 1
ATOM 2855 N N . TYR A 1 379 ? -8.065 6.770 -16.178 1.00 8.08 379 TYR A N 1
ATOM 2856 C CA . TYR A 1 379 ? -8.582 7.586 -15.085 1.00 7.88 379 TYR A CA 1
ATOM 2857 C C . TYR A 1 379 ? -9.851 6.988 -14.493 1.00 9.29 379 TYR A C 1
ATOM 2858 O O . TYR A 1 379 ? -10.010 6.936 -13.265 1.00 9.46 379 TYR A O 1
ATOM 2867 N N . ASP A 1 380 ? -10.759 6.538 -15.357 1.00 9.39 380 ASP A N 1
ATOM 2868 C CA . ASP A 1 380 ? -12.079 6.042 -14.986 1.00 9.72 380 ASP A CA 1
ATOM 2869 C C . ASP A 1 380 ? -12.084 4.516 -14.889 1.00 11.15 380 ASP A C 1
ATOM 2870 O O . ASP A 1 380 ? -12.096 3.974 -13.777 1.00 11.92 380 ASP A O 1
ATOM 2875 N N . GLU A 1 381 ? -12.065 3.804 -16.024 1.00 11.17 381 GLU A N 1
ATOM 2876 C CA . GLU A 1 381 ? -12.261 2.348 -15.988 1.00 12.80 381 GLU A CA 1
ATOM 2877 C C . GLU A 1 381 ? -11.231 1.656 -15.099 1.00 13.33 381 GLU A C 1
ATOM 2878 O O . GLU A 1 381 ? -11.575 0.785 -14.293 1.00 13.77 381 GLU A O 1
ATOM 2884 N N . PHE A 1 382 ? -9.962 2.019 -15.242 1.00 11.19 382 PHE A N 1
ATOM 2885 C CA . PHE A 1 382 ? -8.892 1.399 -14.468 1.00 11.64 382 PHE A CA 1
ATOM 2886 C C . PHE A 1 382 ? -8.707 2.036 -13.092 1.00 11.38 382 PHE A C 1
ATOM 2887 O O . PHE A 1 382 ? -7.789 1.641 -12.361 1.00 12.33 382 PHE A O 1
ATOM 2895 N N . GLY A 1 383 ? -9.526 3.026 -12.742 1.00 10.19 383 GLY A N 1
ATOM 2896 C CA . GLY A 1 383 ? -9.557 3.551 -11.385 1.00 10.14 383 GLY A CA 1
ATOM 2897 C C . GLY A 1 383 ? -8.343 4.333 -10.927 1.00 8.84 383 GLY A C 1
ATOM 2898 O O . GLY A 1 383 ? -8.091 4.405 -9.723 1.00 10.55 383 GLY A O 1
ATOM 2899 N N . MET A 1 384 ? -7.598 4.950 -11.843 1.00 9.08 384 MET A N 1
ATOM 2900 C CA . MET A 1 384 ? -6.381 5.654 -11.443 1.00 8.32 384 MET A CA 1
ATOM 2901 C C . MET A 1 384 ? -6.622 7.078 -10.949 1.00 7.88 384 MET A C 1
ATOM 2902 O O . MET A 1 384 ? -5.660 7.721 -10.516 1.00 8.32 384 MET A O 1
ATOM 2907 N N . ALA A 1 385 ? -7.852 7.587 -11.013 1.00 7.98 385 ALA A N 1
ATOM 2908 C CA . ALA A 1 385 ? -8.124 8.964 -10.594 1.00 7.55 385 ALA A CA 1
ATOM 2909 C C . ALA A 1 385 ? -7.495 9.370 -9.259 1.00 8.01 385 ALA A C 1
ATOM 2910 O O . ALA A 1 385 ? -6.934 10.472 -9.185 1.00 8.06 385 ALA A O 1
ATOM 2912 N N . PRO A 1 386 ? -7.569 8.586 -8.180 1.00 7.47 386 PRO A N 1
ATOM 2913 C CA . PRO A 1 386 ? -7.089 9.116 -6.893 1.00 8.55 386 PRO A CA 1
ATOM 2914 C C . PRO A 1 386 ? -5.611 9.453 -6.870 1.00 8.05 386 PRO A C 1
ATOM 2915 O O . PRO A 1 386 ? -5.213 10.373 -6.145 1.00 9.03 386 PRO A O 1
ATOM 2919 N N . THR A 1 387 ? -4.786 8.754 -7.650 1.00 8.21 387 THR A N 1
ATOM 2920 C CA . THR A 1 387 ? -3.372 9.084 -7.767 1.00 8.18 387 THR A CA 1
ATOM 2921 C C . THR A 1 387 ? -3.106 10.045 -8.919 1.00 8.18 387 THR A C 1
ATOM 2922 O O . THR A 1 387 ? -2.308 10.975 -8.771 1.00 7.56 387 THR A O 1
ATOM 2926 N N . LEU A 1 388 ? -3.774 9.870 -10.061 1.00 7.11 388 LEU A N 1
ATOM 2927 C CA . LEU A 1 388 ? -3.562 10.811 -11.161 1.00 8.13 388 LEU A CA 1
ATOM 2928 C C . LEU A 1 388 ? -4.001 12.223 -10.793 1.00 8.75 388 LEU A C 1
ATOM 2929 O O . LEU A 1 388 ? -3.411 13.196 -11.279 1.00 7.89 388 LEU A O 1
ATOM 2934 N N . ASP A 1 389 ? -5.015 12.360 -9.931 1.00 7.82 389 ASP A N 1
ATOM 2935 C CA . ASP A 1 389 ? -5.456 13.694 -9.518 1.00 8.74 389 ASP A CA 1
ATOM 2936 C C . ASP A 1 389 ? -4.313 14.506 -8.909 1.00 7.88 389 ASP A C 1
ATOM 2937 O O . ASP A 1 389 ? -4.217 15.721 -9.132 1.00 8.27 389 ASP A O 1
ATOM 2942 N N . LYS A 1 390 ? -3.434 13.859 -8.138 1.00 8.04 390 LYS A N 1
ATOM 2943 C CA . LYS A 1 390 ? -2.320 14.593 -7.551 1.00 7.59 390 LYS A CA 1
ATOM 2944 C C . LYS A 1 390 ? -1.282 14.974 -8.597 1.00 7.28 390 LYS A C 1
ATOM 2945 O O . LYS A 1 390 ? -0.643 16.024 -8.467 1.00 7.72 390 LYS A O 1
ATOM 2951 N N . LEU A 1 391 ? -1.095 14.140 -9.630 1.00 7.41 391 LEU A N 1
ATOM 2952 C CA . LEU A 1 391 ? -0.135 14.463 -10.681 1.00 7.16 391 LEU A CA 1
ATOM 2953 C C . LEU A 1 391 ? -0.664 15.559 -11.596 1.00 7.04 391 LEU A C 1
ATOM 2954 O O . LEU A 1 391 ? 0.103 16.415 -12.058 1.00 7.05 391 LEU A O 1
ATOM 2959 N N . ILE A 1 392 ? -1.972 15.554 -11.864 1.00 7.02 392 ILE A N 1
ATOM 2960 C CA . ILE A 1 392 ? -2.583 16.642 -12.626 1.00 6.20 392 ILE A CA 1
ATOM 2961 C C . ILE A 1 392 ? -2.448 17.957 -11.869 1.00 7.78 392 ILE A C 1
ATOM 2962 O O . ILE A 1 392 ? -2.067 18.987 -12.439 1.00 6.83 392 ILE A O 1
ATOM 2967 N N . GLU A 1 393 ? -2.775 17.944 -10.571 1.00 7.06 393 GLU A N 1
ATOM 2968 C CA . GLU A 1 393 ? -2.593 19.135 -9.744 1.00 7.20 393 GLU A CA 1
ATOM 2969 C C . GLU A 1 393 ? -1.140 19.590 -9.749 1.00 7.07 393 GLU A C 1
ATOM 2970 O O . GLU A 1 393 ? -0.862 20.793 -9.823 1.00 7.52 393 GLU A O 1
ATOM 2976 N N . ALA A 1 394 ? -0.194 18.641 -9.668 1.00 7.54 394 ALA A N 1
ATOM 2977 C CA . ALA A 1 394 ? 1.216 19.021 -9.658 1.00 8.23 394 ALA A CA 1
ATOM 2978 C C . ALA A 1 394 ? 1.612 19.701 -10.961 1.00 7.26 394 ALA A C 1
ATOM 2979 O O . ALA A 1 394 ? 2.353 20.692 -10.955 1.00 8.14 394 ALA A O 1
ATOM 2981 N N . ARG A 1 395 ? 1.116 19.201 -12.096 1.00 7.09 395 ARG A N 1
ATOM 2982 C CA . ARG A 1 395 ? 1.379 19.895 -13.354 1.00 6.77 395 ARG A CA 1
ATOM 2983 C C . ARG A 1 395 ? 0.763 21.285 -13.353 1.00 7.26 395 ARG A C 1
ATOM 2984 O O . ARG A 1 395 ? 1.407 22.265 -13.763 1.00 8.15 395 ARG A O 1
ATOM 2992 N N . ARG A 1 396 ? -0.476 21.391 -12.868 1.00 8.15 396 ARG A N 1
ATOM 2993 C CA . ARG A 1 396 ? -1.190 22.660 -12.935 1.00 8.03 396 ARG A CA 1
ATOM 2994 C C . ARG A 1 396 ? -0.540 23.732 -12.071 1.00 8.96 396 ARG A C 1
ATOM 2995 O O . ARG A 1 396 ? -0.540 24.908 -12.455 1.00 8.89 396 ARG A O 1
ATOM 3003 N N . TYR A 1 397 ? 0.027 23.355 -10.921 1.00 8.56 397 TYR A N 1
ATOM 3004 C CA . TYR A 1 397 ? 0.475 24.338 -9.941 1.00 8.64 397 TYR A CA 1
ATOM 3005 C C . TYR A 1 397 ? 1.983 24.429 -9.741 1.00 9.03 397 TYR A C 1
ATOM 3006 O O . TYR A 1 397 ? 2.463 25.497 -9.333 1.00 9.68 397 TYR A O 1
ATOM 3015 N N . PHE A 1 398 ? 2.755 23.362 -10.009 1.00 7.82 398 PHE A N 1
ATOM 3016 C CA . PHE A 1 398 ? 4.170 23.357 -9.655 1.00 7.03 398 PHE A CA 1
ATOM 3017 C C . PHE A 1 398 ? 5.127 23.184 -10.822 1.00 8.32 398 PHE A C 1
ATOM 3018 O O . PHE A 1 398 ? 6.301 23.564 -10.691 1.00 8.22 398 PHE A O 1
ATOM 3026 N N . ALA A 1 399 ? 4.681 22.620 -11.949 1.00 7.57 399 ALA A N 1
ATOM 3027 C CA . ALA A 1 399 ? 5.581 22.265 -13.052 1.00 7.62 399 ALA A CA 1
ATOM 3028 C C . ALA A 1 399 ? 5.830 23.476 -13.948 1.00 8.53 399 ALA A C 1
ATOM 3029 O O . ALA A 1 399 ? 5.314 23.588 -15.062 1.00 8.47 399 ALA A O 1
ATOM 3031 N N . TYR A 1 400 ? 6.670 24.385 -13.451 1.00 8.23 400 TYR A N 1
ATOM 3032 C CA . TYR A 1 400 ? 6.954 25.656 -14.107 1.00 8.93 400 TYR A CA 1
ATOM 3033 C C . TYR A 1 400 ? 8.448 25.925 -14.058 1.00 9.20 400 TYR A C 1
ATOM 3034 O O . TYR A 1 400 ? 9.164 25.416 -13.196 1.00 9.64 400 TYR A O 1
ATOM 3043 N N . GLY A 1 401 ? 8.910 26.735 -15.006 1.00 9.22 401 GLY A N 1
ATOM 3044 C CA . GLY A 1 401 ? 10.308 27.087 -15.098 1.00 10.16 401 GLY A CA 1
ATOM 3045 C C . GLY A 1 401 ? 11.091 26.068 -15.900 1.00 9.87 401 GLY A C 1
ATOM 3046 O O . GLY A 1 401 ? 10.577 25.006 -16.261 1.00 10.03 401 GLY A O 1
ATOM 3047 N N . PRO A 1 402 ? 12.351 26.381 -16.210 1.00 9.49 402 PRO A N 1
ATOM 3048 C CA . PRO A 1 402 ? 13.182 25.442 -16.979 1.00 10.81 402 PRO A CA 1
ATOM 3049 C C . PRO A 1 402 ? 13.287 24.070 -16.326 1.00 9.24 402 PRO A C 1
ATOM 3050 O O . PRO A 1 402 ? 13.404 23.947 -15.105 1.00 10.08 402 PRO A O 1
ATOM 3054 N N . GLY A 1 403 ? 13.268 23.038 -17.163 1.00 9.26 403 GLY A N 1
ATOM 3055 C CA . GLY A 1 403 ? 13.519 21.684 -16.709 1.00 9.39 403 GLY A CA 1
ATOM 3056 C C . GLY A 1 403 ? 14.982 21.296 -16.839 1.00 9.84 403 GLY A C 1
ATOM 3057 O O . GLY A 1 403 ? 15.712 21.802 -17.699 1.00 12.23 403 GLY A O 1
ATOM 3058 N N . HIS A 1 404 ? 15.419 20.392 -15.967 1.00 10.03 404 HIS A N 1
ATOM 3059 C CA . HIS A 1 404 ? 16.801 19.930 -15.943 1.00 9.07 404 HIS A CA 1
ATOM 3060 C C . HIS A 1 404 ? 16.832 18.419 -15.802 1.00 10.17 404 HIS A C 1
ATOM 3061 O O . HIS A 1 404 ? 16.213 17.862 -14.887 1.00 9.20 404 HIS A O 1
ATOM 3068 N N . GLU A 1 405 ? 17.543 17.765 -16.714 1.00 10.12 405 GLU A N 1
ATOM 3069 C CA . GLU A 1 405 ? 17.852 16.355 -16.570 1.00 9.75 405 GLU A CA 1
ATOM 3070 C C . GLU A 1 405 ? 18.885 16.159 -15.463 1.00 10.35 405 GLU A C 1
ATOM 3071 O O . GLU A 1 405 ? 19.583 17.092 -15.050 1.00 12.75 405 GLU A O 1
ATOM 3077 N N . TYR A 1 406 ? 18.983 14.919 -14.998 1.00 9.96 406 TYR A N 1
ATOM 3078 C CA . TYR A 1 406 ? 19.818 14.542 -13.865 1.00 10.50 406 TYR A CA 1
ATOM 3079 C C . TYR A 1 406 ? 20.948 13.653 -14.360 1.00 11.14 406 TYR A C 1
ATOM 3080 O O . TYR A 1 406 ? 20.703 12.665 -15.059 1.00 13.48 406 TYR A O 1
ATOM 3089 N N . SER A 1 407 ? 22.181 13.985 -13.985 1.00 11.50 407 SER A N 1
ATOM 3090 C CA . SER A 1 407 ? 23.318 13.179 -14.407 1.00 12.90 407 SER A CA 1
ATOM 3091 C C . SER A 1 407 ? 23.491 11.909 -13.583 1.00 11.86 407 SER A C 1
ATOM 3092 O O . SER A 1 407 ? 24.330 11.072 -13.940 1.00 13.57 407 SER A O 1
ATOM 3095 N N . GLY A 1 408 ? 22.718 11.740 -12.508 1.00 9.82 408 GLY A N 1
ATOM 3096 C CA . GLY A 1 408 ? 22.831 10.570 -11.659 1.00 10.23 408 GLY A CA 1
ATOM 3097 C C . GLY A 1 408 ? 21.729 9.534 -11.817 1.00 8.86 408 GLY A C 1
ATOM 3098 O O . GLY A 1 408 ? 21.540 8.707 -10.920 1.00 10.69 408 GLY A O 1
ATOM 3099 N N . ASN A 1 409 ? 21.005 9.544 -12.939 1.00 8.33 409 ASN A N 1
ATOM 3100 C CA . ASN A 1 409 ? 20.035 8.485 -13.185 1.00 8.62 409 ASN A CA 1
ATOM 3101 C C . ASN A 1 409 ? 20.723 7.125 -13.141 1.00 10.06 409 ASN A C 1
ATOM 3102 O O . ASN A 1 409 ? 21.897 6.986 -13.498 1.00 10.19 409 ASN A O 1
ATOM 3107 N N . THR A 1 410 ? 19.994 6.114 -12.691 1.00 9.72 410 THR A N 1
ATOM 3108 C CA . THR A 1 410 ? 20.474 4.737 -12.732 1.00 9.93 410 THR A CA 1
ATOM 3109 C C . THR A 1 410 ? 19.572 3.914 -13.641 1.00 9.22 410 THR A C 1
ATOM 3110 O O . THR A 1 410 ? 18.552 4.394 -14.142 1.00 9.86 410 THR A O 1
ATOM 3114 N N . GLU A 1 411 ? 19.947 2.648 -13.844 1.00 9.49 411 GLU A N 1
ATOM 3115 C CA . GLU A 1 411 ? 19.067 1.761 -14.589 1.00 10.31 411 GLU A CA 1
ATOM 3116 C C . GLU A 1 411 ? 17.709 1.640 -13.917 1.00 9.43 411 GLU A C 1
ATOM 3117 O O . GLU A 1 411 ? 16.712 1.372 -14.594 1.00 9.19 411 GLU A O 1
ATOM 3123 N N . ALA A 1 412 ? 17.644 1.874 -12.600 1.00 9.10 412 ALA A N 1
ATOM 3124 C CA . ALA A 1 412 ? 16.420 1.658 -11.837 1.00 8.47 412 ALA A CA 1
ATOM 3125 C C . ALA A 1 412 ? 15.619 2.926 -11.544 1.00 8.19 412 ALA A C 1
ATOM 3126 O O . ALA A 1 412 ? 14.425 2.812 -11.242 1.00 8.27 412 ALA A O 1
ATOM 3128 N N . VAL A 1 413 ? 16.237 4.113 -11.576 1.00 8.72 413 VAL A N 1
ATOM 3129 C CA . VAL A 1 413 ? 15.580 5.347 -11.137 1.00 8.13 413 VAL A CA 1
ATOM 3130 C C . VAL A 1 413 ? 15.887 6.473 -12.112 1.00 7.90 413 VAL A C 1
ATOM 3131 O O . VAL A 1 413 ? 17.046 6.681 -12.486 1.00 8.39 413 VAL A O 1
ATOM 3135 N N . TYR A 1 414 ? 14.850 7.224 -12.491 1.00 8.32 414 TYR A N 1
ATOM 3136 C CA . TYR A 1 414 ? 14.969 8.446 -13.275 1.00 7.44 414 TYR A CA 1
ATOM 3137 C C . TYR A 1 414 ? 14.507 9.629 -12.429 1.00 6.85 414 TYR A C 1
ATOM 3138 O O . TYR A 1 414 ? 13.498 9.539 -11.720 1.00 7.60 414 TYR A O 1
ATOM 3147 N N . ALA A 1 415 ? 15.235 10.742 -12.514 1.00 7.19 415 ALA A N 1
ATOM 3148 C CA . ALA A 1 415 ? 14.870 11.968 -11.817 1.00 7.73 415 ALA A CA 1
ATOM 3149 C C . ALA A 1 415 ? 14.889 13.152 -12.774 1.00 8.21 415 ALA A C 1
ATOM 3150 O O . ALA A 1 415 ? 15.550 13.129 -13.814 1.00 7.53 415 ALA A O 1
ATOM 3152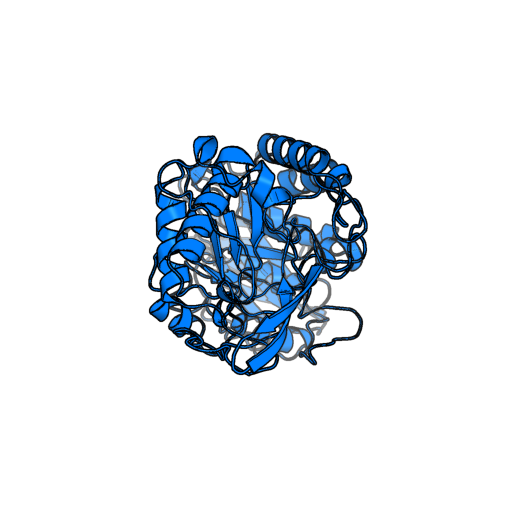 N N . TYR A 1 416 ? 14.156 14.203 -12.409 1.00 7.74 416 TYR A N 1
ATOM 3153 C CA . TYR A 1 416 ? 13.991 15.364 -13.278 1.00 8.13 416 TYR A CA 1
ATOM 3154 C C . TYR A 1 416 ? 13.548 16.543 -12.417 1.00 8.04 416 TYR A C 1
ATOM 3155 O O . TYR A 1 416 ? 12.783 16.364 -11.463 1.00 8.26 416 TYR A O 1
ATOM 3164 N N . VAL A 1 417 ? 14.033 17.740 -12.744 1.00 7.24 417 VAL A N 1
ATOM 3165 C CA . VAL A 1 417 ? 13.804 18.936 -11.938 1.00 7.81 417 VAL A CA 1
ATOM 3166 C C . VAL A 1 417 ? 13.133 20.019 -12.777 1.00 8.40 417 VAL A C 1
ATOM 3167 O O . VAL A 1 417 ? 13.540 20.278 -13.913 1.00 8.42 417 VAL A O 1
ATOM 3171 N N . ARG A 1 418 ? 12.125 20.672 -12.206 1.00 7.03 418 ARG A N 1
ATOM 3172 C CA . ARG A 1 418 ? 11.630 21.949 -12.721 1.00 7.00 418 ARG A CA 1
ATOM 3173 C C . ARG A 1 418 ? 12.073 23.020 -11.733 1.00 8.12 418 ARG A C 1
ATOM 3174 O O . ARG A 1 418 ? 11.802 22.909 -10.532 1.00 7.20 418 ARG A O 1
ATOM 3182 N N . GLU A 1 419 ? 12.784 24.038 -12.219 1.00 8.24 419 GLU A N 1
ATOM 3183 C CA . GLU A 1 419 ? 13.360 24.979 -11.264 1.00 8.62 419 GLU A CA 1
ATOM 3184 C C . GLU A 1 419 ? 12.340 25.927 -10.649 1.00 10.12 419 GLU A C 1
ATOM 3185 O O . GLU A 1 419 ? 12.650 26.554 -9.629 1.00 11.51 419 GLU A O 1
ATOM 3191 N N . GLY A 1 420 ? 11.131 26.017 -11.201 1.00 8.88 420 GLY A N 1
ATOM 3192 C CA . GLY A 1 420 ? 10.163 26.974 -10.713 1.00 8.89 420 GLY A CA 1
ATOM 3193 C C . GLY A 1 420 ? 10.389 28.339 -11.331 1.00 10.40 420 GLY A C 1
ATOM 3194 O O . GLY A 1 420 ? 11.285 28.555 -12.147 1.00 11.05 420 GLY A O 1
ATOM 3195 N N . LEU A 1 421 ? 9.534 29.273 -10.939 1.00 10.58 421 LEU A N 1
ATOM 3196 C CA . LEU A 1 421 ? 9.603 30.658 -11.388 1.00 10.19 421 LEU A CA 1
ATOM 3197 C C . LEU A 1 421 ? 9.901 31.522 -10.175 1.00 10.77 421 LEU A C 1
ATOM 3198 O O . LEU A 1 421 ? 9.181 31.448 -9.176 1.00 10.71 421 LEU A O 1
ATOM 3203 N N . SER A 1 422 ? 10.940 32.356 -10.261 1.00 11.27 422 SER A N 1
ATOM 3204 C CA . SER A 1 422 ? 11.272 33.197 -9.117 1.00 11.74 422 SER A CA 1
ATOM 3205 C C . SER A 1 422 ? 10.132 34.146 -8.777 1.00 12.42 422 SER A C 1
ATOM 3206 O O . SER A 1 422 ? 9.944 34.498 -7.608 1.00 14.20 422 SER A O 1
ATOM 3209 N N . THR A 1 423 ? 9.350 34.547 -9.775 1.00 11.83 423 THR A N 1
ATOM 3210 C CA . THR A 1 423 ? 8.223 35.435 -9.546 1.00 13.94 423 THR A CA 1
ATOM 3211 C C . THR A 1 423 ? 7.019 34.731 -8.940 1.00 13.89 423 THR A C 1
ATOM 3212 O O . THR A 1 423 ? 6.056 35.411 -8.572 1.00 15.91 423 THR A O 1
ATOM 3216 N N . VAL A 1 424 ? 7.031 33.402 -8.847 1.00 12.44 424 VAL A N 1
ATOM 3217 C CA . VAL A 1 424 ? 5.921 32.671 -8.234 1.00 12.96 424 VAL A CA 1
ATOM 3218 C C . VAL A 1 424 ? 6.471 31.716 -7.180 1.00 12.40 424 VAL A C 1
ATOM 3219 O O . VAL A 1 424 ? 6.681 30.526 -7.469 1.00 10.55 424 VAL A O 1
ATOM 3223 N N . PRO A 1 425 ? 6.734 32.188 -5.961 1.00 14.04 425 PRO A N 1
ATOM 3224 C CA . PRO A 1 425 ? 7.239 31.294 -4.913 1.00 14.84 425 PRO A CA 1
ATOM 3225 C C . PRO A 1 425 ? 6.324 30.094 -4.730 1.00 12.23 425 PRO A C 1
ATOM 3226 O O . PRO A 1 425 ? 5.099 30.195 -4.829 1.00 13.75 425 PRO A O 1
ATOM 3230 N N . GLY A 1 426 ? 6.938 28.938 -4.493 1.00 10.77 426 GLY A N 1
ATOM 3231 C CA . GLY A 1 426 ? 6.209 27.704 -4.318 1.00 10.33 426 GLY A CA 1
ATOM 3232 C C . GLY A 1 426 ? 6.158 26.828 -5.549 1.00 8.75 426 GLY A C 1
ATOM 3233 O O . GLY A 1 426 ? 5.773 25.655 -5.444 1.00 10.46 426 GLY A O 1
ATOM 3234 N N . THR A 1 427 ? 6.518 27.365 -6.714 1.00 7.98 427 THR A N 1
ATOM 3235 C CA . THR A 1 427 ? 6.619 26.564 -7.921 1.00 8.80 427 THR A CA 1
ATOM 3236 C C . THR A 1 427 ? 7.954 25.823 -7.960 1.00 8.11 427 THR A C 1
ATOM 3237 O O . THR A 1 427 ? 8.886 26.105 -7.196 1.00 9.25 427 THR A O 1
ATOM 3241 N N . GLY A 1 428 ? 8.045 24.880 -8.889 1.00 7.74 428 GLY A N 1
ATOM 3242 C CA . GLY A 1 428 ? 9.200 24.021 -9.031 1.00 8.31 428 GLY A CA 1
ATOM 3243 C C . GLY A 1 428 ? 8.970 22.678 -8.363 1.00 7.51 428 GLY A C 1
ATOM 3244 O O . GLY A 1 428 ? 8.112 22.522 -7.493 1.00 7.62 428 GLY A O 1
ATOM 3245 N N . LEU A 1 429 ? 9.725 21.673 -8.814 1.00 7.67 429 LEU A N 1
ATOM 3246 C CA . LEU A 1 429 ? 9.572 20.328 -8.273 1.00 7.05 429 LEU A CA 1
ATOM 3247 C C . LEU A 1 429 ? 10.813 19.497 -8.567 1.00 6.68 429 LEU A C 1
ATOM 3248 O O . LEU A 1 429 ? 11.562 19.763 -9.514 1.00 7.01 429 LEU A O 1
ATOM 3253 N N . VAL A 1 430 ? 10.999 18.459 -7.760 1.00 6.72 430 VAL A N 1
ATOM 3254 C CA . VAL A 1 430 ? 11.985 17.413 -8.018 1.00 7.59 430 VAL A CA 1
ATOM 3255 C C . VAL A 1 430 ? 11.207 16.106 -8.103 1.00 7.32 430 VAL A C 1
ATOM 3256 O O . VAL A 1 430 ? 10.635 15.652 -7.103 1.00 7.38 430 VAL A O 1
ATOM 3260 N N . MET A 1 431 ? 11.167 15.508 -9.291 1.00 6.19 431 MET A N 1
ATOM 3261 C CA . MET A 1 431 ? 10.434 14.273 -9.543 1.00 7.51 431 MET A CA 1
ATOM 3262 C C . MET A 1 431 ? 11.399 13.099 -9.587 1.00 6.36 431 MET A C 1
ATOM 3263 O O . MET A 1 431 ? 12.480 13.207 -10.159 1.00 6.58 431 MET A O 1
ATOM 3268 N N . LEU A 1 432 ? 10.999 11.976 -9.002 1.00 6.64 432 LEU A N 1
ATOM 3269 C CA . LEU A 1 432 ? 11.715 10.717 -9.161 1.00 6.37 432 LEU A CA 1
ATOM 3270 C C . LEU A 1 432 ? 10.711 9.620 -9.463 1.00 6.77 432 LEU A C 1
ATOM 3271 O O . LEU A 1 432 ? 9.617 9.599 -8.889 1.00 6.94 432 LEU A O 1
ATOM 3276 N N . ILE A 1 433 ? 11.090 8.701 -10.352 1.00 6.45 433 ILE A N 1
ATOM 3277 C CA . ILE A 1 433 ? 10.279 7.524 -10.637 1.00 6.77 433 ILE A CA 1
ATOM 3278 C C . ILE A 1 433 ? 11.132 6.266 -10.567 1.00 7.27 433 ILE A C 1
ATOM 3279 O O . ILE A 1 433 ? 12.244 6.219 -11.113 1.00 7.89 433 ILE A O 1
ATOM 3284 N N . SER A 1 434 ? 10.609 5.254 -9.887 1.00 6.81 434 SER A N 1
ATOM 3285 C CA . SER A 1 434 ? 11.211 3.931 -9.855 1.00 7.23 434 SER A CA 1
ATOM 3286 C C . SER A 1 434 ? 10.673 3.076 -10.993 1.00 7.61 434 SER A C 1
ATOM 3287 O O . SER A 1 434 ? 9.458 3.016 -11.217 1.00 8.59 434 SER A O 1
ATOM 3290 N N . GLY A 1 435 ? 11.579 2.384 -11.686 1.00 8.91 435 GLY A N 1
ATOM 3291 C CA . GLY A 1 435 ? 11.201 1.377 -12.661 1.00 9.04 435 GLY A CA 1
ATOM 3292 C C . GLY A 1 435 ? 11.344 -0.035 -12.122 1.00 7.79 435 GLY A C 1
ATOM 3293 O O . GLY A 1 435 ? 11.378 -0.995 -12.903 1.00 8.53 435 GLY A O 1
ATOM 3294 N N . ARG A 1 436 ? 11.436 -0.183 -10.800 1.00 8.89 436 ARG A N 1
ATOM 3295 C CA . ARG A 1 436 ? 11.653 -1.484 -10.180 1.00 8.96 436 ARG A CA 1
ATOM 3296 C C . ARG A 1 436 ? 10.692 -1.681 -9.014 1.00 9.74 436 ARG A C 1
ATOM 3297 O O . ARG A 1 436 ? 10.083 -0.732 -8.508 1.00 9.96 436 ARG A O 1
ATOM 3305 N N . ASN A 1 437 ? 10.572 -2.933 -8.574 1.00 11.32 437 ASN A N 1
ATOM 3306 C CA . ASN A 1 437 ? 9.645 -3.319 -7.513 1.00 12.24 437 ASN A CA 1
ATOM 3307 C C . ASN A 1 437 ? 10.365 -3.994 -6.345 1.00 14.09 437 ASN A C 1
ATOM 3308 O O . ASN A 1 437 ? 9.883 -4.968 -5.767 1.00 20.24 437 ASN A O 1
ATOM 3313 N N . TRP A 1 438 ? 11.513 -3.448 -5.958 1.00 14.10 438 TRP A N 1
ATOM 3314 C CA . TRP A 1 438 ? 12.368 -4.072 -4.957 1.00 16.80 438 TRP A CA 1
ATOM 3315 C C . TRP A 1 438 ? 11.863 -3.878 -3.535 1.00 15.12 438 TRP A C 1
ATOM 3316 O O . TRP A 1 438 ? 12.172 -4.695 -2.657 1.00 18.92 438 TRP A O 1
ATOM 3327 N N . GLY A 1 439 ? 11.112 -2.817 -3.275 1.00 14.75 439 GLY A N 1
ATOM 3328 C CA . GLY A 1 439 ? 10.779 -2.439 -1.919 1.00 13.59 439 GLY A CA 1
ATOM 3329 C C . GLY A 1 439 ? 11.809 -1.498 -1.316 1.00 12.76 439 GLY A C 1
ATOM 3330 O O . GLY A 1 439 ? 12.960 -1.423 -1.748 1.00 15.86 439 GLY A O 1
ATOM 3331 N N . GLY A 1 440 ? 11.377 -0.773 -0.289 1.00 13.86 440 GLY A N 1
ATOM 3332 C CA . GLY A 1 440 ? 12.248 0.173 0.373 1.00 14.41 440 GLY A CA 1
ATOM 3333 C C . GLY A 1 440 ? 12.364 1.470 -0.406 1.00 14.10 440 GLY A C 1
ATOM 3334 O O . GLY A 1 440 ? 11.683 1.694 -1.403 1.00 14.00 440 GLY A O 1
ATOM 3335 N N . GLN A 1 441 ? 13.233 2.347 0.086 1.00 13.47 441 GLN A N 1
ATOM 3336 C CA . GLN A 1 441 ? 13.471 3.650 -0.515 1.00 12.14 441 GLN A CA 1
ATOM 3337 C C . GLN A 1 441 ? 14.920 3.760 -0.965 1.00 14.81 441 GLN A C 1
ATOM 3338 O O . GLN A 1 441 ? 15.810 3.102 -0.414 1.00 17.35 441 GLN A O 1
ATOM 3344 N N . GLN A 1 442 ? 15.148 4.587 -1.983 1.00 12.07 442 GLN A N 1
ATOM 3345 C CA . GLN A 1 442 ? 16.485 5.003 -2.380 1.00 11.69 442 GLN A CA 1
ATOM 3346 C C . GLN A 1 442 ? 16.489 6.518 -2.513 1.00 11.11 442 GLN A C 1
ATOM 3347 O O . GLN A 1 442 ? 15.485 7.113 -2.906 1.00 10.50 442 GLN A O 1
ATOM 3353 N N . SER A 1 443 ? 17.617 7.144 -2.190 1.00 10.46 443 SER A N 1
ATOM 3354 C CA . SER A 1 443 ? 17.742 8.595 -2.241 1.00 10.61 443 SER A CA 1
ATOM 3355 C C . SER A 1 443 ? 18.834 9.021 -3.207 1.00 10.94 443 SER A C 1
ATOM 3356 O O . SER A 1 443 ? 19.802 8.287 -3.449 1.00 12.27 443 SER A O 1
ATOM 3359 N N . PHE A 1 444 ? 18.672 10.231 -3.735 1.00 10.15 444 PHE A N 1
ATOM 3360 C CA . PHE A 1 444 ? 19.549 10.771 -4.761 1.00 9.30 444 PHE A CA 1
ATOM 3361 C C . PHE A 1 444 ? 19.844 12.227 -4.446 1.00 9.39 444 PHE A C 1
ATOM 3362 O O . PHE A 1 444 ? 18.928 12.994 -4.130 1.00 9.84 444 PHE A O 1
ATOM 3370 N N . THR A 1 445 ? 21.120 12.603 -4.522 1.00 9.30 445 THR A N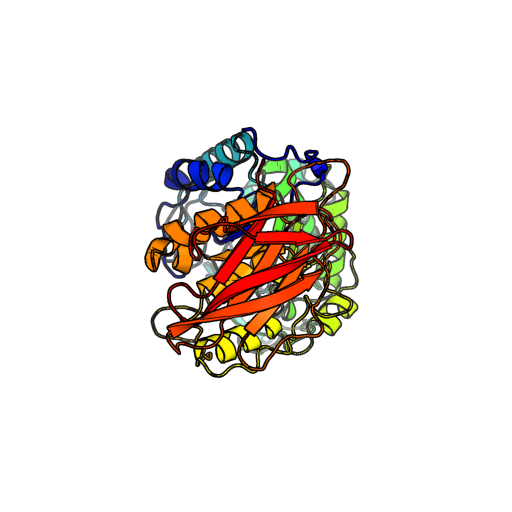 1
ATOM 3371 C CA . THR A 1 445 ? 21.515 13.989 -4.311 1.00 9.67 445 THR A CA 1
ATOM 3372 C C . THR A 1 445 ? 21.324 14.760 -5.611 1.00 8.13 445 THR A C 1
ATOM 3373 O O . THR A 1 445 ? 21.961 14.461 -6.632 1.00 9.48 445 THR A O 1
ATOM 3377 N N . ILE A 1 446 ? 20.409 15.725 -5.579 1.00 8.23 446 ILE A N 1
ATOM 3378 C CA . ILE A 1 446 ? 19.926 16.418 -6.764 1.00 7.71 446 ILE A CA 1
ATOM 3379 C C . ILE A 1 446 ? 19.958 17.917 -6.499 1.00 8.36 446 ILE A C 1
ATOM 3380 O O . ILE A 1 446 ? 19.609 18.371 -5.404 1.00 8.59 446 ILE A O 1
ATOM 3385 N N . ASN A 1 447 ? 20.360 18.690 -7.500 1.00 8.52 447 ASN A N 1
ATOM 3386 C CA . ASN A 1 447 ? 20.263 20.144 -7.422 1.00 8.91 447 ASN A CA 1
ATOM 3387 C C . ASN A 1 447 ? 18.826 20.558 -7.729 1.00 8.74 447 ASN A C 1
ATOM 3388 O O . ASN A 1 447 ? 18.381 20.471 -8.883 1.00 8.92 447 ASN A O 1
ATOM 3393 N N . SER A 1 448 ? 18.099 21.010 -6.703 1.00 7.97 448 SER A N 1
ATOM 3394 C CA . SER A 1 448 ? 16.728 21.489 -6.871 1.00 9.09 448 SER A CA 1
ATOM 3395 C C . SER A 1 448 ? 16.664 22.877 -7.482 1.00 8.67 448 SER A C 1
ATOM 3396 O O . SER A 1 448 ? 15.565 23.335 -7.829 1.00 8.75 448 SER A O 1
ATOM 3399 N N . HIS A 1 449 ? 17.792 23.584 -7.563 1.00 8.83 449 HIS A N 1
ATOM 3400 C CA . HIS A 1 449 ? 17.856 24.984 -7.969 1.00 9.70 449 HIS A CA 1
ATOM 3401 C C . HIS A 1 449 ? 17.173 25.930 -6.990 1.00 10.07 449 HIS A C 1
ATOM 3402 O O . HIS A 1 449 ? 16.955 27.104 -7.320 1.00 11.06 449 HIS A O 1
ATOM 3409 N N . GLN A 1 450 ? 16.865 25.474 -5.775 1.00 8.41 450 GLN A N 1
ATOM 3410 C CA . GLN A 1 450 ? 16.232 26.311 -4.756 1.00 8.40 450 GLN A CA 1
ATOM 3411 C C . GLN A 1 450 ? 17.030 26.174 -3.468 1.00 8.29 450 GLN A C 1
ATOM 3412 O O . GLN A 1 450 ? 16.772 25.271 -2.654 1.00 8.27 450 GLN A O 1
ATOM 3418 N N . PRO A 1 451 ? 18.019 27.044 -3.253 1.00 8.92 451 PRO A N 1
ATOM 3419 C CA . PRO A 1 451 ? 18.829 26.951 -2.032 1.00 9.24 451 PRO A CA 1
ATOM 3420 C C . PRO A 1 451 ? 18.005 27.141 -0.767 1.00 8.88 451 PRO A C 1
ATOM 3421 O O . PRO A 1 451 ? 17.008 27.865 -0.741 1.00 9.14 451 PRO A O 1
ATOM 3425 N N . ASN A 1 452 ? 18.448 26.467 0.297 1.00 8.22 452 ASN A N 1
ATOM 3426 C CA . ASN A 1 452 ? 17.945 26.705 1.654 1.00 8.18 452 ASN A CA 1
ATOM 3427 C C . ASN A 1 452 ? 16.431 26.551 1.749 1.00 9.14 452 ASN A C 1
ATOM 3428 O O . ASN A 1 452 ? 15.751 27.351 2.400 1.00 10.94 452 ASN A O 1
ATOM 3433 N N . THR A 1 453 ? 15.896 25.515 1.110 1.00 8.60 453 THR A N 1
ATOM 3434 C CA . THR A 1 453 ? 14.459 25.340 0.973 1.00 8.29 453 THR A CA 1
ATOM 3435 C C . THR A 1 453 ? 14.051 23.970 1.500 1.00 7.94 453 THR A C 1
ATOM 3436 O O . THR A 1 453 ? 14.806 22.995 1.397 1.00 9.35 453 THR A O 1
ATOM 3440 N N . THR A 1 454 ? 12.849 23.895 2.067 1.00 8.89 454 THR A N 1
ATOM 3441 C CA . THR A 1 454 ? 12.281 22.623 2.494 1.00 8.31 454 THR A CA 1
ATOM 3442 C C . THR A 1 454 ? 11.262 22.150 1.468 1.00 7.67 454 THR A C 1
ATOM 3443 O O . THR A 1 454 ? 10.410 22.930 1.033 1.00 8.51 454 THR A O 1
ATOM 3447 N N . PHE A 1 455 ? 11.339 20.868 1.109 1.00 7.60 455 PHE A N 1
ATOM 3448 C CA . PHE A 1 455 ? 10.442 20.235 0.153 1.00 7.75 455 PHE A CA 1
ATOM 3449 C C . PHE A 1 455 ? 9.663 19.119 0.843 1.00 7.52 455 PHE A C 1
ATOM 3450 O O . PHE A 1 455 ? 10.143 18.514 1.809 1.00 7.76 455 PHE A O 1
ATOM 3458 N N . TYR A 1 456 ? 8.456 18.839 0.337 1.00 7.83 456 TYR A N 1
ATOM 3459 C CA . TYR A 1 456 ? 7.658 17.691 0.765 1.00 6.55 456 TYR A CA 1
ATOM 3460 C C . TYR A 1 456 ? 7.110 16.990 -0.474 1.00 6.78 456 TYR A C 1
ATOM 3461 O O . TYR A 1 456 ? 7.056 17.566 -1.566 1.00 7.41 456 TYR A O 1
ATOM 3470 N N . ASP A 1 457 ? 6.725 15.727 -0.315 1.00 6.82 457 ASP A N 1
ATOM 3471 C CA . ASP A 1 457 ? 6.263 14.926 -1.448 1.00 7.87 457 ASP A CA 1
ATOM 3472 C C . ASP A 1 457 ? 4.774 15.178 -1.665 1.00 6.54 457 ASP A C 1
ATOM 3473 O O . ASP A 1 457 ? 3.936 14.685 -0.905 1.00 7.08 457 ASP A O 1
ATOM 3478 N N . TYR A 1 458 ? 4.442 15.912 -2.735 1.00 7.01 458 TYR A N 1
ATOM 3479 C CA . TYR A 1 458 ? 3.047 16.235 -3.018 1.00 7.15 458 TYR A CA 1
ATOM 3480 C C . TYR A 1 458 ? 2.179 14.988 -3.191 1.00 7.37 458 TYR A C 1
ATOM 3481 O O . TYR A 1 458 ? 0.978 15.026 -2.893 1.00 7.96 458 TYR A O 1
ATOM 3490 N N . THR A 1 459 ? 2.758 13.875 -3.654 1.00 6.98 459 THR A N 1
ATOM 3491 C CA . THR A 1 459 ? 1.984 12.645 -3.807 1.00 7.34 459 THR A CA 1
ATOM 3492 C C . THR A 1 459 ? 1.686 11.966 -2.476 1.00 7.24 459 THR A C 1
ATOM 3493 O O . THR A 1 459 ? 0.771 11.137 -2.407 1.00 7.51 459 THR A O 1
ATOM 3497 N N . GLY A 1 460 ? 2.449 12.276 -1.430 1.00 5.95 460 GLY A N 1
ATOM 3498 C CA . GLY A 1 460 ? 2.373 11.544 -0.181 1.00 8.21 460 GLY A CA 1
ATOM 3499 C C . GLY A 1 460 ? 3.029 10.178 -0.186 1.00 7.51 460 GLY A C 1
ATOM 3500 O O . GLY A 1 460 ? 2.901 9.448 0.806 1.00 8.79 460 GLY A O 1
ATOM 3501 N N . ASN A 1 461 ? 3.732 9.796 -1.260 1.00 6.90 461 ASN A N 1
ATOM 3502 C CA . ASN A 1 461 ? 4.289 8.448 -1.322 1.00 7.65 461 ASN A CA 1
ATOM 3503 C C . ASN A 1 461 ? 5.507 8.268 -0.425 1.00 8.82 461 ASN A C 1
ATOM 3504 O O . ASN A 1 461 ? 5.792 7.136 -0.011 1.00 8.66 461 ASN A O 1
ATOM 3509 N N . VAL A 1 462 ? 6.247 9.343 -0.141 1.00 7.54 462 VAL A N 1
ATOM 3510 C CA . VAL A 1 462 ? 7.315 9.338 0.857 1.00 8.34 462 VAL A CA 1
ATOM 3511 C C . VAL A 1 462 ? 6.963 10.387 1.898 1.00 9.04 462 VAL A C 1
ATOM 3512 O O . VAL A 1 462 ? 6.706 11.545 1.553 1.00 9.47 462 VAL A O 1
ATOM 3516 N N . SER A 1 463 ? 6.935 9.986 3.162 1.00 10.11 463 SER A N 1
ATOM 3517 C CA . SER A 1 463 ? 6.598 10.940 4.205 1.00 10.70 463 SER A CA 1
ATOM 3518 C C . SER A 1 463 ? 7.795 11.832 4.533 1.00 10.32 463 SER A C 1
ATOM 3519 O O . SER A 1 463 ? 8.942 11.544 4.182 1.00 12.06 463 SER A O 1
ATOM 3522 N N . GLY A 1 464 ? 7.505 12.936 5.202 1.00 9.58 464 GLY A N 1
ATOM 3523 C CA . GLY A 1 464 ? 8.555 13.792 5.719 1.00 10.91 464 GLY A CA 1
ATOM 3524 C C . GLY A 1 464 ? 8.983 14.897 4.779 1.00 9.25 464 GLY A C 1
ATOM 3525 O O . GLY A 1 464 ? 8.204 15.359 3.934 1.00 9.44 464 GLY A O 1
ATOM 3526 N N . THR A 1 465 ? 10.221 15.349 4.940 1.00 9.61 465 THR A N 1
ATOM 3527 C CA . THR A 1 465 ? 10.708 16.539 4.263 1.00 8.91 465 THR A CA 1
ATOM 3528 C C . THR A 1 465 ? 12.139 16.316 3.801 1.00 8.48 465 THR A C 1
ATOM 3529 O O . THR A 1 465 ? 12.854 15.436 4.298 1.00 9.89 465 THR A O 1
ATOM 3533 N N . VAL A 1 466 ? 12.550 17.144 2.847 1.00 8.24 466 VAL A N 1
ATOM 3534 C CA . VAL A 1 466 ? 13.930 17.226 2.386 1.00 7.77 466 VAL A CA 1
ATOM 3535 C C . VAL A 1 466 ? 14.334 18.691 2.466 1.00 8.03 466 VAL A C 1
ATOM 3536 O O . VAL A 1 466 ? 13.603 19.564 1.985 1.00 8.91 466 VAL A O 1
ATOM 3540 N N . THR A 1 467 ? 15.490 18.974 3.063 1.00 7.55 467 THR A N 1
ATOM 3541 C CA . THR A 1 467 ? 16.022 20.334 3.075 1.00 8.46 467 THR A CA 1
ATOM 3542 C C . THR A 1 467 ? 17.198 20.451 2.109 1.00 7.69 467 THR A C 1
ATOM 3543 O O . THR A 1 467 ? 17.977 19.509 1.946 1.00 8.92 467 THR A O 1
ATOM 3547 N N . THR A 1 468 ? 17.319 21.600 1.455 1.00 7.48 468 THR A N 1
ATOM 3548 C CA . THR A 1 468 ? 18.425 21.815 0.534 1.00 7.75 468 THR A CA 1
ATOM 3549 C C . THR A 1 468 ? 19.474 22.746 1.144 1.00 7.64 468 THR A C 1
ATOM 3550 O O . THR A 1 468 ? 19.191 23.549 2.040 1.00 8.36 468 THR A O 1
ATOM 3554 N N . ASN A 1 469 ? 20.704 22.620 0.643 1.00 7.32 469 ASN A N 1
ATOM 3555 C CA . ASN A 1 469 ? 21.835 23.379 1.160 1.00 7.81 469 ASN A CA 1
ATOM 3556 C C . ASN A 1 469 ? 21.955 24.721 0.437 1.00 8.38 469 ASN A C 1
ATOM 3557 O O . ASN A 1 469 ? 21.075 25.127 -0.326 1.00 8.52 469 ASN A O 1
ATOM 3562 N N . ALA A 1 470 ? 23.062 25.426 0.659 1.00 7.69 470 ALA A N 1
ATOM 3563 C CA . ALA A 1 470 ? 23.223 26.775 0.129 1.00 8.74 470 ALA A CA 1
ATOM 3564 C C . ALA A 1 470 ? 23.351 26.805 -1.388 1.00 9.18 470 ALA A C 1
ATOM 3565 O O . ALA A 1 470 ? 23.172 27.874 -1.983 1.00 11.20 470 ALA A O 1
ATOM 3567 N N . GLN A 1 471 ? 23.652 25.671 -2.020 1.00 8.71 471 GLN A N 1
ATOM 3568 C CA . GLN A 1 471 ? 23.712 25.569 -3.473 1.00 10.60 471 GLN A CA 1
ATOM 3569 C C . GLN A 1 471 ? 22.445 24.987 -4.089 1.00 10.81 471 GLN A C 1
ATOM 3570 O O . GLN A 1 471 ? 22.356 24.896 -5.319 1.00 13.35 471 GLN A O 1
ATOM 3576 N N . GLY A 1 472 ? 21.477 24.572 -3.274 1.00 7.50 472 GLY A N 1
ATOM 3577 C CA . GLY A 1 472 ? 20.249 23.978 -3.768 1.00 8.84 472 GLY A CA 1
ATOM 3578 C C . GLY A 1 472 ? 20.203 22.464 -3.750 1.00 8.30 472 GLY A C 1
ATOM 3579 O O . GLY A 1 472 ? 19.184 21.886 -4.157 1.00 8.27 472 GLY A O 1
ATOM 3580 N N . TYR A 1 473 ? 21.259 21.801 -3.298 1.00 7.36 473 TYR A N 1
ATOM 3581 C CA . TYR A 1 473 ? 21.305 20.351 -3.320 1.00 8.27 473 TYR A CA 1
ATOM 3582 C C . TYR A 1 473 ? 20.613 19.763 -2.100 1.00 8.33 473 TYR A C 1
ATOM 3583 O O . TYR A 1 473 ? 20.762 20.258 -0.977 1.00 8.22 473 TYR A O 1
ATOM 3592 N N . GLY A 1 474 ? 19.858 18.688 -2.333 1.00 8.07 474 GLY A N 1
ATOM 3593 C CA . GLY A 1 474 ? 19.292 17.899 -1.262 1.00 9.32 474 GLY A CA 1
ATOM 3594 C C . GLY A 1 474 ? 19.267 16.438 -1.669 1.00 7.90 474 GLY A C 1
ATOM 3595 O O . GLY A 1 474 ? 19.474 16.104 -2.838 1.00 8.87 474 GLY A O 1
ATOM 3596 N N . SER A 1 475 ? 19.016 15.578 -0.685 1.00 8.07 475 SER A N 1
ATOM 3597 C CA . SER A 1 475 ? 18.937 14.137 -0.891 1.00 8.02 475 SER A CA 1
ATOM 3598 C C . SER A 1 475 ? 17.459 13.753 -0.901 1.00 8.42 475 SER A C 1
ATOM 3599 O O . SER A 1 475 ? 16.795 13.771 0.141 1.00 9.92 475 SER A O 1
ATOM 3602 N N . PHE A 1 476 ? 16.952 13.403 -2.079 1.00 8.32 476 PHE A N 1
ATOM 3603 C CA . PHE A 1 476 ? 15.523 13.192 -2.276 1.00 7.89 476 PHE A CA 1
ATOM 3604 C C . PHE A 1 476 ? 15.220 11.706 -2.406 1.00 8.32 476 PHE A C 1
ATOM 3605 O O . PHE A 1 476 ? 15.770 11.047 -3.310 1.00 9.18 476 PHE A O 1
ATOM 3613 N N . PRO A 1 477 ? 14.356 11.145 -1.560 1.00 7.95 477 PRO A N 1
ATOM 3614 C CA . PRO A 1 477 ? 14.004 9.728 -1.689 1.00 8.26 477 PRO A CA 1
ATOM 3615 C C . PRO A 1 477 ? 12.906 9.462 -2.715 1.00 8.49 477 PRO A C 1
ATOM 3616 O O . PRO A 1 477 ? 12.117 10.337 -3.093 1.00 7.56 477 PRO A O 1
ATOM 3620 N N . VAL A 1 478 ? 12.851 8.192 -3.122 1.00 7.98 478 VAL A N 1
ATOM 3621 C CA . VAL A 1 478 ? 11.738 7.612 -3.869 1.00 8.53 478 VAL A CA 1
ATOM 3622 C C . VAL A 1 478 ? 11.533 6.191 -3.352 1.00 8.05 478 VAL A C 1
ATOM 3623 O O . VAL A 1 478 ? 12.482 5.533 -2.917 1.00 9.03 478 VAL A O 1
ATOM 3627 N N . THR A 1 479 ? 10.287 5.715 -3.390 1.00 7.93 479 THR A N 1
ATOM 3628 C CA . THR A 1 479 ? 9.998 4.332 -3.011 1.00 8.56 479 THR A CA 1
ATOM 3629 C C . THR A 1 479 ? 10.265 3.424 -4.209 1.00 9.12 479 THR A C 1
ATOM 3630 O O . THR A 1 479 ? 9.830 3.719 -5.326 1.00 9.65 479 THR A O 1
ATOM 3634 N N . MET A 1 480 ? 10.980 2.320 -3.981 1.00 9.44 480 MET A N 1
ATOM 3635 C CA . MET A 1 480 ? 11.368 1.407 -5.060 1.00 9.33 480 MET A CA 1
ATOM 3636 C C . MET A 1 480 ? 10.296 0.340 -5.279 1.00 9.81 480 MET A C 1
ATOM 3637 O O . MET A 1 480 ? 10.530 -0.863 -5.122 1.00 11.29 480 MET A O 1
ATOM 3642 N N . THR A 1 481 ? 9.099 0.799 -5.648 1.00 9.57 481 THR A N 1
ATOM 3643 C CA . THR A 1 481 ? 7.973 -0.100 -5.867 1.00 10.00 481 THR A CA 1
ATOM 3644 C C . THR A 1 481 ? 7.247 0.267 -7.152 1.00 9.62 481 THR A C 1
ATOM 3645 O O . THR A 1 481 ? 7.279 1.410 -7.618 1.00 9.96 481 THR A O 1
ATOM 3649 N N . GLU A 1 482 ? 6.568 -0.729 -7.714 1.00 9.66 482 GLU A N 1
ATOM 3650 C CA . GLU A 1 482 ? 5.638 -0.456 -8.797 1.00 10.04 482 GLU A CA 1
ATOM 3651 C C . GLU A 1 482 ? 4.469 0.390 -8.309 1.00 10.73 482 GLU A C 1
ATOM 3652 O O . GLU A 1 482 ? 4.069 1.352 -8.973 1.00 9.93 482 GLU A O 1
ATOM 3658 N N . SER A 1 483 ? 3.925 0.068 -7.134 1.00 10.13 483 SER A N 1
ATOM 3659 C CA . SER A 1 483 ? 2.619 0.613 -6.785 1.00 11.08 483 SER A CA 1
ATOM 3660 C C . SER A 1 483 ? 2.668 2.021 -6.201 1.00 9.99 483 SER A C 1
ATOM 3661 O O . SER A 1 483 ? 1.657 2.726 -6.268 1.00 11.26 483 SER A O 1
ATOM 3664 N N . THR A 1 484 ? 3.797 2.442 -5.618 1.00 9.04 484 THR A N 1
ATOM 3665 C CA . THR A 1 484 ? 3.911 3.791 -5.070 1.00 8.64 484 THR A CA 1
ATOM 3666 C C . THR A 1 484 ? 5.227 4.462 -5.464 1.00 8.12 484 THR A C 1
ATOM 3667 O O . THR A 1 484 ? 5.612 5.465 -4.845 1.00 8.37 484 THR A O 1
ATOM 3671 N N . GLY A 1 485 ? 5.910 3.952 -6.493 1.00 7.72 485 GLY A N 1
ATOM 3672 C CA . GLY A 1 485 ? 7.244 4.404 -6.842 1.00 8.43 485 GLY A CA 1
ATOM 3673 C C . GLY A 1 485 ? 7.350 5.652 -7.688 1.00 8.00 485 GLY A C 1
ATOM 3674 O O . GLY A 1 485 ? 8.038 5.663 -8.712 1.00 6.62 485 GLY A O 1
ATOM 3675 N N . TRP A 1 486 ? 6.671 6.708 -7.276 1.00 6.44 486 TRP A N 1
ATOM 3676 C CA . TRP A 1 486 ? 6.896 8.024 -7.849 1.00 7.05 486 TRP A CA 1
ATOM 3677 C C . TRP A 1 486 ? 6.758 9.033 -6.721 1.00 6.99 486 TRP A C 1
ATOM 3678 O O . TRP A 1 486 ? 5.928 8.856 -5.820 1.00 6.54 486 TRP A O 1
ATOM 3689 N N . SER A 1 487 ? 7.591 10.067 -6.750 1.00 6.16 487 SER A N 1
ATOM 3690 C CA . SER A 1 487 ? 7.532 11.144 -5.775 1.00 6.29 487 SER A CA 1
ATOM 3691 C C . SER A 1 487 ? 7.718 12.465 -6.497 1.00 7.03 487 SER A C 1
ATOM 3692 O O . SER A 1 487 ? 8.455 12.555 -7.483 1.00 7.26 487 SER A O 1
ATOM 3695 N N . VAL A 1 488 ? 7.001 13.478 -6.038 1.00 6.60 488 VAL A N 1
ATOM 3696 C CA . VAL A 1 488 ? 7.031 14.806 -6.640 1.00 6.20 488 VAL A CA 1
ATOM 3697 C C . VAL A 1 488 ? 7.265 15.775 -5.486 1.00 6.78 488 VAL A C 1
ATOM 3698 O O . VAL A 1 488 ? 6.319 16.204 -4.811 1.00 6.81 488 VAL A O 1
ATOM 3702 N N . TRP A 1 489 ? 8.536 16.104 -5.241 1.00 6.44 489 TRP A N 1
ATOM 3703 C CA . TRP A 1 489 ? 8.931 16.969 -4.131 1.00 6.58 489 TRP A CA 1
ATOM 3704 C C . TRP A 1 489 ? 8.747 18.425 -4.538 1.00 6.96 489 TRP A C 1
ATOM 3705 O O . TRP A 1 489 ? 9.316 18.861 -5.542 1.00 6.96 489 TRP A O 1
ATOM 3716 N N . VAL A 1 490 ? 7.961 19.172 -3.763 1.00 6.60 490 VAL A N 1
ATOM 3717 C CA . VAL A 1 490 ? 7.657 20.569 -4.072 1.00 6.66 490 VAL A CA 1
ATOM 3718 C C . VAL A 1 490 ? 7.950 21.408 -2.834 1.00 7.17 490 VAL A C 1
ATOM 3719 O O . VAL A 1 490 ? 7.984 20.887 -1.708 1.00 7.52 490 VAL A O 1
ATOM 3723 N N . PRO A 1 491 ? 8.164 22.711 -2.997 1.00 7.34 491 PRO A N 1
ATOM 3724 C CA . PRO A 1 491 ? 8.490 23.531 -1.820 1.00 7.86 491 PRO A CA 1
ATOM 3725 C C . PRO A 1 491 ? 7.346 23.569 -0.818 1.00 8.61 491 PRO A C 1
ATOM 3726 O O . PRO A 1 491 ? 6.172 23.676 -1.182 1.00 9.68 491 PRO A O 1
ATOM 3730 N N . GLN A 1 492 ? 7.699 23.478 0.461 1.00 8.98 492 GLN A N 1
ATOM 3731 C CA . GLN A 1 492 ? 6.711 23.615 1.522 1.00 11.56 492 GLN A CA 1
ATOM 3732 C C . GLN A 1 492 ? 6.462 25.093 1.784 1.00 16.00 492 GLN A C 1
ATOM 3733 O O . GLN A 1 492 ? 7.405 25.855 2.016 1.00 19.94 492 GLN A O 1
ATOM 3739 N N . SER A 1 493 ? 5.197 25.499 1.734 1.00 18.00 493 SER A N 1
ATOM 3740 C CA . SER A 1 493 ? 4.840 26.900 1.966 1.00 23.72 493 SER A CA 1
ATOM 3741 C C . SER A 1 493 ? 5.042 27.318 3.424 1.00 26.35 493 SER A C 1
ATOM 3742 O O . SER A 1 493 ? 5.124 26.475 4.322 1.00 27.25 493 SER A O 1
#

Sequence (462 aa):
SELPQIPPQQVNNTMYQAFYWDAYPGLWANLPAMAAPLAERGITSMWLPPAAKGMNGTFSVGYDVYDLWDLGEFNQKGTTATRYGTRQQLQQALSALDQLGIQAYFDVVFNHRMMGADAQEHIPGFGLAWTEYHLQGRQAHYTQQNWGYLWHDFDWNWTAFNGSDNQLYPGKWWGNTFHFPYLMGEEDVDYNRFEVQQEMKAWGEWIINSVGFSGFRMDAIAHVDTDFTRDWINHVQWATSEDVFFVAEAWVSDINGYLDAVNTPHLRAFDFNLREDFVALSSGSKDMRWWGGLVNSQHRDRAVTFVDNHDTSRAGNPYGMPQVINYKNQAYAYILLREHGVPTVFARDYDEFGMAPTLDKLIEARRYFAYGPGHEYSGNTEAVYAYVREGLSTVPGTGLVMLISGRNWGGQQSFTINSHQPNTTFYDYTGNVSGTVTTNAQGYGSFPVTMTESTGWSVWVPQS

Foldseek 3Di:
DDFWDDDVVQFAAAEAAQAFPQPAQQQLLVLLVVCQVVLVLFHQEYEYFAQAAALCFLSDSHQQHAASLQRLCDCPNNHSGGSRGHLVSNLVSLVSCVVSNYFYAHADHQFAHHHQPDWDQQVPPGIDSWFHPHVSCVVAQDCVQQPPLHDDDGGGLVQFQDAPPDGGPPHDQADAQDAQYDHHTGGRLVDSNNLSSLLSSLCCVPVPSNHQEYEYPPPSNDHLQSVLVSVVSSCVSDPDLGAAEYAPVDDCVVVSCVSSDDPRYAYEWVQQLVQLLLLQVLQAQQQDTDTCCVDPNVQRYAYENDHNQQDDVPNVVVHRHRDFLVLVVLLVQLLRPHHHYYHYCCVVPVVVCVVQVSLSSSLSRRASDADKDFDPPRGRFKGKIKHLADPVTPFHIKIKMFGSHAPWDKDKDWDQNNDAQFKWAWSSPLDGDIWTHHRRRITIGMATNRRPSGMTIIITDD